Protein 6U60 (pdb70)

Radius of gyration: 28.28 Å; Cα contacts (8 Å, |Δi|>4): 1491; chains: 2; bounding box: 96×49×52 Å

B-factor: mean 36.39, std 18.88, range [6.31, 176.42]

Organism: Bacillus anthracis (NCBI:txid1392)

Solvent-accessible surface area: 28958 Å² total

Nearest PDB structures (foldseek):
  5uyy-assembly2_D  TM=9.952E-01  e=2.563E-66  Bacillus anthracis
  7mqv-assembly1_B  TM=9.718E-01  e=4.141E-52  Bacillus anthracis
  3b1f-assembly1_A-2  TM=9.610E-01  e=1.123E-27  Streptococcus mutans
  4wji-assembly1_A-2  TM=8.753E-01  e=5.493E-25  Sinorhizobium meliloti 1021
  3ggp-assembly2_D  TM=9.189E-01  e=2.989E-24  Aquifex aeolicus

Structure (mmCIF, N/CA/C/O backbone):
data_6U60
#
_entry.id   6U60
#
_cell.length_a   106.850
_cell.length_b   81.003
_cell.length_c   83.597
_cell.angle_alpha   90.000
_cell.angle_beta   90.000
_cell.angle_gamma   90.000
#
_symmetry.space_group_name_H-M   'P 21 21 2'
#
loop_
_entity.id
_entity.type
_entity.pdbx_description
1 polymer 'Prephenate dehydrogenase'
2 non-polymer TYROSINE
3 non-polymer 'PHOSPHATE ION'
4 non-polymer NICOTINAMIDE-ADENINE-DINUCLEOTIDE
5 water water
#
loop_
_atom_site.group_PDB
_atom_site.id
_atom_site.type_symbol
_atom_site.label_atom_id
_atom_site.label_alt_id
_atom_site.label_comp_id
_atom_site.label_asym_id
_atom_site.label_entity_id
_atom_site.label_seq_id
_atom_site.pdbx_PDB_ins_code
_atom_site.Cartn_x
_atom_site.Cartn_y
_atom_site.Cartn_z
_atom_site.occupancy
_atom_site.B_iso_or_equiv
_atom_site.auth_seq_id
_atom_site.auth_comp_id
_atom_site.auth_asym_id
_atom_site.auth_atom_id
_atom_site.pdbx_PDB_model_num
ATOM 1 N N . ARG A 1 17 ? 41.120 15.367 4.480 1.00 100.91 14 ARG A N 1
ATOM 2 C CA . ARG A 1 17 ? 39.918 14.768 5.173 1.00 110.23 14 ARG A CA 1
ATOM 3 C C . ARG A 1 17 ? 39.981 15.097 6.670 1.00 90.25 14 ARG A C 1
ATOM 4 O O . ARG A 1 17 ? 39.019 15.698 7.194 1.00 70.07 14 ARG A O 1
ATOM 12 N N . LYS A 1 18 ? 41.102 14.777 7.318 1.00 82.25 15 LYS A N 1
ATOM 13 C CA . LYS A 1 18 ? 41.303 14.937 8.783 1.00 64.31 15 LYS A CA 1
ATOM 14 C C . LYS A 1 18 ? 41.900 16.324 9.065 1.00 50.26 15 LYS A C 1
ATOM 15 O O . LYS A 1 18 ? 42.530 16.902 8.151 1.00 47.25 15 LYS A O 1
ATOM 21 N N . LYS A 1 19 ? 41.668 16.860 10.266 1.00 43.95 16 LYS A N 1
ATOM 22 C CA . LYS A 1 19 ? 42.094 18.236 10.648 1.00 44.97 16 LYS A CA 1
ATOM 23 C C . LYS A 1 19 ? 43.171 18.171 11.744 1.00 36.29 16 LYS A C 1
ATOM 24 O O . LYS A 1 19 ? 43.019 17.427 12.723 1.00 37.33 16 LYS A O 1
ATOM 30 N N . VAL A 1 20 ? 44.250 18.913 11.533 1.00 32.60 17 VAL A N 1
ATOM 31 C CA . VAL A 1 20 ? 45.387 19.070 12.481 1.00 32.70 17 VAL A CA 1
ATOM 32 C C . VAL A 1 20 ? 45.439 20.539 12.895 1.00 32.06 17 VAL A C 1
ATOM 33 O O . VAL A 1 20 ? 45.317 21.427 12.001 1.00 29.05 17 VAL A O 1
ATOM 37 N N . VAL A 1 21 ? 45.554 20.787 14.194 1.00 30.79 18 VAL A N 1
ATOM 38 C CA . VAL A 1 21 ? 45.811 22.149 14.730 1.00 28.73 18 VAL A CA 1
ATOM 39 C C . VAL A 1 21 ? 47.264 22.175 15.198 1.00 26.26 18 VAL A C 1
ATOM 40 O O . VAL A 1 21 ? 47.682 21.231 15.894 1.00 28.87 18 VAL A O 1
ATOM 44 N N . LEU A 1 22 ? 48.014 23.181 14.758 1.00 27.38 19 LEU A N 1
ATOM 45 C CA . LEU A 1 22 ? 49.429 23.392 15.137 1.00 27.44 19 LEU A CA 1
ATOM 46 C C . LEU A 1 22 ? 49.502 24.711 15.898 1.00 35.27 19 LEU A C 1
ATOM 47 O O . LEU A 1 22 ? 49.174 25.770 15.306 1.00 31.06 19 LEU A O 1
ATOM 52 N N . ILE A 1 23 ? 49.866 24.626 17.175 1.00 37.68 20 ILE A N 1
ATOM 53 C CA . ILE A 1 23 ? 49.982 25.792 18.105 1.00 42.77 20 ILE A CA 1
ATOM 54 C C . ILE A 1 23 ? 51.476 26.119 18.274 1.00 36.84 20 ILE A C 1
ATOM 55 O O . ILE A 1 23 ? 52.193 25.298 18.893 1.00 29.98 20 ILE A O 1
ATOM 60 N N . GLY A 1 24 ? 51.934 27.228 17.687 1.00 34.02 21 GLY A N 1
ATOM 61 C CA . GLY A 1 24 ? 53.365 27.593 17.588 1.00 40.85 21 GLY A CA 1
ATOM 62 C C . GLY A 1 24 ? 53.943 27.186 16.238 1.00 41.89 21 GLY A C 1
ATOM 63 O O . GLY A 1 24 ? 54.251 26.002 16.053 1.00 49.13 21 GLY A O 1
ATOM 64 N N . THR A 1 25 ? 54.016 28.111 15.283 1.00 38.65 22 THR A N 1
ATOM 65 C CA . THR A 1 25 ? 54.317 27.799 13.861 1.00 43.28 22 THR A CA 1
ATOM 66 C C . THR A 1 25 ? 55.728 28.304 13.555 1.00 43.59 22 THR A C 1
ATOM 67 O O . THR A 1 25 ? 55.906 29.000 12.536 1.00 48.67 22 THR A O 1
ATOM 71 N N . GLY A 1 26 ? 56.714 27.886 14.354 1.00 51.96 23 GLY A N 1
ATOM 72 C CA . GLY A 1 26 ? 58.135 28.228 14.148 1.00 55.55 23 GLY A CA 1
ATOM 73 C C . GLY A 1 26 ? 58.850 27.231 13.244 1.00 54.08 23 GLY A C 1
ATOM 74 O O . GLY A 1 26 ? 58.178 26.576 12.404 1.00 45.01 23 GLY A O 1
ATOM 75 N N . LEU A 1 27 ? 60.169 27.102 13.428 1.00 45.34 24 LEU A N 1
ATOM 76 C CA . LEU A 1 27 ? 61.001 26.097 12.724 1.00 38.21 24 LEU A CA 1
ATOM 77 C C . LEU A 1 27 ? 60.481 24.708 13.093 1.00 31.97 24 LEU A C 1
ATOM 78 O O . LEU A 1 27 ? 60.172 23.955 12.157 1.00 27.49 24 LEU A O 1
ATOM 83 N N . ILE A 1 28 ? 60.304 24.439 14.387 1.00 32.85 25 ILE A N 1
ATOM 84 C CA . ILE A 1 28 ? 59.925 23.090 14.888 1.00 31.74 25 ILE A CA 1
ATOM 85 C C . ILE A 1 28 ? 58.485 22.780 14.447 1.00 31.12 25 ILE A C 1
ATOM 86 O O . ILE A 1 28 ? 58.258 21.722 13.812 1.00 25.89 25 ILE A O 1
ATOM 91 N N . GLY A 1 29 ? 57.528 23.640 14.803 1.00 28.94 26 GLY A N 1
ATOM 92 C CA . GLY A 1 29 ? 56.116 23.441 14.422 1.00 30.76 26 GLY A CA 1
ATOM 93 C C . GLY A 1 29 ? 55.973 23.276 12.919 1.00 30.55 26 GLY A C 1
ATOM 94 O O . GLY A 1 29 ? 55.338 22.296 12.476 1.00 29.26 26 GLY A O 1
ATOM 95 N N . GLY A 1 30 ? 56.547 24.209 12.160 1.00 34.28 27 GLY A N 1
ATOM 96 C CA . GLY A 1 30 ? 56.467 24.217 10.694 1.00 32.07 27 GLY A CA 1
ATOM 97 C C . GLY A 1 30 ? 57.014 22.932 10.099 1.00 29.73 27 GLY A C 1
ATOM 98 O O . GLY A 1 30 ? 56.426 22.443 9.132 1.00 32.27 27 GLY A O 1
ATOM 99 N N . SER A 1 31 ? 58.131 22.423 10.632 1.00 24.84 28 SER A N 1
ATOM 100 C CA . SER A 1 31 ? 58.799 21.215 10.098 1.00 25.63 28 SER A CA 1
ATOM 101 C C . SER A 1 31 ? 57.903 20.006 10.400 1.00 27.79 28 SER A C 1
ATOM 102 O O . SER A 1 31 ? 57.823 19.080 9.541 1.00 24.07 28 SER A O 1
ATOM 105 N N . LEU A 1 32 ? 57.220 20.014 11.555 1.00 26.77 29 LEU A N 1
ATOM 106 C CA . LEU A 1 32 ? 56.272 18.921 11.912 1.00 30.45 29 LEU A CA 1
ATOM 107 C C . LEU A 1 32 ? 55.091 18.955 10.934 1.00 24.00 29 LEU A C 1
ATOM 108 O O . LEU A 1 32 ? 54.692 17.872 10.461 1.00 28.44 29 LEU A O 1
ATOM 113 N N . ALA A 1 33 ? 54.568 20.143 10.628 1.00 23.62 30 ALA A N 1
ATOM 114 C CA . ALA A 1 33 ? 53.419 20.313 9.705 1.00 27.97 30 ALA A CA 1
ATOM 115 C C . ALA A 1 33 ? 53.813 19.757 8.336 1.00 29.16 30 ALA A C 1
ATOM 116 O O . ALA A 1 33 ? 53.053 18.969 7.787 1.00 38.35 30 ALA A O 1
ATOM 118 N N . LEU A 1 34 ? 55.002 20.107 7.848 1.00 28.37 31 LEU A N 1
ATOM 119 C CA . LEU A 1 34 ? 55.525 19.578 6.566 1.00 28.94 31 LEU A CA 1
ATOM 120 C C . LEU A 1 34 ? 55.698 18.056 6.662 1.00 31.39 31 LEU A C 1
ATOM 121 O O . LEU A 1 34 ? 55.323 17.354 5.714 1.00 27.07 31 LEU A O 1
ATOM 126 N N . ALA A 1 35 ? 56.228 17.514 7.758 1.00 27.42 32 ALA A N 1
ATOM 127 C CA . ALA A 1 35 ? 56.418 16.047 7.847 1.00 29.78 32 ALA A CA 1
ATOM 128 C C . ALA A 1 35 ? 55.048 15.351 7.791 1.00 35.73 32 ALA A C 1
ATOM 129 O O . ALA A 1 35 ? 54.932 14.257 7.184 1.00 30.10 32 ALA A O 1
ATOM 131 N N . ILE A 1 36 ? 54.046 15.951 8.432 1.00 27.53 33 ILE A N 1
ATOM 132 C CA . ILE A 1 36 ? 52.678 15.378 8.518 1.00 26.69 33 ILE A CA 1
ATOM 133 C C . ILE A 1 36 ? 52.037 15.392 7.116 1.00 28.68 33 ILE A C 1
ATOM 134 O O . ILE A 1 36 ? 51.513 14.348 6.726 1.00 29.71 33 ILE A O 1
ATOM 139 N N . LYS A 1 37 ? 52.042 16.533 6.411 1.00 33.59 34 LYS A N 1
ATOM 140 C CA . LYS A 1 37 ? 51.412 16.685 5.061 1.00 34.82 34 LYS A CA 1
ATOM 141 C C . LYS A 1 37 ? 52.153 15.788 4.082 1.00 34.02 34 LYS A C 1
ATOM 142 O O . LYS A 1 37 ? 51.525 15.361 3.147 1.00 39.30 34 LYS A O 1
ATOM 148 N N . LYS A 1 38 ? 53.433 15.491 4.311 1.00 36.68 35 LYS A N 1
ATOM 149 C CA . LYS A 1 38 ? 54.188 14.567 3.425 1.00 41.75 35 LYS A CA 1
ATOM 150 C C . LYS A 1 38 ? 53.416 13.252 3.276 1.00 46.35 35 LYS A C 1
ATOM 151 O O . LYS A 1 38 ? 53.260 12.802 2.132 1.00 42.45 35 LYS A O 1
ATOM 157 N N . ASP A 1 39 ? 52.935 12.666 4.379 1.00 42.99 36 ASP A N 1
ATOM 158 C CA . ASP A 1 39 ? 52.400 11.274 4.386 1.00 47.98 36 ASP A CA 1
ATOM 159 C C . ASP A 1 39 ? 50.880 11.254 4.603 1.00 47.98 36 ASP A C 1
ATOM 160 O O . ASP A 1 39 ? 50.306 10.151 4.618 1.00 50.61 36 ASP A O 1
ATOM 165 N N . HIS A 1 40 ? 50.234 12.408 4.756 1.00 38.54 37 HIS A N 1
ATOM 166 C CA . HIS A 1 40 ? 48.788 12.474 5.081 1.00 44.99 37 HIS A CA 1
ATOM 167 C C . HIS A 1 40 ? 48.117 13.629 4.336 1.00 43.26 37 HIS A C 1
ATOM 168 O O . HIS A 1 40 ? 48.652 14.750 4.351 1.00 47.56 37 HIS A O 1
ATOM 175 N N . ASP A 1 41 ? 46.966 13.340 3.739 1.00 44.37 38 ASP A N 1
ATOM 176 C CA . ASP A 1 41 ? 46.033 14.366 3.216 1.00 52.46 38 ASP A CA 1
ATOM 177 C C . ASP A 1 41 ? 45.273 14.941 4.413 1.00 48.10 38 ASP A C 1
ATOM 178 O O . ASP A 1 41 ? 44.349 14.269 4.918 1.00 66.06 38 ASP A O 1
ATOM 183 N N . VAL A 1 42 ? 45.682 16.118 4.881 1.00 40.73 39 VAL A N 1
ATOM 184 C CA . VAL A 1 42 ? 45.075 16.788 6.061 1.00 39.10 39 VAL A CA 1
ATOM 185 C C . VAL A 1 42 ? 45.064 18.294 5.852 1.00 36.68 39 VAL A C 1
ATOM 186 O O . VAL A 1 42 ? 45.926 18.837 5.117 1.00 38.81 39 VAL A O 1
ATOM 190 N N . THR A 1 43 ? 44.119 18.936 6.527 1.00 38.99 40 THR A N 1
ATOM 191 C CA . THR A 1 43 ? 44.036 20.407 6.634 1.00 39.25 40 THR A CA 1
ATOM 192 C C . THR A 1 43 ? 44.746 20.759 7.931 1.00 38.48 40 THR A C 1
ATOM 193 O O . THR A 1 43 ? 44.389 20.157 8.969 1.00 37.28 40 THR A O 1
ATOM 197 N N . ILE A 1 44 ? 45.757 21.618 7.845 1.00 36.54 41 ILE A N 1
ATOM 198 C CA . ILE A 1 44 ? 46.529 22.079 9.024 1.00 34.51 41 ILE A CA 1
ATOM 199 C C . ILE A 1 44 ? 46.152 23.542 9.264 1.00 41.91 41 ILE A C 1
ATOM 200 O O . ILE A 1 44 ? 46.340 24.397 8.348 1.00 33.68 41 ILE A O 1
ATOM 205 N N . THR A 1 45 ? 45.564 23.788 10.432 1.00 36.46 42 THR A N 1
ATOM 206 C CA . THR A 1 45 ? 45.214 25.138 10.920 1.00 42.11 42 THR A CA 1
ATOM 207 C C . THR A 1 45 ? 46.306 25.570 11.892 1.00 45.31 42 THR A C 1
ATOM 208 O O . THR A 1 45 ? 46.591 24.806 12.860 1.00 36.99 42 THR A O 1
ATOM 212 N N . GLY A 1 46 ? 46.925 26.705 11.597 1.00 34.45 43 GLY A N 1
ATOM 213 C CA . GLY A 1 46 ? 48.037 27.237 12.391 1.00 37.34 43 GLY A CA 1
ATOM 214 C C . GLY A 1 46 ? 47.544 28.300 13.343 1.00 42.82 43 GLY A C 1
ATOM 215 O O . GLY A 1 46 ? 46.661 29.094 12.931 1.00 40.28 43 GLY A O 1
ATOM 216 N N . TYR A 1 47 ? 48.089 28.305 14.560 1.00 38.42 44 TYR A N 1
ATOM 217 C CA . TYR A 1 47 ? 47.818 29.303 15.622 1.00 45.77 44 TYR A CA 1
ATOM 218 C C . TYR A 1 47 ? 49.143 29.726 16.260 1.00 50.76 44 TYR A C 1
ATOM 219 O O . TYR A 1 47 ? 49.949 28.848 16.634 1.00 48.23 44 TYR A O 1
ATOM 228 N N . ASP A 1 48 ? 49.392 31.029 16.369 1.00 51.15 45 ASP A N 1
ATOM 229 C CA . ASP A 1 48 ? 50.644 31.527 16.997 1.00 61.43 45 ASP A CA 1
ATOM 230 C C . ASP A 1 48 ? 50.371 32.879 17.644 1.00 65.06 45 ASP A C 1
ATOM 231 O O . ASP A 1 48 ? 49.642 33.696 17.055 1.00 70.17 45 ASP A O 1
ATOM 236 N N . ILE A 1 49 ? 50.951 33.084 18.819 1.00 70.22 46 ILE A N 1
ATOM 237 C CA . ILE A 1 49 ? 50.825 34.353 19.588 1.00 84.03 46 ILE A CA 1
ATOM 238 C C . ILE A 1 49 ? 51.528 35.464 18.791 1.00 71.95 46 ILE A C 1
ATOM 239 O O . ILE A 1 49 ? 51.057 36.602 18.866 1.00 77.69 46 ILE A O 1
ATOM 244 N N . PHE A 1 50 ? 52.573 35.145 18.015 1.00 79.11 47 PHE A N 1
ATOM 245 C CA . PHE A 1 50 ? 53.237 36.100 17.079 1.00 82.72 47 PHE A CA 1
ATOM 246 C C . PHE A 1 50 ? 52.571 35.997 15.692 1.00 79.30 47 PHE A C 1
ATOM 247 O O . PHE A 1 50 ? 52.919 35.120 14.880 1.00 69.98 47 PHE A O 1
ATOM 249 N N . GLN A 1 51 ? 51.605 36.890 15.439 1.00 92.30 48 GLN A N 1
ATOM 250 C CA . GLN A 1 51 ? 50.713 36.882 14.245 1.00 93.32 48 GLN A CA 1
ATOM 251 C C . GLN A 1 51 ? 51.545 36.732 12.965 1.00 77.91 48 GLN A C 1
ATOM 252 O O . GLN A 1 51 ? 51.145 35.934 12.115 1.00 74.06 48 GLN A O 1
ATOM 258 N N . GLU A 1 52 ? 52.656 37.463 12.833 1.00 84.36 49 GLU A N 1
ATOM 259 C CA . GLU A 1 52 ? 53.485 37.535 11.595 1.00 89.72 49 GLU A CA 1
ATOM 260 C C . GLU A 1 52 ? 53.966 36.129 11.199 1.00 84.64 49 GLU A C 1
ATOM 261 O O . GLU A 1 52 ? 54.082 35.840 9.975 1.00 69.87 49 GLU A O 1
ATOM 267 N N . GLN A 1 53 ? 54.267 35.300 12.207 1.00 84.47 50 GLN A N 1
ATOM 268 C CA . GLN A 1 53 ? 54.840 33.940 12.031 1.00 80.04 50 GLN A CA 1
ATOM 269 C C . GLN A 1 53 ? 53.797 33.052 11.350 1.00 67.04 50 GLN A C 1
ATOM 270 O O . GLN A 1 53 ? 54.140 32.391 10.349 1.00 68.96 50 GLN A O 1
ATOM 276 N N . VAL A 1 54 ? 52.580 33.020 11.892 1.00 59.17 51 VAL A N 1
ATOM 277 C CA . VAL A 1 54 ? 51.511 32.115 11.380 1.00 59.40 51 VAL A CA 1
ATOM 278 C C . VAL A 1 54 ? 51.128 32.614 9.979 1.00 59.25 51 VAL A C 1
ATOM 279 O O . VAL A 1 54 ? 51.019 31.763 9.064 1.00 51.61 51 VAL A O 1
ATOM 283 N N . GLU A 1 55 ? 51.028 33.942 9.798 1.00 65.77 52 GLU A N 1
ATOM 284 C CA . GLU A 1 55 ? 50.752 34.590 8.486 1.00 69.58 52 GLU A CA 1
ATOM 285 C C . GLU A 1 55 ? 51.776 34.074 7.478 1.00 60.03 52 GLU A C 1
ATOM 286 O O . GLU A 1 55 ? 51.367 33.632 6.386 1.00 54.67 52 GLU A O 1
ATOM 292 N N . ARG A 1 56 ? 53.056 34.121 7.862 1.00 67.11 53 ARG A N 1
ATOM 293 C CA . ARG A 1 56 ? 54.204 33.677 7.026 1.00 78.87 53 ARG A CA 1
ATOM 294 C C . ARG A 1 56 ? 54.078 32.170 6.724 1.00 67.37 53 ARG A C 1
ATOM 295 O O . ARG A 1 56 ? 54.341 31.773 5.563 1.00 70.98 53 ARG A O 1
ATOM 303 N N . ALA A 1 57 ? 53.674 31.366 7.713 1.00 59.62 54 ALA A N 1
ATOM 304 C CA . ALA A 1 57 ? 53.463 29.903 7.577 1.00 57.12 54 ALA A CA 1
ATOM 305 C C . ALA A 1 57 ? 52.368 29.632 6.534 1.00 68.24 54 ALA A C 1
ATOM 306 O O . ALA A 1 57 ? 52.550 28.715 5.693 1.00 62.68 54 ALA A O 1
ATOM 308 N N . LYS A 1 58 ? 51.272 30.397 6.575 1.00 54.80 55 LYS A N 1
ATOM 309 C CA . LYS A 1 58 ? 50.192 30.259 5.567 1.00 60.56 55 LYS A CA 1
ATOM 310 C C . LYS A 1 58 ? 50.750 30.669 4.197 1.00 61.44 55 LYS A C 1
ATOM 311 O O . LYS A 1 58 ? 50.504 29.940 3.214 1.00 59.48 55 LYS A O 1
ATOM 317 N N . GLU A 1 59 ? 51.510 31.766 4.137 1.00 61.15 56 GLU A N 1
ATOM 318 C CA . GLU A 1 59 ? 52.130 32.262 2.875 1.00 76.07 56 GLU A CA 1
ATOM 319 C C . GLU A 1 59 ? 52.998 31.154 2.256 1.00 71.56 56 GLU A C 1
ATOM 320 O O . GLU A 1 59 ? 53.018 31.069 1.019 1.00 70.21 56 GLU A O 1
ATOM 326 N N . LEU A 1 60 ? 53.676 30.333 3.073 1.00 67.09 57 LEU A N 1
ATOM 327 C CA . LEU A 1 60 ? 54.666 29.324 2.602 1.00 68.08 57 LEU A CA 1
ATOM 328 C C . LEU A 1 60 ? 54.019 27.945 2.420 1.00 71.18 57 LEU A C 1
ATOM 329 O O . LEU A 1 60 ? 54.773 26.997 2.155 1.00 92.88 57 LEU A O 1
ATOM 334 N N . HIS A 1 61 ? 52.701 27.818 2.600 1.00 68.71 58 HIS A N 1
ATOM 335 C CA . HIS A 1 61 ? 51.944 26.542 2.460 1.00 67.82 58 HIS A CA 1
ATOM 336 C C . HIS A 1 61 ? 52.436 25.505 3.483 1.00 52.70 58 HIS A C 1
ATOM 337 O O . HIS A 1 61 ? 52.275 24.291 3.252 1.00 56.85 58 HIS A O 1
ATOM 344 N N . VAL A 1 62 ? 52.973 25.968 4.609 1.00 53.78 59 VAL A N 1
ATOM 345 C CA . VAL A 1 62 ? 53.294 25.114 5.794 1.00 55.59 59 VAL A CA 1
ATOM 346 C C . VAL A 1 62 ? 51.978 24.766 6.513 1.00 51.46 59 VAL A C 1
ATOM 347 O O . VAL A 1 62 ? 51.804 23.595 6.925 1.00 47.93 59 VAL A O 1
ATOM 351 N N . VAL A 1 63 ? 51.081 25.746 6.666 1.00 45.50 60 VAL A N 1
ATOM 352 C CA . VAL A 1 63 ? 49.685 25.524 7.154 1.00 46.49 60 VAL A CA 1
ATOM 353 C C . VAL A 1 63 ? 48.705 25.933 6.043 1.00 41.54 60 VAL A C 1
ATOM 354 O O . VAL A 1 63 ? 49.112 26.707 5.158 1.00 44.82 60 VAL A O 1
ATOM 358 N N . ASP A 1 64 ? 47.479 25.397 6.088 1.00 46.69 61 ASP A N 1
ATOM 359 C CA . ASP A 1 64 ? 46.410 25.604 5.068 1.00 47.73 61 ASP A CA 1
ATOM 360 C C . ASP A 1 64 ? 45.507 26.753 5.514 1.00 44.66 61 ASP A C 1
ATOM 361 O O . ASP A 1 64 ? 44.958 27.480 4.647 1.00 49.60 61 ASP A O 1
ATOM 366 N N . GLU A 1 65 ? 45.330 26.909 6.820 1.00 43.59 62 GLU A N 1
ATOM 367 C CA . GLU A 1 65 ? 44.449 27.958 7.375 1.00 45.65 62 GLU A CA 1
ATOM 368 C C . GLU A 1 65 ? 45.083 28.525 8.648 1.00 48.63 62 GLU A C 1
ATOM 369 O O . GLU A 1 65 ? 45.900 27.820 9.307 1.00 37.03 62 GLU A O 1
ATOM 375 N N . ILE A 1 66 ? 44.740 29.780 8.937 1.00 45.83 63 ILE A N 1
ATOM 376 C CA . ILE A 1 66 ? 45.037 30.469 10.225 1.00 48.97 63 ILE A CA 1
ATOM 377 C C . ILE A 1 66 ? 43.801 30.380 11.128 1.00 46.68 63 ILE A C 1
ATOM 378 O O . ILE A 1 66 ? 42.691 30.795 10.698 1.00 53.98 63 ILE A O 1
ATOM 383 N N . ALA A 1 67 ? 44.012 29.912 12.355 1.00 49.70 64 ALA A N 1
ATOM 384 C CA . ALA A 1 67 ? 42.957 29.694 13.362 1.00 54.29 64 ALA A CA 1
ATOM 385 C C . ALA A 1 67 ? 42.278 31.038 13.613 1.00 73.96 64 ALA A C 1
ATOM 386 O O . ALA A 1 67 ? 42.957 32.004 14.025 1.00 76.26 64 ALA A O 1
ATOM 388 N N . VAL A 1 68 ? 40.992 31.101 13.303 1.00 75.51 65 VAL A N 1
ATOM 389 C CA . VAL A 1 68 ? 40.158 32.293 13.596 1.00 88.33 65 VAL A CA 1
ATOM 390 C C . VAL A 1 68 ? 39.825 32.168 15.085 1.00 92.37 65 VAL A C 1
ATOM 391 O O . VAL A 1 68 ? 40.189 33.070 15.866 1.00 99.56 65 VAL A O 1
ATOM 395 N N . ASP A 1 69 ? 39.264 31.019 15.462 1.00 92.39 66 ASP A N 1
ATOM 396 C CA . ASP A 1 69 ? 38.935 30.670 16.866 1.00 83.88 66 ASP A CA 1
ATOM 397 C C . ASP A 1 69 ? 39.748 29.434 17.251 1.00 69.07 66 ASP A C 1
ATOM 398 O O . ASP A 1 69 ? 39.678 28.440 16.501 1.00 62.46 66 ASP A O 1
ATOM 403 N N . LEU A 1 70 ? 40.466 29.494 18.378 1.00 58.46 67 LEU A N 1
ATOM 404 C CA . LEU A 1 70 ? 41.307 28.382 18.903 1.00 65.47 67 LEU A CA 1
ATOM 405 C C . LEU A 1 70 ? 40.406 27.224 19.346 1.00 60.53 67 LEU A C 1
ATOM 406 O O . LEU A 1 70 ? 40.619 26.077 18.890 1.00 58.79 67 LEU A O 1
ATOM 411 N N . GLN A 1 71 ? 39.383 27.529 20.137 1.00 55.08 68 GLN A N 1
ATOM 412 C CA . GLN A 1 71 ? 38.338 26.559 20.539 1.00 56.38 68 GLN A CA 1
ATOM 413 C C . GLN A 1 71 ? 37.754 25.844 19.312 1.00 54.31 68 GLN A C 1
ATOM 414 O O . GLN A 1 71 ? 37.733 24.615 19.309 1.00 56.23 68 GLN A O 1
ATOM 420 N N . HIS A 1 72 ? 37.270 26.574 18.313 1.00 61.36 69 HIS A N 1
ATOM 421 C CA . HIS A 1 72 ? 36.567 25.981 17.147 1.00 66.79 69 HIS A CA 1
ATOM 422 C C . HIS A 1 72 ? 37.495 24.980 16.441 1.00 55.14 69 HIS A C 1
ATOM 423 O O . HIS A 1 72 ? 37.074 23.830 16.215 1.00 53.25 69 HIS A O 1
ATOM 430 N N . ALA A 1 73 ? 38.717 25.394 16.115 1.00 50.02 70 ALA A N 1
ATOM 431 C CA . ALA A 1 73 ? 39.718 24.560 15.419 1.00 47.73 70 ALA A CA 1
ATOM 432 C C . ALA A 1 73 ? 40.021 23.312 16.255 1.00 45.78 70 ALA A C 1
ATOM 433 O O . ALA A 1 73 ? 40.118 22.224 15.677 1.00 41.62 70 ALA A O 1
ATOM 435 N N . CYS A 1 74 ? 40.206 23.477 17.567 1.00 46.31 71 CYS A N 1
ATOM 436 C CA . CYS A 1 74 ? 40.607 22.384 18.492 1.00 44.73 71 CYS A CA 1
ATOM 437 C C . CYS A 1 74 ? 39.492 21.328 18.586 1.00 47.26 71 CYS A C 1
ATOM 438 O O . CYS A 1 74 ? 39.806 20.108 18.564 1.00 38.44 71 CYS A O 1
ATOM 441 N N . GLU A 1 75 ? 38.234 21.775 18.641 1.00 48.91 72 GLU A N 1
ATOM 442 C CA . GLU A 1 75 ? 37.040 20.902 18.814 1.00 55.03 72 GLU A CA 1
ATOM 443 C C . GLU A 1 75 ? 36.799 20.054 17.549 1.00 56.15 72 GLU A C 1
ATOM 444 O O . GLU A 1 75 ? 36.156 19.005 17.674 1.00 61.32 72 GLU A O 1
ATOM 450 N N . GLU A 1 76 ? 37.347 20.435 16.393 1.00 50.73 73 GLU A N 1
ATOM 451 C CA . GLU A 1 76 ? 37.249 19.641 15.133 1.00 55.87 73 GLU A CA 1
ATOM 452 C C . GLU A 1 76 ? 38.540 18.848 14.845 1.00 45.46 73 GLU A C 1
ATOM 453 O O . GLU A 1 76 ? 38.567 18.102 13.835 1.00 42.55 73 GLU A O 1
ATOM 459 N N . ALA A 1 77 ? 39.582 19.001 15.665 1.00 38.75 74 ALA A N 1
ATOM 460 C CA . ALA A 1 77 ? 40.931 18.442 15.400 1.00 38.08 74 ALA A CA 1
ATOM 461 C C . ALA A 1 77 ? 40.983 16.941 15.718 1.00 38.56 74 ALA A C 1
ATOM 462 O O . ALA A 1 77 ? 40.477 16.517 16.787 1.00 38.26 74 ALA A O 1
ATOM 464 N N . HIS A 1 78 ? 41.579 16.164 14.814 1.00 37.41 75 HIS A N 1
ATOM 465 C CA . HIS A 1 78 ? 41.975 14.758 15.067 1.00 34.85 75 HIS A CA 1
ATOM 466 C C . HIS A 1 78 ? 43.308 14.751 15.801 1.00 33.17 75 HIS A C 1
ATOM 467 O O . HIS A 1 78 ? 43.530 13.830 16.584 1.00 30.78 75 HIS A O 1
ATOM 474 N N . LEU A 1 79 ? 44.148 15.752 15.521 1.00 28.71 76 LEU A N 1
ATOM 475 C CA . LEU A 1 79 ? 45.518 15.884 16.063 1.00 30.77 76 LEU A CA 1
ATOM 476 C C . LEU A 1 79 ? 45.744 17.343 16.471 1.00 28.80 76 LEU A C 1
ATOM 477 O O . LEU A 1 79 ? 45.469 18.237 15.641 1.00 26.91 76 LEU A O 1
ATOM 482 N N . ILE A 1 80 ? 46.236 17.547 17.696 1.00 29.67 77 ILE A N 1
ATOM 483 C CA . ILE A 1 80 ? 46.632 18.881 18.239 1.00 31.68 77 ILE A CA 1
ATOM 484 C C . ILE A 1 80 ? 48.090 18.791 18.661 1.00 27.37 77 ILE A C 1
ATOM 485 O O . ILE A 1 80 ? 48.383 17.949 19.527 1.00 29.41 77 ILE A O 1
ATOM 490 N N . VAL A 1 81 ? 48.942 19.636 18.077 1.00 25.83 78 VAL A N 1
ATOM 491 C CA . VAL A 1 81 ? 50.419 19.652 18.301 1.00 24.46 78 VAL A CA 1
ATOM 492 C C . VAL A 1 81 ? 50.784 21.000 18.901 1.00 24.98 78 VAL A C 1
ATOM 493 O O . VAL A 1 81 ? 50.657 22.015 18.169 1.00 22.13 78 VAL A O 1
ATOM 497 N N . PHE A 1 82 ? 51.275 20.999 20.152 1.00 32.53 79 PHE A N 1
ATOM 498 C CA . PHE A 1 82 ? 51.880 22.190 20.811 1.00 30.34 79 PHE A CA 1
ATOM 499 C C . PHE A 1 82 ? 53.373 22.227 20.518 1.00 28.08 79 PHE A C 1
ATOM 500 O O . PHE A 1 82 ? 54.089 21.363 20.999 1.00 23.43 79 PHE A O 1
ATOM 508 N N . ALA A 1 83 ? 53.809 23.220 19.759 1.00 30.40 80 ALA A N 1
ATOM 509 C CA . ALA A 1 83 ? 55.231 23.507 19.500 1.00 34.11 80 ALA A CA 1
ATOM 510 C C . ALA A 1 83 ? 55.586 24.840 20.175 1.00 39.82 80 ALA A C 1
ATOM 511 O O . ALA A 1 83 ? 56.574 25.434 19.786 1.00 41.08 80 ALA A O 1
ATOM 513 N N . SER A 1 84 ? 54.780 25.261 21.153 1.00 41.99 81 SER A N 1
ATOM 514 C CA . SER A 1 84 ? 55.001 26.445 22.018 1.00 48.80 81 SER A CA 1
ATOM 515 C C . SER A 1 84 ? 56.024 26.096 23.092 1.00 46.83 81 SER A C 1
ATOM 516 O O . SER A 1 84 ? 56.268 24.919 23.342 1.00 43.78 81 SER A O 1
ATOM 519 N N . PRO A 1 85 ? 56.663 27.092 23.751 1.00 47.39 82 PRO A N 1
ATOM 520 C CA . PRO A 1 85 ? 57.526 26.815 24.905 1.00 50.85 82 PRO A CA 1
ATOM 521 C C . PRO A 1 85 ? 56.742 26.079 26.002 1.00 43.26 82 PRO A C 1
ATOM 522 O O . PRO A 1 85 ? 55.543 26.275 26.085 1.00 39.73 82 PRO A O 1
ATOM 526 N N . VAL A 1 86 ? 57.421 25.225 26.773 1.00 46.65 83 VAL A N 1
ATOM 527 C CA . VAL A 1 86 ? 56.831 24.349 27.835 1.00 40.73 83 VAL A CA 1
ATOM 528 C C . VAL A 1 86 ? 55.944 25.186 28.762 1.00 43.35 83 VAL A C 1
ATOM 529 O O . VAL A 1 86 ? 54.827 24.719 29.081 1.00 47.97 83 VAL A O 1
ATOM 533 N N . GLU A 1 87 ? 56.409 26.367 29.180 1.00 52.40 84 GLU A N 1
ATOM 534 C CA . GLU A 1 87 ? 55.645 27.249 30.104 1.00 55.52 84 GLU A CA 1
ATOM 535 C C . GLU A 1 87 ? 54.333 27.677 29.424 1.00 55.35 84 GLU A C 1
ATOM 536 O O . GLU A 1 87 ? 53.292 27.686 30.115 1.00 47.17 84 GLU A O 1
ATOM 542 N N . GLU A 1 88 ? 54.348 27.960 28.116 1.00 52.16 85 GLU A N 1
ATOM 543 C CA . GLU A 1 88 ? 53.132 28.405 27.371 1.00 55.07 85 GLU A CA 1
ATOM 544 C C . GLU A 1 88 ? 52.181 27.207 27.189 1.00 54.62 85 GLU A C 1
ATOM 545 O O . GLU A 1 88 ? 50.960 27.387 27.411 1.00 46.86 85 GLU A O 1
ATOM 551 N N . THR A 1 89 ? 52.706 26.033 26.813 1.00 44.91 86 THR A N 1
ATOM 552 C CA . THR A 1 89 ? 51.916 24.782 26.655 1.00 48.92 86 THR A CA 1
ATOM 553 C C . T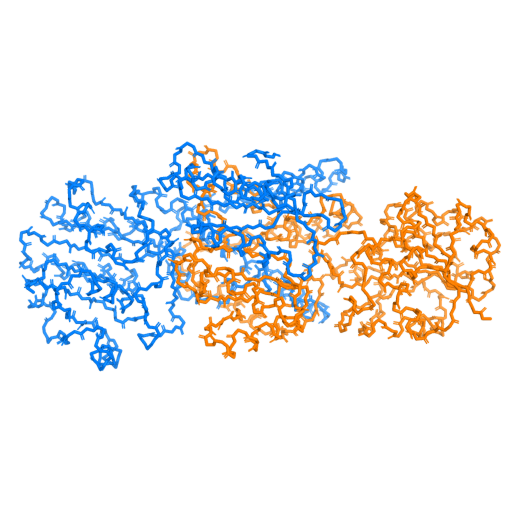HR A 1 89 ? 51.151 24.475 27.953 1.00 48.97 86 THR A C 1
ATOM 554 O O . THR A 1 89 ? 49.913 24.205 27.885 1.00 35.56 86 THR A O 1
ATOM 558 N N . LYS A 1 90 ? 51.852 24.516 29.089 1.00 51.44 87 LYS A N 1
ATOM 559 C CA . LYS A 1 90 ? 51.268 24.256 30.432 1.00 53.57 87 LYS A CA 1
ATOM 560 C C . LYS A 1 90 ? 50.025 25.134 30.594 1.00 60.44 87 LYS A C 1
ATOM 561 O O . LYS A 1 90 ? 48.963 24.592 30.979 1.00 65.85 87 LYS A O 1
ATOM 567 N N . LYS A 1 91 ? 50.133 26.419 30.242 1.00 58.29 88 LYS A N 1
ATOM 568 C CA . LYS A 1 91 ? 49.044 27.418 30.423 1.00 69.85 88 LYS A CA 1
ATOM 569 C C . LYS A 1 91 ? 47.868 27.055 29.501 1.00 63.31 88 LYS A C 1
ATOM 570 O O . LYS A 1 91 ? 46.717 27.162 29.949 1.00 54.58 88 LYS A O 1
ATOM 572 N N . LEU A 1 92 ? 48.143 26.632 28.265 1.00 49.71 89 LEU A N 1
ATOM 573 C CA . LEU A 1 92 ? 47.089 26.356 27.256 1.00 48.89 89 LEU A CA 1
ATOM 574 C C . LEU A 1 92 ? 46.395 25.017 27.524 1.00 47.16 89 LEU A C 1
ATOM 575 O O . LEU A 1 92 ? 45.253 24.868 27.074 1.00 43.49 89 LEU A O 1
ATOM 580 N N . LEU A 1 93 ? 47.044 24.056 28.186 1.00 40.60 90 LEU A N 1
ATOM 581 C CA . LEU A 1 93 ? 46.390 22.748 28.473 1.00 39.41 90 LEU A CA 1
ATOM 582 C C . LEU A 1 93 ? 45.122 22.995 29.295 1.00 38.28 90 LEU A C 1
ATOM 583 O O . LEU A 1 93 ? 44.133 22.313 29.005 1.00 33.98 90 LEU A O 1
ATOM 588 N N . HIS A 1 94 ? 45.123 23.956 30.233 1.00 42.67 91 HIS A N 1
ATOM 589 C CA . HIS A 1 94 ? 43.918 24.309 31.041 1.00 49.27 91 HIS A CA 1
ATOM 590 C C . HIS A 1 94 ? 42.787 24.659 30.068 1.00 48.37 91 HIS A C 1
ATOM 591 O O . HIS A 1 94 ? 41.710 24.040 30.151 1.00 47.70 91 HIS A O 1
ATOM 598 N N . LYS A 1 95 ? 43.045 25.591 29.148 1.00 47.85 92 LYS A N 1
ATOM 599 C CA . LYS A 1 95 ? 42.062 26.027 28.124 1.00 53.90 92 LYS A CA 1
ATOM 600 C C . LYS A 1 95 ? 41.564 24.789 27.375 1.00 48.43 92 LYS A C 1
ATOM 601 O O . LYS A 1 95 ? 40.344 24.641 27.236 1.00 53.40 92 LYS A O 1
ATOM 607 N N . LEU A 1 96 ? 42.472 23.923 26.935 1.00 46.92 93 LEU A N 1
ATOM 608 C CA . LEU A 1 96 ? 42.124 22.723 26.131 1.00 48.39 93 LEU A CA 1
ATOM 609 C C . LEU A 1 96 ? 41.156 21.833 26.915 1.00 52.59 93 LEU A C 1
ATOM 610 O O . LEU A 1 96 ? 40.245 21.279 26.282 1.00 56.30 93 LEU A O 1
ATOM 615 N N . ALA A 1 97 ? 41.327 21.727 28.236 1.00 46.09 94 ALA A N 1
ATOM 616 C CA . ALA A 1 97 ? 40.489 20.883 29.128 1.00 54.78 94 ALA A CA 1
ATOM 617 C C . ALA A 1 97 ? 39.036 21.370 29.174 1.00 50.36 94 ALA A C 1
ATOM 618 O O . ALA A 1 97 ? 38.146 20.527 29.368 1.00 66.75 94 ALA A O 1
ATOM 620 N N . SER A 1 98 ? 38.791 22.668 28.999 1.00 54.52 95 SER A N 1
ATOM 621 C CA . SER A 1 98 ? 37.427 23.265 29.058 1.00 61.12 95 SER A CA 1
ATOM 622 C C . SER A 1 98 ? 36.672 23.076 27.736 1.00 61.28 95 SER A C 1
ATOM 623 O O . SER A 1 98 ? 35.456 23.283 27.762 1.00 75.18 95 SER A O 1
ATOM 626 N N . PHE A 1 99 ? 37.349 22.716 26.638 1.00 55.93 96 PHE A N 1
ATOM 627 C CA . PHE A 1 99 ? 36.733 22.513 25.300 1.00 53.79 96 PHE A CA 1
ATOM 628 C C . PHE A 1 99 ? 36.098 21.120 25.237 1.00 56.99 96 PHE A C 1
ATOM 629 O O . PHE A 1 99 ? 36.463 20.265 26.066 1.00 56.32 96 PHE A O 1
ATOM 637 N N . HIS A 1 100 ? 35.180 20.907 24.288 1.00 53.58 97 HIS A N 1
ATOM 638 C CA . HIS A 1 100 ? 34.565 19.587 23.973 1.00 59.41 97 HIS A CA 1
ATOM 639 C C . HIS A 1 100 ? 35.304 18.998 22.765 1.00 53.53 97 HIS A C 1
ATOM 640 O O . HIS A 1 100 ? 34.894 19.281 21.606 1.00 60.73 97 HIS A O 1
ATOM 647 N N . LEU A 1 101 ? 36.359 18.216 23.015 1.00 46.57 98 LEU A N 1
ATOM 648 C CA . LEU A 1 101 ? 37.257 17.685 21.951 1.00 44.10 98 LEU A CA 1
ATOM 649 C C . LEU A 1 101 ? 36.624 16.445 21.314 1.00 45.58 98 LEU A C 1
ATOM 650 O O . LEU A 1 101 ? 35.711 15.878 21.919 1.00 45.98 98 LEU A O 1
ATOM 655 N N . ARG A 1 102 ? 37.084 16.046 20.127 1.00 44.78 99 ARG A N 1
ATOM 656 C CA . ARG A 1 102 ? 36.668 14.763 19.501 1.00 48.70 99 ARG A CA 1
ATOM 657 C C . ARG A 1 102 ? 37.042 13.598 20.432 1.00 48.80 99 ARG A C 1
ATOM 658 O O . ARG A 1 102 ? 38.038 13.720 21.176 1.00 46.21 99 ARG A O 1
ATOM 666 N N . GLU A 1 103 ? 36.262 12.512 20.380 1.00 52.25 100 GLU A N 1
ATOM 667 C CA . GLU A 1 103 ? 36.496 11.226 21.100 1.00 51.96 100 GLU A CA 1
ATOM 668 C C . GLU A 1 103 ? 37.898 10.714 20.751 1.00 46.05 100 GLU A C 1
ATOM 669 O O . GLU A 1 103 ? 38.605 10.255 21.643 1.00 45.43 100 GLU A O 1
ATOM 671 N N . ASP A 1 104 ? 38.300 10.827 19.489 1.00 51.40 101 ASP A N 1
ATOM 672 C CA . ASP A 1 104 ? 39.522 10.166 18.951 1.00 48.52 101 ASP A CA 1
ATOM 673 C C . ASP A 1 104 ? 40.720 11.124 18.939 1.00 42.11 101 ASP A C 1
ATOM 674 O O . ASP A 1 104 ? 41.739 10.741 18.388 1.00 45.36 101 ASP A O 1
ATOM 679 N N . VAL A 1 105 ? 40.624 12.326 19.502 1.00 38.97 102 VAL A N 1
ATOM 680 C CA . VAL A 1 105 ? 41.717 13.335 19.386 1.00 36.91 102 VAL A CA 1
ATOM 681 C C . VAL A 1 105 ? 42.991 12.778 20.036 1.00 36.71 102 VAL A C 1
ATOM 682 O O . VAL A 1 105 ? 42.902 12.159 21.105 1.00 36.50 102 VAL A O 1
ATOM 686 N N . ILE A 1 106 ? 44.137 13.019 19.401 1.00 32.09 103 ILE A N 1
ATOM 687 C CA . ILE A 1 106 ? 45.488 12.885 20.018 1.00 29.86 103 ILE A CA 1
ATOM 688 C C . ILE A 1 106 ? 46.052 14.306 20.208 1.00 25.74 103 ILE A C 1
ATOM 689 O O . ILE A 1 106 ? 45.942 15.137 19.276 1.00 22.95 103 ILE A O 1
ATOM 694 N N . VAL A 1 107 ? 46.592 14.574 21.399 1.00 27.60 104 VAL A N 1
ATOM 695 C CA . VAL A 1 107 ? 47.243 15.859 21.794 1.00 25.05 104 VAL A CA 1
ATOM 696 C C . VAL A 1 107 ? 48.701 15.536 22.127 1.00 23.57 104 VAL A C 1
ATOM 697 O O . VAL A 1 107 ? 48.955 14.525 22.815 1.00 23.83 104 VAL A O 1
ATOM 701 N N . THR A 1 108 ? 49.633 16.358 21.665 1.00 21.34 105 THR A N 1
ATOM 702 C CA . THR A 1 108 ? 51.089 16.141 21.852 1.00 23.24 105 THR A CA 1
ATOM 703 C C . THR A 1 108 ? 51.754 17.507 21.913 1.00 22.79 105 THR A C 1
ATOM 704 O O . THR A 1 108 ? 51.086 18.500 21.550 1.00 24.08 105 THR A O 1
ATOM 708 N N . ASP A 1 109 ? 53.001 17.531 22.381 1.00 24.40 106 ASP A N 1
ATOM 709 C CA . ASP A 1 109 ? 53.853 18.735 22.494 1.00 23.53 106 ASP A CA 1
ATOM 710 C C . ASP A 1 109 ? 55.265 18.358 22.048 1.00 23.07 106 ASP A C 1
ATOM 711 O O . ASP A 1 109 ? 55.492 17.180 21.715 1.00 25.63 106 ASP A O 1
ATOM 716 N N . VAL A 1 110 ? 56.191 19.314 22.108 1.00 26.24 107 VAL A N 1
ATOM 717 C CA . VAL A 1 110 ? 57.596 19.126 21.657 1.00 28.19 107 VAL A CA 1
ATOM 718 C C . VAL A 1 110 ? 58.584 19.568 22.744 1.00 24.01 107 VAL A C 1
ATOM 719 O O . VAL A 1 110 ? 59.776 19.631 22.443 1.00 32.88 107 VAL A O 1
ATOM 723 N N . GLY A 1 111 ? 58.132 19.814 23.968 1.00 26.50 108 GLY A N 1
ATOM 724 C CA . GLY A 1 111 ? 58.990 20.357 25.042 1.00 27.94 108 GLY A CA 1
ATOM 725 C C . GLY A 1 111 ? 60.243 19.533 25.343 1.00 26.06 108 GLY A C 1
ATOM 726 O O . GLY A 1 111 ? 60.185 18.281 25.364 1.00 24.57 108 GLY A O 1
ATOM 727 N N . SER A 1 112 ? 61.308 20.225 25.721 1.00 26.40 109 SER A N 1
ATOM 728 C CA . SER A 1 112 ? 62.631 19.671 26.127 1.00 30.00 109 SER A CA 1
ATOM 729 C C . SER A 1 112 ? 62.545 18.960 27.482 1.00 26.52 109 SER A C 1
ATOM 730 O O . SER A 1 112 ? 63.422 18.120 27.777 1.00 35.14 109 SER A O 1
ATOM 733 N N . THR A 1 113 ? 61.583 19.335 28.318 1.00 28.56 110 THR A N 1
ATOM 734 C CA . THR A 1 113 ? 61.276 18.644 29.596 1.00 25.45 110 THR A CA 1
ATOM 735 C C . THR A 1 113 ? 59.855 18.089 29.505 1.00 25.11 110 THR A C 1
ATOM 736 O O . THR A 1 113 ? 59.056 18.603 28.671 1.00 27.00 110 THR A O 1
ATOM 740 N N . LYS A 1 114 ? 59.558 17.051 30.295 1.00 23.59 111 LYS A N 1
ATOM 741 C CA . LYS A 1 114 ? 58.256 16.346 30.228 1.00 22.56 111 LYS A CA 1
ATOM 742 C C . LYS A 1 114 ? 57.598 16.282 31.612 1.00 24.02 111 LYS A C 1
ATOM 743 O O . LYS A 1 114 ? 56.380 16.272 31.639 1.00 23.12 111 LYS A O 1
ATOM 749 N N . GLY A 1 115 ? 58.350 16.302 32.723 1.00 29.94 112 GLY A N 1
ATOM 750 C CA . GLY A 1 115 ? 57.797 16.112 34.087 1.00 24.22 112 GLY A CA 1
ATOM 751 C C . GLY A 1 115 ? 56.640 17.046 34.397 1.00 26.89 112 GLY A C 1
ATOM 752 O O . GLY A 1 115 ? 55.566 16.560 34.807 1.00 30.11 112 GLY A O 1
ATOM 753 N N . SER A 1 116 ? 56.836 18.359 34.266 1.00 31.33 113 SER A N 1
ATOM 754 C CA . SER A 1 116 ? 55.810 19.395 34.593 1.00 34.21 113 SER A CA 1
ATOM 755 C C . SER A 1 116 ? 54.604 19.292 33.631 1.00 32.01 113 SER A C 1
ATOM 756 O O . SER A 1 116 ? 53.469 19.400 34.077 1.00 25.05 113 SER A O 1
ATOM 759 N N . ILE A 1 117 ? 54.861 19.133 32.336 1.00 29.03 114 ILE A N 1
ATOM 760 C CA . ILE A 1 117 ? 53.821 18.980 31.281 1.00 29.71 114 ILE A CA 1
ATOM 761 C C . ILE A 1 117 ? 52.947 17.787 31.651 1.00 27.24 114 ILE A C 1
ATOM 762 O O . ILE A 1 117 ? 51.728 17.933 31.623 1.00 29.05 114 ILE A O 1
ATOM 767 N N . MET A 1 118 ? 53.555 16.628 31.898 1.00 25.00 115 MET A N 1
ATOM 768 C CA . MET A 1 118 ? 52.812 15.362 32.096 1.00 26.47 115 MET A CA 1
ATOM 769 C C . MET A 1 118 ? 52.066 15.419 33.441 1.00 26.85 115 MET A C 1
ATOM 770 O O . MET A 1 118 ? 50.928 14.931 33.489 1.00 28.77 115 MET A O 1
ATOM 775 N N . ASN A 1 119 ? 52.634 16.076 34.460 1.00 26.05 116 ASN A N 1
ATOM 776 C CA . ASN A 1 119 ? 51.953 16.342 35.758 1.00 26.89 116 ASN A CA 1
ATOM 777 C C . ASN A 1 119 ? 50.637 17.090 35.503 1.00 28.19 116 ASN A C 1
ATOM 778 O O . ASN A 1 119 ? 49.606 16.705 36.047 1.00 27.78 116 ASN A O 1
ATOM 783 N N . GLU A 1 120 ? 50.697 18.155 34.708 1.00 30.43 117 GLU A N 1
ATOM 784 C CA . GLU A 1 120 ? 49.533 19.015 34.396 1.00 32.70 117 GLU A CA 1
ATOM 785 C C . GLU A 1 120 ? 48.533 18.201 33.560 1.00 34.33 117 GLU A C 1
ATOM 786 O O . GLU A 1 120 ? 47.358 18.214 33.909 1.00 32.08 117 GLU A O 1
ATOM 792 N N . ALA A 1 121 ? 48.984 17.478 32.531 1.00 27.41 118 ALA A N 1
ATOM 793 C CA . ALA A 1 121 ? 48.110 16.644 31.674 1.00 25.92 118 ALA A CA 1
ATOM 794 C C . ALA A 1 121 ? 47.381 15.608 32.532 1.00 26.10 118 ALA A C 1
ATOM 795 O O . ALA A 1 121 ? 46.160 15.511 32.383 1.00 26.27 118 ALA A O 1
ATOM 797 N N . GLU A 1 122 ? 48.073 14.912 33.438 1.00 32.61 119 GLU A N 1
ATOM 798 C CA . GLU A 1 122 ? 47.454 13.835 34.266 1.00 37.14 119 GLU A CA 1
ATOM 799 C C . GLU A 1 122 ? 46.381 14.457 35.160 1.00 36.16 119 GLU A C 1
ATOM 800 O O . GLU A 1 122 ? 45.298 13.839 35.327 1.00 38.28 119 GLU A O 1
ATOM 806 N N . ALA A 1 123 ? 46.661 15.638 35.705 1.00 32.39 120 ALA A N 1
ATOM 807 C CA . ALA A 1 123 ? 45.725 16.368 36.595 1.00 33.97 120 ALA A CA 1
ATOM 808 C C . ALA A 1 123 ? 44.462 16.784 35.822 1.00 33.36 120 ALA A C 1
ATOM 809 O O . ALA A 1 123 ? 43.374 16.763 36.420 1.00 35.35 120 ALA A O 1
ATOM 811 N N . LEU A 1 124 ? 44.592 17.193 34.556 1.00 31.62 121 LEU A N 1
ATOM 812 C CA . LEU A 1 124 ? 43.485 17.837 33.804 1.00 36.13 121 LEU A CA 1
ATOM 813 C C . LEU A 1 124 ? 42.682 16.791 33.028 1.00 39.31 121 LEU A C 1
ATOM 814 O O . LEU A 1 124 ? 41.472 16.930 33.002 1.00 46.88 121 LEU A O 1
ATOM 819 N N . PHE A 1 125 ? 43.323 15.809 32.392 1.00 44.49 122 PHE A N 1
ATOM 820 C CA . PHE A 1 125 ? 42.718 15.036 31.274 1.00 51.14 122 PHE A CA 1
ATOM 821 C C . PHE A 1 125 ? 42.527 13.543 31.570 1.00 60.91 122 PHE A C 1
ATOM 822 O O . PHE A 1 125 ? 41.839 12.890 30.726 1.00 113.77 122 PHE A O 1
ATOM 830 N N . SER A 1 126 ? 43.094 12.990 32.651 1.00 70.29 123 SER A N 1
ATOM 831 C CA . SER A 1 126 ? 43.314 11.518 32.765 1.00 93.82 123 SER A CA 1
ATOM 832 C C . SER A 1 126 ? 42.076 10.719 32.292 1.00 130.48 123 SER A C 1
ATOM 833 O O . SER A 1 126 ? 40.929 11.158 32.555 1.00 90.74 123 SER A O 1
ATOM 836 N N . LYS A 1 127 ? 42.326 9.605 31.584 1.00 134.53 124 LYS A N 1
ATOM 837 C CA . LYS A 1 127 ? 41.359 8.579 31.074 1.00 108.60 124 LYS A CA 1
ATOM 838 C C . LYS A 1 127 ? 40.598 9.102 29.845 1.00 85.88 124 LYS A C 1
ATOM 839 O O . LYS A 1 127 ? 40.431 8.318 28.880 1.00 97.01 124 LYS A O 1
ATOM 845 N N . GLU A 1 128 ? 40.131 10.352 29.863 1.00 68.53 125 GLU A N 1
ATOM 846 C CA . GLU A 1 128 ? 39.254 10.925 28.805 1.00 70.53 125 GLU A CA 1
ATOM 847 C C . GLU A 1 128 ? 40.031 11.148 27.496 1.00 74.97 125 GLU A C 1
ATOM 848 O O . GLU A 1 128 ? 39.563 10.659 26.449 1.00 73.99 125 GLU A O 1
ATOM 850 N N . ILE A 1 129 ? 41.164 11.862 27.554 1.00 72.81 126 ILE A N 1
ATOM 851 C CA . ILE A 1 129 ? 41.854 12.484 26.382 1.00 52.77 126 ILE A CA 1
ATOM 852 C C . ILE A 1 129 ? 43.228 11.831 26.209 1.00 55.35 126 ILE A C 1
ATOM 853 O O . ILE A 1 129 ? 43.905 11.661 27.219 1.00 55.92 126 ILE A O 1
ATOM 858 N N . SER A 1 130 ? 43.598 11.448 24.983 1.00 46.48 127 SER A N 1
ATOM 859 C CA . SER A 1 130 ? 44.915 10.845 24.664 1.00 40.71 127 SER A CA 1
ATOM 860 C C . SER A 1 130 ? 45.951 11.964 24.580 1.00 39.24 127 SER A C 1
ATOM 861 O O . SER A 1 130 ? 46.249 12.407 23.442 1.00 36.58 127 SER A O 1
ATOM 864 N N . PHE A 1 131 ? 46.523 12.371 25.713 1.00 31.97 128 PHE A N 1
ATOM 865 C CA . PHE A 1 131 ? 47.711 13.266 25.721 1.00 29.76 128 PHE A CA 1
ATOM 866 C C . PHE A 1 131 ? 49.004 12.436 25.728 1.00 25.06 128 PHE A C 1
ATOM 867 O O . PHE A 1 131 ? 49.201 11.630 26.637 1.00 26.32 128 PHE A O 1
ATOM 875 N N . ILE A 1 132 ? 49.876 12.659 24.752 1.00 23.72 129 ILE A N 1
ATOM 876 C CA . ILE A 1 132 ? 51.211 12.002 24.622 1.00 24.56 129 ILE A CA 1
ATOM 877 C C . ILE A 1 132 ? 52.265 13.097 24.497 1.00 22.24 129 ILE A C 1
ATOM 878 O O . ILE A 1 132 ? 52.309 13.771 23.443 1.00 21.79 129 ILE A O 1
ATOM 883 N N . GLY A 1 133 ? 53.086 13.263 25.538 1.00 24.01 130 GLY A N 1
ATOM 884 C CA . GLY A 1 133 ? 54.231 14.186 25.521 1.00 22.15 130 GLY A CA 1
ATOM 885 C C . GLY A 1 133 ? 55.226 13.818 24.424 1.00 25.48 130 GLY A C 1
ATOM 886 O O . GLY A 1 133 ? 55.359 12.625 24.102 1.00 19.58 130 GLY A O 1
ATOM 887 N N . GLY A 1 134 ? 55.920 14.801 23.864 1.00 19.34 131 GLY A N 1
ATOM 888 C CA . GLY A 1 134 ? 56.913 14.558 22.811 1.00 21.18 131 GLY A CA 1
ATOM 889 C C . GLY A 1 134 ? 58.150 15.411 22.967 1.00 19.46 131 GLY A C 1
ATOM 890 O O . GLY A 1 134 ? 58.079 16.488 23.584 1.00 19.05 131 GLY A O 1
ATOM 891 N N . HIS A 1 135 ? 59.261 14.948 22.410 1.00 18.46 132 HIS A N 1
ATOM 892 C CA . HIS A 1 135 ? 60.537 15.705 22.440 1.00 20.37 132 HIS A CA 1
ATOM 893 C C . HIS A 1 135 ? 61.382 15.267 21.253 1.00 19.11 132 HIS A C 1
ATOM 894 O O . HIS A 1 135 ? 62.087 14.283 21.377 1.00 19.24 132 HIS A O 1
ATOM 901 N N . PRO A 1 136 ? 61.324 15.972 20.097 1.00 20.55 133 PRO A N 1
ATOM 902 C CA . PRO A 1 136 ? 62.215 15.708 18.979 1.00 18.63 133 PRO A CA 1
ATOM 903 C C . PRO A 1 136 ? 63.605 16.270 19.283 1.00 18.80 133 PRO A C 1
ATOM 904 O O . PRO A 1 136 ? 63.721 17.427 19.660 1.00 23.64 133 PRO A O 1
ATOM 908 N N . MET A 1 137 ? 64.636 15.432 19.161 1.00 18.56 134 MET A N 1
ATOM 909 C CA . MET A 1 137 ? 66.019 15.823 19.531 1.00 21.58 134 MET A CA 1
ATOM 910 C C . MET A 1 137 ? 66.758 16.309 18.268 1.00 22.33 134 MET A C 1
ATOM 911 O O . MET A 1 137 ? 67.801 15.760 17.865 1.00 20.44 134 MET A O 1
ATOM 916 N N . ALA A 1 138 ? 66.225 17.371 17.689 1.00 21.51 135 ALA A N 1
ATOM 917 C CA . ALA A 1 138 ? 66.736 18.075 16.501 1.00 24.44 135 ALA A CA 1
ATOM 918 C C . ALA A 1 138 ? 66.051 19.433 16.487 1.00 26.49 135 ALA A C 1
ATOM 919 O O . ALA A 1 138 ? 65.047 19.597 17.198 1.00 26.29 135 ALA A O 1
ATOM 921 N N . GLY A 1 139 ? 66.556 20.358 15.682 1.00 26.27 136 GLY A N 1
ATOM 922 C CA . GLY A 1 139 ? 65.949 21.682 15.493 1.00 27.92 136 GLY A CA 1
ATOM 923 C C . GLY A 1 139 ? 66.645 22.737 16.328 1.00 36.32 136 GLY A C 1
ATOM 924 O O . GLY A 1 139 ? 67.697 22.445 16.945 1.00 35.69 136 GLY A O 1
ATOM 925 N N . SER A 1 140 ? 66.094 23.943 16.292 1.00 39.77 137 SER A N 1
ATOM 926 C CA . SER A 1 140 ? 66.565 25.135 17.036 1.00 51.77 137 SER A CA 1
ATOM 927 C C . SER A 1 140 ? 65.428 26.164 17.041 1.00 54.98 137 SER A C 1
ATOM 928 O O . SER A 1 140 ? 64.357 25.895 16.427 1.00 44.98 137 SER A O 1
ATOM 931 N N . HIS A 1 141 ? 65.617 27.255 17.782 1.00 76.04 138 HIS A N 1
ATOM 932 C CA . HIS A 1 141 ? 64.708 28.433 17.857 1.00 62.94 138 HIS A CA 1
ATOM 933 C C . HIS A 1 141 ? 65.459 29.645 17.306 1.00 72.93 138 HIS A C 1
ATOM 934 O O . HIS A 1 141 ? 64.936 30.766 17.428 1.00 70.99 138 HIS A O 1
ATOM 941 N N . LYS A 1 142 ? 66.632 29.396 16.711 1.00 90.13 139 LYS A N 1
ATOM 942 C CA . LYS A 1 142 ? 67.511 30.425 16.102 1.00 99.49 139 LYS A CA 1
ATOM 943 C C . LYS A 1 142 ? 66.914 30.917 14.788 1.00 101.11 139 LYS A C 1
ATOM 944 O O . LYS A 1 142 ? 67.256 32.040 14.395 1.00 86.95 139 LYS A O 1
ATOM 950 N N . THR A 1 143 ? 66.105 30.103 14.109 1.00 106.65 140 THR A N 1
ATOM 951 C CA . THR A 1 143 ? 65.380 30.549 12.889 1.00 113.10 140 THR A CA 1
ATOM 952 C C . THR A 1 143 ? 63.878 30.306 13.075 1.00 79.21 140 THR A C 1
ATOM 953 O O . THR A 1 143 ? 63.474 29.682 14.072 1.00 61.25 140 THR A O 1
ATOM 957 N N . GLY A 1 144 ? 63.084 30.867 12.167 1.00 69.67 141 GLY A N 1
ATOM 958 C CA . GLY A 1 144 ? 61.631 30.664 12.116 1.00 72.98 141 GLY A CA 1
ATOM 959 C C . GLY A 1 144 ? 61.243 29.734 10.983 1.00 66.26 141 GLY A C 1
ATOM 960 O O . GLY A 1 144 ? 62.120 29.030 10.412 1.00 53.49 141 GLY A O 1
ATOM 961 N N . VAL A 1 145 ? 59.961 29.798 10.630 1.00 59.49 142 VAL A N 1
ATOM 962 C CA . VAL A 1 145 ? 59.232 28.895 9.696 1.00 57.16 142 VAL A CA 1
ATOM 963 C C . VAL A 1 145 ? 59.835 28.958 8.286 1.00 52.61 142 VAL A C 1
ATOM 964 O O . VAL A 1 145 ? 59.589 28.023 7.502 1.00 46.74 142 VAL A O 1
ATOM 968 N N . GLU A 1 146 ? 60.558 30.030 7.958 1.00 56.29 143 GLU A N 1
ATOM 969 C CA . GLU A 1 146 ? 61.115 30.269 6.598 1.00 66.97 143 GLU A CA 1
ATOM 970 C C . GLU A 1 146 ? 62.054 29.110 6.231 1.00 62.10 143 GLU A C 1
ATOM 971 O O . GLU A 1 146 ? 62.146 28.758 5.042 1.00 59.65 143 GLU A O 1
ATOM 973 N N . SER A 1 147 ? 62.699 28.510 7.224 1.00 56.99 144 SER A N 1
ATOM 974 C CA . SER A 1 147 ? 63.689 27.429 7.009 1.00 64.99 144 SER A CA 1
ATOM 975 C C . SER A 1 147 ? 63.101 26.057 7.396 1.00 55.99 144 SER A C 1
ATOM 976 O O . SER A 1 147 ? 63.889 25.094 7.520 1.00 45.35 144 SER A O 1
ATOM 979 N N . ALA A 1 148 ? 61.773 25.925 7.539 1.00 47.07 145 ALA A N 1
ATOM 980 C CA . ALA A 1 148 ? 61.122 24.655 7.965 1.00 42.10 145 ALA A CA 1
ATOM 981 C C . ALA A 1 148 ? 61.356 23.588 6.893 1.00 36.71 145 ALA A C 1
ATOM 982 O O . ALA A 1 148 ? 61.313 23.937 5.710 1.00 38.74 145 ALA A O 1
ATOM 984 N N . LYS A 1 149 ? 61.614 22.345 7.303 1.00 34.07 146 LYS A N 1
ATOM 985 C CA . LYS A 1 149 ? 61.895 21.197 6.387 1.00 38.23 146 LYS A CA 1
ATOM 986 C C . LYS A 1 149 ? 61.222 19.932 6.931 1.00 32.98 146 LYS A C 1
ATOM 987 O O . LYS A 1 149 ? 61.359 19.660 8.162 1.00 27.04 146 LYS A O 1
ATOM 993 N N . ALA A 1 150 ? 60.568 19.164 6.055 1.00 27.27 147 ALA A N 1
ATOM 994 C CA . ALA A 1 150 ? 59.936 17.871 6.394 1.00 27.47 147 ALA A CA 1
ATOM 995 C C . ALA A 1 150 ? 60.978 16.933 7.010 1.00 26.90 147 ALA A C 1
ATOM 996 O O . ALA A 1 150 ? 60.593 16.179 7.890 1.00 25.50 147 ALA A O 1
ATOM 998 N N . HIS A 1 151 ? 62.257 17.019 6.605 1.00 27.42 148 HIS A N 1
ATOM 999 C CA . HIS A 1 151 ? 63.346 16.112 7.073 1.00 24.26 148 HIS A CA 1
ATOM 1000 C C . HIS A 1 151 ? 64.171 16.714 8.226 1.00 22.21 148 HIS A C 1
ATOM 1001 O O . HIS A 1 151 ? 65.246 16.175 8.535 1.00 25.40 148 HIS A O 1
ATOM 1008 N N . LEU A 1 152 ? 63.727 17.777 8.890 1.00 23.91 149 LEU A N 1
ATOM 1009 C CA . LEU A 1 152 ? 64.506 18.395 10.007 1.00 23.02 149 LEU A CA 1
ATOM 1010 C C . LEU A 1 152 ? 64.843 17.346 11.078 1.00 20.31 149 LEU A C 1
ATOM 1011 O O . LEU A 1 152 ? 65.917 17.453 11.680 1.00 21.59 149 LEU A O 1
ATOM 1016 N N . PHE A 1 153 ? 63.955 16.383 11.304 1.00 19.38 150 PHE A N 1
ATOM 1017 C CA . PHE A 1 153 ? 64.017 15.392 12.415 1.00 19.29 150 PHE A CA 1
ATOM 1018 C C . PHE A 1 153 ? 64.390 14.010 11.882 1.00 21.01 150 PHE A C 1
ATOM 1019 O O . PHE A 1 153 ? 64.339 13.047 12.686 1.00 24.77 150 PHE A O 1
ATOM 1027 N N . GLU A 1 154 ? 64.844 13.918 10.628 1.00 19.70 151 GLU A N 1
ATOM 1028 C CA . GLU A 1 154 ? 65.180 12.618 9.996 1.00 21.95 151 GLU A CA 1
ATOM 1029 C C . GLU A 1 154 ? 66.327 11.952 10.754 1.00 20.92 151 GLU A C 1
ATOM 1030 O O . GLU A 1 154 ? 67.341 12.609 10.965 1.00 20.40 151 GLU A O 1
ATOM 1036 N N . ASN A 1 155 ? 66.106 10.706 11.193 1.00 19.74 152 ASN A N 1
ATOM 1037 C CA . ASN A 1 155 ? 67.064 9.905 11.997 1.00 21.43 152 ASN A CA 1
ATOM 1038 C C . ASN A 1 155 ? 67.419 10.609 13.312 1.00 19.11 152 ASN A C 1
ATOM 1039 O O . ASN A 1 155 ? 68.429 10.204 13.921 1.00 21.77 152 ASN A O 1
ATOM 1044 N N . ALA A 1 156 ? 66.625 11.581 13.778 1.00 18.51 153 ALA A N 1
ATOM 1045 C CA . ALA A 1 156 ? 66.738 12.106 15.161 1.00 20.02 153 ALA A CA 1
ATOM 1046 C C . ALA A 1 156 ? 65.910 11.214 16.098 1.00 20.96 153 ALA A C 1
ATOM 1047 O O . ALA A 1 156 ? 64.852 10.657 15.670 1.00 16.01 153 ALA A O 1
ATOM 1049 N N . PHE A 1 157 ? 66.385 11.040 17.331 1.00 22.93 154 PHE A N 1
ATOM 1050 C CA . PHE A 1 157 ? 65.563 10.488 18.437 1.00 25.56 154 PHE A CA 1
ATOM 1051 C C . PHE A 1 157 ? 64.381 11.422 18.663 1.00 22.60 154 PHE A C 1
ATOM 1052 O O . PHE A 1 157 ? 64.548 12.658 18.647 1.00 18.09 154 PHE A O 1
ATOM 1060 N N . TYR A 1 158 ? 63.198 10.831 18.767 1.00 21.10 155 TYR A N 1
ATOM 1061 C CA . TYR A 1 158 ? 61.940 11.548 19.060 1.00 18.02 155 TYR A CA 1
ATOM 1062 C C . TYR A 1 158 ? 61.293 10.765 20.197 1.00 20.15 155 TYR A C 1
ATOM 1063 O O . TYR A 1 158 ? 60.792 9.648 19.968 1.00 20.63 155 TYR A O 1
ATOM 1072 N N . ILE A 1 159 ? 61.379 11.310 21.406 1.00 21.23 156 ILE A N 1
ATOM 1073 C CA . ILE A 1 159 ? 60.855 10.648 22.633 1.00 20.11 156 ILE A CA 1
ATOM 1074 C C . ILE A 1 159 ? 59.378 11.007 22.784 1.00 18.13 156 ILE A C 1
ATOM 1075 O O . ILE A 1 159 ? 59.022 12.176 22.563 1.00 19.61 156 ILE A O 1
ATOM 1080 N N . LEU A 1 160 ? 58.555 10.003 23.060 1.00 19.79 157 LEU A N 1
ATOM 1081 C CA . LEU A 1 160 ? 57.105 10.135 23.344 1.00 21.39 157 LEU A CA 1
ATOM 1082 C C . LEU A 1 160 ? 56.892 9.649 24.773 1.00 20.12 157 LEU A C 1
ATOM 1083 O O . LEU A 1 160 ? 57.447 8.592 25.133 1.00 21.05 157 LEU A O 1
ATOM 1088 N N . THR A 1 161 ? 56.107 10.376 25.545 1.00 24.34 158 THR A N 1
ATOM 1089 C CA . THR A 1 161 ? 55.774 10.035 26.942 1.00 24.80 158 THR A CA 1
ATOM 1090 C C . THR A 1 161 ? 54.256 9.969 27.049 1.00 23.69 158 THR A C 1
ATOM 1091 O O . THR A 1 161 ? 53.619 10.980 27.303 1.00 21.95 158 THR A O 1
ATOM 1095 N N . PRO A 1 162 ? 53.648 8.785 26.851 1.00 24.70 159 PRO A N 1
ATOM 1096 C CA . PRO A 1 162 ? 52.202 8.634 26.991 1.00 32.05 159 PRO A CA 1
ATOM 1097 C C . PRO A 1 162 ? 51.766 8.809 28.448 1.00 32.25 159 PRO A C 1
ATOM 1098 O O . PRO A 1 162 ? 52.472 8.374 29.288 1.00 29.87 159 PRO A O 1
ATOM 1102 N N . MET A 1 163 ? 50.610 9.424 28.708 1.00 45.68 160 MET A N 1
ATOM 1103 C CA . MET A 1 163 ? 49.988 9.380 30.063 1.00 42.14 160 MET A CA 1
ATOM 1104 C C . MET A 1 163 ? 49.808 7.907 30.451 1.00 42.70 160 MET A C 1
ATOM 1105 O O . MET A 1 163 ? 49.747 7.055 29.537 1.00 42.57 160 MET A O 1
ATOM 1110 N N . HIS A 1 164 ? 49.647 7.613 31.743 1.00 49.92 161 HIS A N 1
ATOM 1111 C CA . HIS A 1 164 ? 49.540 6.233 32.299 1.00 54.49 161 HIS A CA 1
ATOM 1112 C C . HIS A 1 164 ? 48.420 5.440 31.611 1.00 53.99 161 HIS A C 1
ATOM 1113 O O . HIS A 1 164 ? 48.609 4.223 31.427 1.00 65.55 161 HIS A O 1
ATOM 1120 N N . HIS A 1 165 ? 47.311 6.094 31.229 1.00 54.01 162 HIS A N 1
ATOM 1121 C CA . HIS A 1 165 ? 46.052 5.440 30.773 1.00 68.19 162 HIS A CA 1
ATOM 1122 C C . HIS A 1 165 ? 45.997 5.271 29.249 1.00 65.99 162 HIS A C 1
ATOM 1123 O O . HIS A 1 165 ? 45.055 4.622 28.796 1.00 61.56 162 HIS A O 1
ATOM 1125 N N . VAL A 1 166 ? 46.920 5.870 28.493 1.00 53.22 163 VAL A N 1
ATOM 1126 C CA . VAL A 1 166 ? 46.839 5.908 27.005 1.00 52.86 163 VAL A CA 1
ATOM 1127 C C . VAL A 1 166 ? 47.176 4.516 26.479 1.00 54.77 163 VAL A C 1
ATOM 1128 O O . VAL A 1 166 ? 48.246 3.994 26.767 1.00 46.10 163 VAL A O 1
ATOM 1132 N N . PRO A 1 167 ? 46.280 3.856 25.709 1.00 57.19 164 PRO A N 1
ATOM 1133 C CA . PRO A 1 167 ? 46.581 2.518 25.198 1.00 57.76 164 PRO A CA 1
ATOM 1134 C C . PRO A 1 167 ? 47.728 2.599 24.177 1.00 57.33 164 PRO A C 1
ATOM 1135 O O . PRO A 1 167 ? 47.863 3.609 23.513 1.00 47.76 164 PRO A O 1
ATOM 1139 N N . ASN A 1 168 ? 48.539 1.540 24.108 1.00 56.20 165 ASN A N 1
ATOM 1140 C CA . ASN A 1 168 ? 49.691 1.371 23.178 1.00 53.65 165 ASN A CA 1
ATOM 1141 C C . ASN A 1 168 ? 49.236 1.764 21.757 1.00 48.57 165 ASN A C 1
ATOM 1142 O O . ASN A 1 168 ? 50.032 2.381 21.028 1.00 43.57 165 ASN A O 1
ATOM 1147 N N . GLU A 1 169 ? 47.989 1.445 21.391 1.00 49.83 166 GLU A N 1
ATOM 1148 C CA . GLU A 1 169 ? 47.446 1.635 20.013 1.00 67.47 166 GLU A CA 1
ATOM 1149 C C . GLU A 1 169 ? 47.371 3.141 19.686 1.00 49.20 166 GLU A C 1
ATOM 1150 O O . GLU A 1 169 ? 47.655 3.513 18.529 1.00 40.05 166 GLU A O 1
ATOM 1156 N N . HIS A 1 170 ? 47.096 4.004 20.664 1.00 47.55 167 HIS A N 1
ATOM 1157 C CA . HIS A 1 170 ? 47.088 5.487 20.481 1.00 44.69 167 HIS A CA 1
ATOM 1158 C C . HIS A 1 170 ? 48.527 5.995 20.242 1.00 42.06 167 HIS A C 1
ATOM 1159 O O . HIS A 1 170 ? 48.718 6.912 19.420 1.00 31.33 167 HIS A O 1
ATOM 1166 N N . VAL A 1 171 ? 49.526 5.396 20.896 1.00 33.66 168 VAL A N 1
ATOM 1167 C CA . VAL A 1 171 ? 50.944 5.785 20.678 1.00 29.34 168 VAL A CA 1
ATOM 1168 C C . VAL A 1 171 ? 51.321 5.421 19.233 1.00 26.84 168 VAL A C 1
ATOM 1169 O O . VAL A 1 171 ? 51.951 6.269 18.553 1.00 24.76 168 VAL A O 1
ATOM 1173 N N . GLU A 1 172 ? 50.917 4.241 18.760 1.00 28.76 169 GLU A N 1
ATOM 1174 C CA . GLU A 1 172 ? 51.189 3.798 17.360 1.00 34.72 169 GLU A CA 1
ATOM 1175 C C . GLU A 1 172 ? 50.476 4.752 16.365 1.00 31.80 169 GLU A C 1
ATOM 1176 O O . GLU A 1 172 ? 51.087 5.090 15.338 1.00 27.67 169 GLU A O 1
ATOM 1182 N N . GLU A 1 173 ? 49.250 5.200 16.642 1.00 28.89 170 GLU A N 1
ATOM 1183 C CA . GLU A 1 173 ? 48.540 6.218 15.817 1.00 30.07 170 GLU A CA 1
ATOM 1184 C C . GLU A 1 173 ? 49.400 7.494 15.719 1.00 29.88 170 GLU A C 1
ATOM 1185 O O . GLU A 1 173 ? 49.564 8.045 14.608 1.00 27.32 170 GLU A O 1
ATOM 1191 N N . LEU A 1 174 ? 49.961 7.963 16.838 1.00 27.12 171 LEU A N 1
ATOM 1192 C CA . LEU A 1 174 ? 50.789 9.191 16.810 1.00 24.13 171 LEU A CA 1
ATOM 1193 C C . LEU A 1 174 ? 52.058 8.939 15.983 1.00 23.74 171 LEU A C 1
ATOM 1194 O O . LEU A 1 174 ? 52.414 9.837 15.183 1.00 20.02 171 LEU A O 1
ATOM 1199 N N . LYS A 1 175 ? 52.740 7.805 16.171 1.00 20.67 172 LYS A N 1
ATOM 1200 C CA . LYS A 1 175 ? 53.937 7.507 15.347 1.00 26.36 172 LYS A CA 1
ATOM 1201 C C . LYS A 1 175 ? 53.517 7.488 13.863 1.00 30.99 172 LYS A C 1
ATOM 1202 O O . LYS A 1 175 ? 54.311 7.902 13.004 1.00 24.07 172 LYS A O 1
ATOM 1208 N N . ASP A 1 176 ? 52.296 7.039 13.563 1.00 26.11 173 ASP A N 1
ATOM 1209 C CA . ASP A 1 176 ? 51.791 7.021 12.173 1.00 34.70 173 ASP A CA 1
ATOM 1210 C C . ASP A 1 176 ? 51.567 8.459 11.682 1.00 32.87 173 ASP A C 1
ATOM 1211 O O . ASP A 1 176 ? 52.052 8.784 10.593 1.00 28.37 173 ASP A O 1
ATOM 1216 N N . TRP A 1 177 ? 50.870 9.294 12.453 1.00 29.32 174 TRP A N 1
ATOM 1217 C CA . TRP A 1 177 ? 50.731 10.747 12.161 1.00 29.70 174 TRP A CA 1
ATOM 1218 C C . TRP A 1 177 ? 52.092 11.322 11.763 1.00 31.57 174 TRP A C 1
ATOM 1219 O O . TRP A 1 177 ? 52.132 12.096 10.793 1.00 26.66 174 TRP A O 1
ATOM 1230 N N . LEU A 1 178 ? 53.163 10.940 12.477 1.00 26.66 175 LEU A N 1
ATOM 1231 C CA . LEU A 1 178 ? 54.499 11.581 12.369 1.00 24.95 175 LEU A CA 1
ATOM 1232 C C . LEU A 1 178 ? 55.469 10.742 11.541 1.00 22.33 175 LEU A C 1
ATOM 1233 O O . LEU A 1 178 ? 56.656 11.067 11.551 1.00 23.51 175 LEU A O 1
ATOM 1238 N N . LYS A 1 179 ? 55.014 9.737 10.800 1.00 26.64 176 LYS A N 1
ATOM 1239 C CA . LYS A 1 179 ? 55.976 8.811 10.125 1.00 30.70 176 LYS A CA 1
ATOM 1240 C C . LYS A 1 179 ? 56.829 9.601 9.124 1.00 29.94 176 LYS A C 1
ATOM 1241 O O . LYS A 1 179 ? 57.969 9.210 8.895 1.00 29.01 176 LYS A O 1
ATOM 1247 N N . GLY A 1 180 ? 56.302 10.702 8.578 1.00 28.59 177 GLY A N 1
ATOM 1248 C CA . GLY A 1 180 ? 56.989 11.515 7.560 1.00 27.11 177 GLY A CA 1
ATOM 1249 C C . GLY A 1 180 ? 58.207 12.231 8.128 1.00 26.35 177 GLY A C 1
ATOM 1250 O O . GLY A 1 180 ? 59.010 12.742 7.313 1.00 26.33 177 GLY A O 1
ATOM 1251 N N . THR A 1 181 ? 58.371 12.256 9.458 1.00 20.38 178 THR A N 1
ATOM 1252 C CA . THR A 1 181 ? 59.575 12.821 10.123 1.00 19.33 178 THR A CA 1
ATOM 1253 C C . THR A 1 181 ? 60.810 11.991 9.790 1.00 19.82 178 THR A C 1
ATOM 1254 O O . THR A 1 181 ? 61.934 12.557 9.828 1.00 21.77 178 THR A O 1
ATOM 1258 N N . GLY A 1 182 ? 60.625 10.685 9.588 1.00 19.65 179 GLY A N 1
ATOM 1259 C CA . GLY A 1 182 ? 61.732 9.720 9.571 1.00 19.55 179 GLY A CA 1
ATOM 1260 C C . GLY A 1 182 ? 62.526 9.725 10.878 1.00 20.85 179 GLY A C 1
ATOM 1261 O O . GLY A 1 182 ? 63.715 9.359 10.832 1.00 19.31 179 GLY A O 1
ATOM 1262 N N . SER A 1 183 ? 61.900 10.059 12.017 1.00 19.39 180 SER A N 1
ATOM 1263 C CA . SER A 1 183 ? 62.539 10.037 13.370 1.00 20.68 180 SER A CA 1
ATOM 1264 C C . SER A 1 183 ? 62.610 8.607 13.934 1.00 20.62 180 SER A C 1
ATOM 1265 O O . SER A 1 183 ? 61.858 7.775 13.474 1.00 24.80 180 SER A O 1
ATOM 1268 N N . HIS A 1 184 ? 63.590 8.310 14.788 1.00 18.33 181 HIS A N 1
ATOM 1269 C CA . HIS A 1 184 ? 63.643 7.074 15.619 1.00 24.42 181 HIS A CA 1
ATOM 1270 C C . HIS A 1 184 ? 62.817 7.344 16.884 1.00 22.34 181 HIS A C 1
ATOM 1271 O O . HIS A 1 184 ? 63.303 8.088 17.761 1.00 20.54 181 HIS A O 1
ATOM 1278 N N . PHE A 1 185 ? 61.581 6.852 16.933 1.00 21.47 182 PHE A N 1
ATOM 1279 C CA . PHE A 1 185 ? 60.646 7.094 18.051 1.00 18.25 182 PHE A CA 1
ATOM 1280 C C . PHE A 1 185 ? 61.052 6.188 19.200 1.00 21.26 182 PHE A C 1
ATOM 1281 O O . PHE A 1 185 ? 61.308 5.010 18.940 1.00 21.91 182 PHE A O 1
ATOM 1289 N N . LEU A 1 186 ? 61.142 6.745 20.411 1.00 19.97 183 LEU A N 1
ATOM 1290 C CA . LEU A 1 186 ? 61.361 5.986 21.677 1.00 24.92 183 LEU A CA 1
ATOM 1291 C C . LEU A 1 186 ? 60.226 6.335 22.631 1.00 21.83 183 LEU A C 1
ATOM 1292 O O . LEU A 1 186 ? 59.963 7.530 22.820 1.00 19.77 183 LEU A O 1
ATOM 1297 N N . VAL A 1 187 ? 59.582 5.335 23.207 1.00 23.19 184 VAL A N 1
ATOM 1298 C CA . VAL A 1 187 ? 58.491 5.546 24.193 1.00 24.35 184 VAL A CA 1
ATOM 1299 C C . VAL A 1 187 ? 59.108 5.382 25.572 1.00 26.39 184 VAL A C 1
ATOM 1300 O O . VAL A 1 187 ? 59.607 4.305 25.855 1.00 30.62 184 VAL A O 1
ATOM 1304 N N . LEU A 1 188 ? 59.103 6.432 26.377 1.00 26.40 185 LEU A N 1
ATOM 1305 C CA . LEU A 1 188 ? 59.692 6.416 27.736 1.00 29.46 185 LEU A CA 1
ATOM 1306 C C . LEU A 1 188 ? 58.628 6.864 28.742 1.00 28.22 185 LEU A C 1
ATOM 1307 O O . LEU A 1 188 ? 57.695 7.583 28.374 1.00 29.85 185 LEU A O 1
ATOM 1312 N N . ASN A 1 189 ? 58.766 6.451 29.989 1.00 33.01 186 ASN A N 1
ATOM 1313 C CA . ASN A 1 189 ? 58.041 7.083 31.118 1.00 33.87 186 ASN A CA 1
ATOM 1314 C C . ASN A 1 189 ? 58.639 8.486 31.322 1.00 31.97 186 ASN A C 1
ATOM 1315 O O . ASN A 1 189 ? 59.800 8.759 30.944 1.00 30.66 186 ASN A O 1
ATOM 1320 N N . THR A 1 190 ? 57.838 9.382 31.865 1.00 24.30 187 THR A N 1
ATOM 1321 C CA . THR A 1 190 ? 58.159 10.809 32.081 1.00 24.79 187 THR A CA 1
ATOM 1322 C C . THR A 1 190 ? 59.430 10.953 32.925 1.00 24.88 187 THR A C 1
ATOM 1323 O O . THR A 1 190 ? 60.267 11.804 32.576 1.00 25.98 187 THR A O 1
ATOM 1327 N N . GLU A 1 191 ? 59.535 10.221 34.042 1.00 28.33 188 GLU A N 1
ATOM 1328 C CA . GLU A 1 191 ? 60.688 10.351 34.971 1.00 28.38 188 GLU A CA 1
ATOM 1329 C C . GLU A 1 191 ? 61.948 9.977 34.193 1.00 26.28 188 GLU A C 1
ATOM 1330 O O . GLU A 1 191 ? 62.944 10.718 34.263 1.00 24.48 188 GLU A O 1
ATOM 1336 N N . GLU A 1 192 ? 61.907 8.848 33.503 1.00 22.38 189 GLU A N 1
ATOM 1337 C CA . GLU A 1 192 ? 63.040 8.352 32.693 1.00 26.17 189 GLU A CA 1
ATOM 1338 C C . GLU A 1 192 ? 63.469 9.423 31.680 1.00 25.73 189 GLU A C 1
ATOM 1339 O O . GLU A 1 192 ? 64.676 9.622 31.501 1.00 21.87 189 GLU A O 1
ATOM 1345 N N . HIS A 1 193 ? 62.523 10.097 31.027 1.00 24.65 190 HIS A N 1
ATOM 1346 C CA . HIS A 1 193 ? 62.844 11.129 30.003 1.00 24.50 190 HIS A CA 1
ATOM 1347 C C . HIS A 1 193 ? 63.662 12.237 30.669 1.00 20.40 190 HIS A C 1
ATOM 1348 O O . HIS A 1 193 ? 64.735 12.560 30.141 1.00 19.75 190 HIS A O 1
ATOM 1355 N N . ASP A 1 194 ? 63.174 12.786 31.777 1.00 20.76 191 ASP A N 1
ATOM 1356 C CA . ASP A 1 194 ? 63.816 13.936 32.471 1.00 21.89 191 ASP A CA 1
ATOM 1357 C C . ASP A 1 194 ? 65.126 13.490 33.131 1.00 18.95 191 ASP A C 1
ATOM 1358 O O . ASP A 1 194 ? 66.026 14.346 33.271 1.00 15.90 191 ASP A O 1
ATOM 1363 N N . TYR A 1 195 ? 65.220 12.232 33.562 1.00 17.64 192 TYR A N 1
ATOM 1364 C CA . TYR A 1 195 ? 66.452 11.689 34.167 1.00 20.71 192 TYR A CA 1
ATOM 1365 C C . TYR A 1 195 ? 67.532 11.626 33.090 1.00 24.84 192 TYR A C 1
ATOM 1366 O O . TYR A 1 195 ? 68.644 12.153 33.298 1.00 22.14 192 TYR A O 1
ATOM 1375 N N . VAL A 1 196 ? 67.211 11.033 31.941 1.00 21.53 193 VAL A N 1
ATOM 1376 C CA . VAL A 1 196 ? 68.223 10.805 30.878 1.00 23.05 193 VAL A CA 1
ATOM 1377 C C . VAL A 1 196 ? 68.611 12.149 30.256 1.00 21.97 193 VAL A C 1
ATOM 1378 O O . VAL A 1 196 ? 69.827 12.385 30.099 1.00 21.65 193 VAL A O 1
ATOM 1382 N N . THR A 1 197 ? 67.647 13.010 29.950 1.00 17.30 194 THR A N 1
ATOM 1383 C CA . THR A 1 197 ? 67.923 14.349 29.377 1.00 17.18 194 THR A CA 1
ATOM 1384 C C . THR A 1 197 ? 68.640 15.238 30.393 1.00 17.95 194 THR A C 1
ATOM 1385 O O . THR A 1 197 ? 69.488 16.057 29.951 1.00 15.96 194 THR A O 1
ATOM 1389 N N . GLY A 1 198 ? 68.346 15.081 31.686 1.00 19.36 195 GLY A N 1
ATOM 1390 C CA . GLY A 1 198 ? 69.104 15.770 32.744 1.00 16.32 195 GLY A CA 1
ATOM 1391 C C . GLY A 1 198 ? 70.594 15.450 32.636 1.00 17.41 195 GLY A C 1
ATOM 1392 O O . GLY A 1 198 ? 71.392 16.376 32.696 1.00 18.09 195 GLY A O 1
ATOM 1393 N N . ILE A 1 199 ? 70.972 14.187 32.448 1.00 18.81 196 ILE A N 1
ATOM 1394 C CA . ILE A 1 199 ? 72.398 13.746 32.417 1.00 20.95 196 ILE A CA 1
ATOM 1395 C C . ILE A 1 199 ? 73.044 14.152 31.080 1.00 27.53 196 ILE A C 1
ATOM 1396 O O . ILE A 1 199 ? 74.156 14.704 31.096 1.00 28.28 196 ILE A O 1
ATOM 1401 N N . VAL A 1 200 ? 72.420 13.834 29.937 1.00 23.46 197 VAL A N 1
ATOM 1402 C CA . VAL A 1 200 ? 73.125 13.934 28.623 1.00 24.79 197 VAL A CA 1
ATOM 1403 C C . VAL A 1 200 ? 72.983 15.345 28.029 1.00 23.93 197 VAL A C 1
ATOM 1404 O O . VAL A 1 200 ? 73.840 15.687 27.219 1.00 33.13 197 VAL A O 1
ATOM 1408 N N . SER A 1 201 ? 71.977 16.141 28.410 1.00 22.45 198 SER A N 1
ATOM 1409 C CA . SER A 1 201 ? 71.683 17.459 27.778 1.00 23.27 198 SER A CA 1
ATOM 1410 C C . SER A 1 201 ? 71.715 18.608 28.799 1.00 23.40 198 SER A C 1
ATOM 1411 O O . SER A 1 201 ? 72.462 19.548 28.607 1.00 23.25 198 SER A O 1
ATOM 1414 N N . HIS A 1 202 ? 70.953 18.548 29.884 1.00 20.55 199 HIS A N 1
ATOM 1415 C CA . HIS A 1 202 ? 70.783 19.736 30.761 1.00 19.23 199 HIS A CA 1
ATOM 1416 C C . HIS A 1 202 ? 72.063 19.972 31.568 1.00 20.06 199 HIS A C 1
ATOM 1417 O O . HIS A 1 202 ? 72.518 21.109 31.650 1.00 26.05 199 HIS A O 1
ATOM 1424 N N . PHE A 1 203 ? 72.582 18.938 32.219 1.00 16.09 200 PHE A N 1
ATOM 1425 C CA . PHE A 1 203 ? 73.757 19.050 33.114 1.00 15.83 200 PHE A CA 1
ATOM 1426 C C . PHE A 1 203 ? 74.965 19.628 32.374 1.00 16.51 200 PHE A C 1
ATOM 1427 O O . PHE A 1 203 ? 75.569 20.589 32.867 1.00 17.88 200 PHE A O 1
ATOM 1435 N N . PRO A 1 204 ? 75.357 19.134 31.178 1.00 18.02 201 PRO A N 1
ATOM 1436 C CA . PRO A 1 204 ? 76.464 19.762 30.452 1.00 18.91 201 PRO A CA 1
ATOM 1437 C C . PRO A 1 204 ? 76.302 21.279 30.302 1.00 19.04 201 PRO A C 1
ATOM 1438 O O . PRO A 1 204 ? 77.298 21.961 30.358 1.00 19.64 201 PRO A O 1
ATOM 1442 N N . HIS A 1 205 ? 75.081 21.787 30.163 1.00 17.16 202 HIS A N 1
ATOM 1443 C CA . HIS A 1 205 ? 74.825 23.238 30.010 1.00 20.41 202 HIS A CA 1
ATOM 1444 C C . HIS A 1 205 ? 75.311 23.966 31.257 1.00 23.93 202 HIS A C 1
ATOM 1445 O O . HIS A 1 205 ? 75.873 25.053 31.114 1.00 22.52 202 HIS A O 1
ATOM 1452 N N . LEU A 1 206 ? 75.064 23.393 32.431 1.00 21.59 203 LEU A N 1
ATOM 1453 C CA . LEU A 1 206 ? 75.515 24.004 33.709 1.00 20.89 203 LEU A CA 1
ATOM 1454 C C . LEU A 1 206 ? 77.044 24.043 33.701 1.00 19.04 203 LEU A C 1
ATOM 1455 O O . LEU A 1 206 ? 77.623 25.067 34.052 1.00 18.89 203 LEU A O 1
ATOM 1460 N N . ILE A 1 207 ? 77.687 22.960 33.284 1.00 17.36 204 ILE A N 1
ATOM 1461 C CA . ILE A 1 207 ? 79.165 22.857 33.382 1.00 20.89 204 ILE A CA 1
ATOM 1462 C C . ILE A 1 207 ? 79.810 23.789 32.348 1.00 22.14 204 ILE A C 1
ATOM 1463 O O . ILE A 1 207 ? 80.816 24.440 32.712 1.00 21.86 204 ILE A O 1
ATOM 1468 N N . ALA A 1 208 ? 79.248 23.861 31.137 1.00 15.99 205 ALA A N 1
ATOM 1469 C CA . ALA A 1 208 ? 79.742 24.737 30.049 1.00 20.55 205 ALA A CA 1
ATOM 1470 C C . ALA A 1 208 ? 79.732 26.189 30.551 1.00 19.58 205 ALA A C 1
ATOM 1471 O O . ALA A 1 208 ? 80.775 26.839 30.463 1.00 17.49 205 ALA A O 1
ATOM 1473 N N . ALA A 1 209 ? 78.623 26.642 31.136 1.00 17.77 206 ALA A N 1
ATOM 1474 C CA . ALA A 1 209 ? 78.478 28.007 31.702 1.00 18.82 206 ALA A CA 1
ATOM 1475 C C . ALA A 1 209 ? 79.481 28.213 32.851 1.00 20.69 206 ALA A C 1
ATOM 1476 O O . ALA A 1 209 ? 80.127 29.288 32.894 1.00 19.91 206 ALA A O 1
ATOM 1478 N N . GLY A 1 210 ? 79.675 27.206 33.703 1.00 16.02 207 GLY A N 1
ATOM 1479 C CA . GLY A 1 210 ? 80.640 27.286 34.810 1.00 18.39 207 GLY A CA 1
ATOM 1480 C C . GLY A 1 210 ? 82.053 27.407 34.296 1.00 17.97 207 GLY A C 1
ATOM 1481 O O . GLY A 1 210 ? 82.811 28.177 34.858 1.00 22.50 207 GLY A O 1
ATOM 1482 N N . LEU A 1 211 ? 82.409 26.665 33.263 1.00 17.40 208 LEU A N 1
ATOM 1483 C CA . LEU A 1 211 ? 83.775 26.729 32.689 1.00 18.40 208 LEU A CA 1
ATOM 1484 C C . LEU A 1 211 ? 84.013 28.153 32.189 1.00 19.29 208 LEU A C 1
ATOM 1485 O O . LEU A 1 211 ? 85.109 28.713 32.442 1.00 19.62 208 LEU A O 1
ATOM 1490 N N . VAL A 1 212 ? 83.033 28.731 31.492 1.00 18.03 209 VAL A N 1
ATOM 1491 C CA . VAL A 1 212 ? 83.181 30.112 30.951 1.00 21.08 209 VAL A CA 1
ATOM 1492 C C . VAL A 1 212 ? 83.364 31.071 32.140 1.00 24.20 209 VAL A C 1
ATOM 1493 O O . VA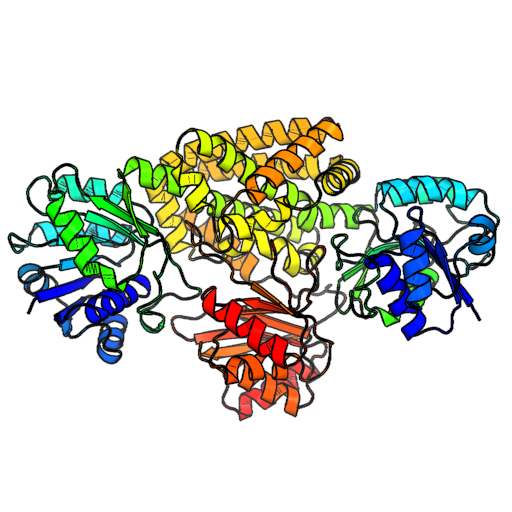L A 1 212 ? 84.217 31.983 32.069 1.00 23.18 209 VAL A O 1
ATOM 1497 N N . LYS A 1 213 ? 82.581 30.887 33.194 1.00 21.33 210 LYS A N 1
ATOM 1498 C CA . LYS A 1 213 ? 82.604 31.801 34.369 1.00 25.60 210 LYS A CA 1
ATOM 1499 C C . LYS A 1 213 ? 83.988 31.705 35.036 1.00 22.37 210 LYS A C 1
ATOM 1500 O O . LYS A 1 213 ? 84.522 32.748 35.467 1.00 20.38 210 LYS A O 1
ATOM 1506 N N . GLN A 1 214 ? 84.572 30.513 35.121 1.00 20.83 211 GLN A N 1
ATOM 1507 C CA . GLN A 1 214 ? 85.888 30.350 35.788 1.00 28.58 211 GLN A CA 1
ATOM 1508 C C . GLN A 1 214 ? 86.945 31.082 34.965 1.00 31.51 211 GLN A C 1
ATOM 1509 O O . GLN A 1 214 ? 87.765 31.819 35.541 1.00 26.54 211 GLN A O 1
ATOM 1515 N N . VAL A 1 215 ? 86.887 30.978 33.649 1.00 25.98 212 VAL A N 1
ATOM 1516 C CA . VAL A 1 215 ? 87.904 31.652 32.807 1.00 23.86 212 VAL A CA 1
ATOM 1517 C C . VAL A 1 215 ? 87.706 33.161 32.982 1.00 26.41 212 VAL A C 1
ATOM 1518 O O . VAL A 1 215 ? 88.725 33.880 33.150 1.00 27.89 212 VAL A O 1
ATOM 1522 N N . GLU A 1 216 ? 86.447 33.619 32.958 1.00 24.35 213 GLU A N 1
ATOM 1523 C CA . GLU A 1 216 ? 86.093 35.057 33.086 1.00 25.02 213 GLU A CA 1
ATOM 1524 C C . GLU A 1 216 ? 86.670 35.589 34.404 1.00 29.96 213 GLU A C 1
ATOM 1525 O O . GLU A 1 216 ? 87.271 36.651 34.378 1.00 30.96 213 GLU A O 1
ATOM 1531 N N . LYS A 1 217 ? 86.566 34.844 35.500 1.00 27.30 214 LYS A N 1
ATOM 1532 C CA . LYS A 1 217 ? 87.025 35.320 36.824 1.00 32.22 214 LYS A CA 1
ATOM 1533 C C . LYS A 1 217 ? 88.537 35.606 36.771 1.00 34.78 214 LYS A C 1
ATOM 1534 O O . LYS A 1 217 ? 88.965 36.596 37.341 1.00 38.35 214 LYS A O 1
ATOM 1540 N N . HIS A 1 218 ? 89.327 34.761 36.118 1.00 29.95 215 HIS A N 1
ATOM 1541 C CA . HIS A 1 218 ? 90.807 34.891 36.064 1.00 28.42 215 HIS A CA 1
ATOM 1542 C C . HIS A 1 218 ? 91.212 35.919 35.009 1.00 28.98 215 HIS A C 1
ATOM 1543 O O . HIS A 1 218 ? 92.349 36.365 35.055 1.00 30.94 215 HIS A O 1
ATOM 1550 N N . ALA A 1 219 ? 90.332 36.253 34.074 1.00 27.83 216 ALA A N 1
ATOM 1551 C CA . ALA A 1 219 ? 90.656 37.141 32.939 1.00 30.93 216 ALA A CA 1
ATOM 1552 C C . ALA A 1 219 ? 91.042 38.528 33.459 1.00 31.16 216 ALA A C 1
ATOM 1553 O O . ALA A 1 219 ? 91.894 39.163 32.827 1.00 31.72 216 ALA A O 1
ATOM 1555 N N . GLY A 1 220 ? 90.444 38.964 34.573 1.00 33.20 217 GLY A N 1
ATOM 1556 C CA . GLY A 1 220 ? 90.802 40.225 35.251 1.00 38.43 217 GLY A CA 1
ATOM 1557 C C . GLY A 1 220 ? 92.283 40.300 35.568 1.00 39.29 217 GLY A C 1
ATOM 1558 O O . GLY A 1 220 ? 92.868 41.333 35.295 1.00 62.96 217 GLY A O 1
ATOM 1559 N N . ASP A 1 221 ? 92.869 39.211 36.073 1.00 44.83 218 ASP A N 1
ATOM 1560 C CA . ASP A 1 221 ? 94.255 39.151 36.626 1.00 56.45 218 ASP A CA 1
ATOM 1561 C C . ASP A 1 221 ? 95.276 39.109 35.472 1.00 51.52 218 ASP A C 1
ATOM 1562 O O . ASP A 1 221 ? 96.324 39.745 35.635 1.00 65.27 218 ASP A O 1
ATOM 1567 N N . ASN A 1 222 ? 95.001 38.419 34.348 1.00 43.00 219 ASN A N 1
ATOM 1568 C CA . ASN A 1 222 ? 95.948 38.318 33.198 1.00 39.40 219 ASN A CA 1
ATOM 1569 C C . ASN A 1 222 ? 95.230 38.539 31.859 1.00 41.41 219 ASN A C 1
ATOM 1570 O O . ASN A 1 222 ? 94.419 37.714 31.436 1.00 33.24 219 ASN A O 1
ATOM 1575 N N . PRO A 1 223 ? 95.578 39.599 31.085 1.00 39.15 220 PRO A N 1
ATOM 1576 C CA . PRO A 1 223 ? 94.874 39.912 29.837 1.00 46.22 220 PRO A CA 1
ATOM 1577 C C . PRO A 1 223 ? 95.055 38.871 28.713 1.00 52.55 220 PRO A C 1
ATOM 1578 O O . PRO A 1 223 ? 94.243 38.832 27.812 1.00 58.51 220 PRO A O 1
ATOM 1582 N N . LEU A 1 224 ? 96.086 38.027 28.809 1.00 39.98 221 LEU A N 1
ATOM 1583 C CA . LEU A 1 224 ? 96.371 36.954 27.832 1.00 33.16 221 LEU A CA 1
ATOM 1584 C C . LEU A 1 224 ? 95.232 35.930 27.826 1.00 31.74 221 LEU A C 1
ATOM 1585 O O . LEU A 1 224 ? 95.040 35.297 26.787 1.00 29.00 221 LEU A O 1
ATOM 1590 N N . ILE A 1 225 ? 94.536 35.734 28.949 1.00 27.55 222 ILE A N 1
ATOM 1591 C CA . ILE A 1 225 ? 93.564 34.620 29.128 1.00 24.50 222 ILE A CA 1
ATOM 1592 C C . ILE A 1 225 ? 92.421 34.750 28.112 1.00 23.76 222 ILE A C 1
ATOM 1593 O O . ILE A 1 225 ? 92.064 33.710 27.511 1.00 21.93 222 ILE A O 1
ATOM 1598 N N . HIS A 1 226 ? 91.881 35.950 27.881 1.00 21.03 223 HIS A N 1
ATOM 1599 C CA . HIS A 1 226 ? 90.765 36.184 26.922 1.00 23.70 223 HIS A CA 1
ATOM 1600 C C . HIS A 1 226 ? 91.204 35.764 25.507 1.00 26.74 223 HIS A C 1
ATOM 1601 O O . HIS A 1 226 ? 90.427 35.138 24.762 1.00 24.38 223 HIS A O 1
ATOM 1608 N N . GLN A 1 227 ? 92.459 36.027 25.166 1.00 29.77 224 GLN A N 1
ATOM 1609 C CA . GLN A 1 227 ? 93.026 35.789 23.812 1.00 29.24 224 GLN A CA 1
ATOM 1610 C C . GLN A 1 227 ? 93.284 34.292 23.617 1.00 26.20 224 GLN A C 1
ATOM 1611 O O . GLN A 1 227 ? 92.935 33.756 22.538 1.00 22.81 224 GLN A O 1
ATOM 1617 N N . LEU A 1 228 ? 93.846 33.610 24.615 1.00 23.20 225 LEU A N 1
ATOM 1618 C CA . LEU A 1 228 ? 94.113 32.149 24.527 1.00 21.70 225 LEU A CA 1
ATOM 1619 C C . LEU A 1 228 ? 92.828 31.312 24.620 1.00 21.28 225 LEU A C 1
ATOM 1620 O O . LEU A 1 228 ? 92.908 30.118 24.293 1.00 21.03 225 LEU A O 1
ATOM 1625 N N . ALA A 1 229 ? 91.675 31.916 24.949 1.00 21.11 226 ALA A N 1
ATOM 1626 C CA . ALA A 1 229 ? 90.367 31.219 25.025 1.00 23.48 226 ALA A CA 1
ATOM 1627 C C . ALA A 1 229 ? 89.674 31.125 23.654 1.00 20.88 226 ALA A C 1
ATOM 1628 O O . ALA A 1 229 ? 88.648 30.441 23.577 1.00 18.68 226 ALA A O 1
ATOM 1630 N N . ALA A 1 230 ? 90.175 31.806 22.625 1.00 22.20 227 ALA A N 1
ATOM 1631 C CA . ALA A 1 230 ? 89.740 31.626 21.219 1.00 26.22 227 ALA A CA 1
ATOM 1632 C C . ALA A 1 230 ? 89.972 30.171 20.807 1.00 26.44 227 ALA A C 1
ATOM 1633 O O . ALA A 1 230 ? 90.854 29.513 21.398 1.00 27.64 227 ALA A O 1
ATOM 1635 N N . GLY A 1 231 ? 89.278 29.711 19.775 1.00 26.62 228 GLY A N 1
ATOM 1636 C CA . GLY A 1 231 ? 89.485 28.363 19.224 1.00 26.77 228 GLY A CA 1
ATOM 1637 C C . GLY A 1 231 ? 88.836 27.329 20.124 1.00 19.15 228 GLY A C 1
ATOM 1638 O O . GLY A 1 231 ? 87.612 27.447 20.350 1.00 18.00 228 GLY A O 1
ATOM 1639 N N . GLY A 1 232 ? 89.621 26.374 20.622 1.00 16.20 229 GLY A N 1
ATOM 1640 C CA . GLY A 1 232 ? 89.113 25.135 21.251 1.00 17.49 229 GLY A CA 1
ATOM 1641 C C . GLY A 1 232 ? 88.241 25.430 22.458 1.00 18.35 229 GLY A C 1
ATOM 1642 O O . GLY A 1 232 ? 87.126 24.846 22.562 1.00 18.01 229 GLY A O 1
ATOM 1643 N N . PHE A 1 233 ? 88.692 26.326 23.352 1.00 19.20 230 PHE A N 1
ATOM 1644 C CA . PHE A 1 233 ? 87.926 26.651 24.578 1.00 16.99 230 PHE A CA 1
ATOM 1645 C C . PHE A 1 233 ? 86.551 27.189 24.170 1.00 18.30 230 PHE A C 1
ATOM 1646 O O . PHE A 1 233 ? 85.599 26.761 24.761 1.00 18.63 230 PHE A O 1
ATOM 1654 N N . LYS A 1 234 ? 86.470 28.050 23.150 1.00 19.44 231 LYS A N 1
ATOM 1655 C CA . LYS A 1 234 ? 85.190 28.608 22.634 1.00 19.76 231 LYS A CA 1
ATOM 1656 C C . LYS A 1 234 ? 84.331 27.475 22.064 1.00 17.34 231 LYS A C 1
ATOM 1657 O O . LYS A 1 234 ? 83.071 27.427 22.304 1.00 16.59 231 LYS A O 1
ATOM 1663 N N . ASP A 1 235 ? 84.967 26.543 21.360 1.00 21.14 232 ASP A N 1
ATOM 1664 C CA . ASP A 1 235 ? 84.248 25.390 20.741 1.00 21.02 232 ASP A CA 1
ATOM 1665 C C . ASP A 1 235 ? 83.646 24.489 21.830 1.00 19.85 232 ASP A C 1
ATOM 1666 O O . ASP A 1 235 ? 82.510 24.137 21.707 1.00 23.24 232 ASP A O 1
ATOM 1671 N N . ILE A 1 236 ? 84.398 24.147 22.861 1.00 19.55 233 ILE A N 1
ATOM 1672 C CA . ILE A 1 236 ? 83.974 23.282 24.009 1.00 23.80 233 ILE A CA 1
ATOM 1673 C C . ILE A 1 236 ? 82.767 23.874 24.744 1.00 23.02 233 ILE A C 1
ATOM 1674 O O . ILE A 1 236 ? 81.978 23.084 25.270 1.00 20.93 233 ILE A O 1
ATOM 1679 N N . THR A 1 237 ? 82.663 25.210 24.821 1.00 19.32 234 THR A N 1
ATOM 1680 C CA . THR A 1 237 ? 81.646 25.938 25.614 1.00 18.31 234 THR A CA 1
ATOM 1681 C C . THR A 1 237 ? 80.503 26.465 24.721 1.00 20.38 234 THR A C 1
ATOM 1682 O O . THR A 1 237 ? 79.749 27.301 25.178 1.00 16.44 234 THR A O 1
ATOM 1686 N N . ARG A 1 238 ? 80.407 26.013 23.481 1.00 19.61 235 ARG A N 1
ATOM 1687 C CA . ARG A 1 238 ? 79.377 26.414 22.490 1.00 21.53 235 ARG A CA 1
ATOM 1688 C C . ARG A 1 238 ? 78.006 26.558 23.152 1.00 20.14 235 ARG A C 1
ATOM 1689 O O . ARG A 1 238 ? 77.338 27.574 22.900 1.00 19.98 235 ARG A O 1
ATOM 1697 N N . ILE A 1 239 ? 77.570 25.579 23.942 1.00 20.47 236 ILE A N 1
ATOM 1698 C CA . ILE A 1 239 ? 76.169 25.579 24.455 1.00 19.73 236 ILE A CA 1
ATOM 1699 C C . ILE A 1 239 ? 75.978 26.731 25.453 1.00 25.83 236 ILE A C 1
ATOM 1700 O O . ILE A 1 239 ? 74.811 27.126 25.650 1.00 23.03 236 ILE A O 1
ATOM 1705 N N . ALA A 1 240 ? 77.057 27.317 25.997 1.00 18.98 237 ALA A N 1
ATOM 1706 C CA . ALA A 1 240 ? 76.960 28.463 26.933 1.00 21.61 237 ALA A CA 1
ATOM 1707 C C . ALA A 1 240 ? 76.437 29.727 26.227 1.00 26.22 237 ALA A C 1
ATOM 1708 O O . ALA A 1 240 ? 76.049 30.673 26.936 1.00 23.68 237 ALA A O 1
ATOM 1710 N N . SER A 1 241 ? 76.410 29.757 24.900 1.00 23.27 238 SER A N 1
ATOM 1711 C CA . SER A 1 241 ? 75.878 30.914 24.138 1.00 29.51 238 SER A CA 1
ATOM 1712 C C . SER A 1 241 ? 74.398 30.707 23.780 1.00 31.46 238 SER A C 1
ATOM 1713 O O . SER A 1 241 ? 73.791 31.652 23.212 1.00 33.20 238 SER A O 1
ATOM 1716 N N . SER A 1 242 ? 73.806 29.559 24.117 1.00 29.19 239 SER A N 1
ATOM 1717 C CA . SER A 1 242 ? 72.350 29.308 23.907 1.00 28.96 239 SER A CA 1
ATOM 1718 C C . SER A 1 242 ? 71.544 30.256 24.809 1.00 29.16 239 SER A C 1
ATOM 1719 O O . SER A 1 242 ? 72.115 30.764 25.783 1.00 24.83 239 SER A O 1
ATOM 1722 N N . SER A 1 243 ? 70.249 30.419 24.538 1.00 25.15 240 SER A N 1
ATOM 1723 C CA . SER A 1 243 ? 69.311 31.349 25.225 1.00 26.04 240 SER A CA 1
ATOM 1724 C C . SER A 1 243 ? 69.325 31.156 26.747 1.00 23.50 240 SER A C 1
ATOM 1725 O O . SER A 1 243 ? 68.900 30.122 27.272 1.00 26.81 240 SER A O 1
ATOM 1728 N N . PRO A 1 244 ? 69.778 32.166 27.512 1.00 24.13 241 PRO A N 1
ATOM 1729 C CA . PRO A 1 244 ? 69.668 32.127 28.968 1.00 26.23 241 PRO A CA 1
ATOM 1730 C C . PRO A 1 244 ? 68.230 31.947 29.471 1.00 28.70 241 PRO A C 1
ATOM 1731 O O . PRO A 1 244 ? 68.016 31.189 30.392 1.00 26.59 241 PRO A O 1
ATOM 1735 N N . LYS A 1 245 ? 67.270 32.627 28.844 1.00 31.54 242 LYS A N 1
ATOM 1736 C CA . LYS A 1 245 ? 65.835 32.509 29.204 1.00 33.97 242 LYS A CA 1
ATOM 1737 C C . LYS A 1 245 ? 65.378 31.044 29.053 1.00 28.88 242 LYS A C 1
ATOM 1738 O O . LYS A 1 245 ? 64.801 30.494 29.997 1.00 25.32 242 LYS A O 1
ATOM 1744 N N . MET A 1 246 ? 65.630 30.414 27.908 1.00 27.50 243 MET A N 1
ATOM 1745 C CA . MET A 1 246 ? 65.189 29.026 27.656 1.00 28.40 243 MET A CA 1
ATOM 1746 C C . MET A 1 246 ? 65.898 28.087 28.654 1.00 27.86 243 MET A C 1
ATOM 1747 O O . MET A 1 246 ? 65.244 27.195 29.211 1.00 25.69 243 MET A O 1
ATOM 1752 N N . TRP A 1 247 ? 67.198 28.253 28.874 1.00 25.37 244 TRP A N 1
ATOM 1753 C CA . TRP A 1 247 ? 67.968 27.292 29.698 1.00 24.73 244 TRP A CA 1
ATOM 1754 C C . TRP A 1 247 ? 67.629 27.510 31.171 1.00 23.51 244 TRP A C 1
ATOM 1755 O O . TRP A 1 247 ? 67.529 26.494 31.870 1.00 22.78 244 TRP A O 1
ATOM 1766 N N . SER A 1 248 ? 67.312 28.728 31.606 1.00 22.55 245 SER A N 1
ATOM 1767 C CA . SER A 1 248 ? 66.862 28.939 33.007 1.00 29.70 245 SER A CA 1
ATOM 1768 C C . SER A 1 248 ? 65.502 28.261 33.236 1.00 30.14 245 SER A C 1
ATOM 1769 O O . SER A 1 248 ? 65.354 27.622 34.303 1.00 26.98 245 SER A O 1
ATOM 1772 N N . ASP A 1 249 ? 64.580 28.312 32.262 1.00 23.35 246 ASP A N 1
ATOM 1773 C CA . ASP A 1 249 ? 63.272 27.591 32.339 1.00 25.27 246 ASP A CA 1
ATOM 1774 C C . ASP A 1 249 ? 63.493 26.075 32.378 1.00 22.07 246 ASP A C 1
ATOM 1775 O O . ASP A 1 249 ? 62.846 25.407 33.176 1.00 21.45 246 ASP A O 1
ATOM 1780 N N . ILE A 1 250 ? 64.416 25.535 31.589 1.00 20.26 247 ILE A N 1
ATOM 1781 C CA . ILE A 1 250 ? 64.681 24.070 31.613 1.00 22.09 247 ILE A CA 1
ATOM 1782 C C . ILE A 1 250 ? 65.272 23.679 32.980 1.00 22.86 247 ILE A C 1
ATOM 1783 O O . ILE A 1 250 ? 64.885 22.643 33.532 1.00 23.02 247 ILE A O 1
ATOM 1788 N N . VAL A 1 251 ? 66.212 24.454 33.511 1.00 25.43 248 VAL A N 1
ATOM 1789 C CA . VAL A 1 251 ? 66.841 24.137 34.828 1.00 24.80 248 VAL A CA 1
ATOM 1790 C C . VAL A 1 251 ? 65.749 24.142 35.903 1.00 27.73 248 VAL A C 1
ATOM 1791 O O . VAL A 1 251 ? 65.716 23.176 36.680 1.00 26.04 248 VAL A O 1
ATOM 1795 N N . LYS A 1 252 ? 64.861 25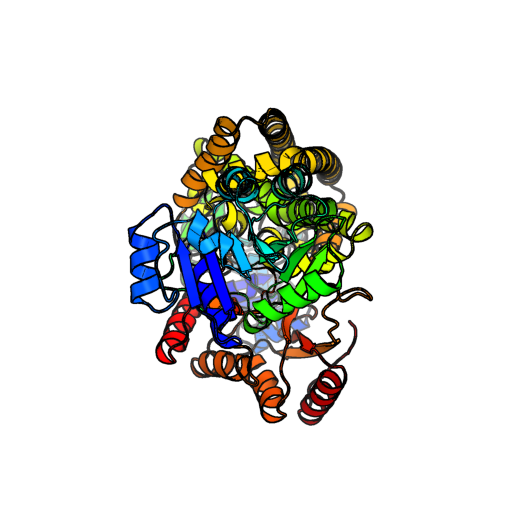.145 35.900 1.00 27.16 249 LYS A N 1
ATOM 1796 C CA . LYS A 1 252 ? 63.668 25.209 36.794 1.00 32.44 249 LYS A CA 1
ATOM 1797 C C . LYS A 1 252 ? 62.820 23.934 36.630 1.00 27.54 249 LYS A C 1
ATOM 1798 O O . LYS A 1 252 ? 62.584 23.237 37.619 1.00 29.19 249 LYS A O 1
ATOM 1804 N N . GLN A 1 253 ? 62.416 23.603 35.407 1.00 24.10 250 GLN A N 1
ATOM 1805 C CA . GLN A 1 253 ? 61.530 22.448 35.123 1.00 26.58 250 GLN A CA 1
ATOM 1806 C C . GLN A 1 253 ? 62.220 21.135 35.537 1.00 23.56 250 GLN A C 1
ATOM 1807 O O . GLN A 1 253 ? 61.491 20.228 35.920 1.00 23.94 250 GLN A O 1
ATOM 1813 N N . ASN A 1 254 ? 63.550 21.020 35.469 1.00 20.67 251 ASN A N 1
ATOM 1814 C CA . ASN A 1 254 ? 64.247 19.749 35.834 1.00 20.69 251 ASN A CA 1
ATOM 1815 C C . ASN A 1 254 ? 65.122 19.924 37.089 1.00 23.48 251 ASN A C 1
ATOM 1816 O O . ASN A 1 254 ? 66.115 19.224 37.204 1.00 20.09 251 ASN A O 1
ATOM 1821 N N . ARG A 1 255 ? 64.725 20.790 38.018 1.00 21.86 252 ARG A N 1
ATOM 1822 C CA . ARG A 1 255 ? 65.564 21.259 39.154 1.00 25.23 252 ARG A CA 1
ATOM 1823 C C . ARG A 1 255 ? 66.048 20.095 40.026 1.00 21.08 252 ARG A C 1
ATOM 1824 O O . ARG A 1 255 ? 67.213 20.100 40.415 1.00 25.13 252 ARG A O 1
ATOM 1832 N N . GLU A 1 256 ? 65.167 19.186 40.419 1.00 22.00 253 GLU A N 1
ATOM 1833 C CA . GLU A 1 256 ? 65.494 18.116 41.398 1.00 21.31 253 GLU A CA 1
ATOM 1834 C C . GLU A 1 256 ? 66.523 17.158 40.785 1.00 21.63 253 GLU A C 1
ATOM 1835 O O . GLU A 1 256 ? 67.499 16.796 41.474 1.00 21.56 253 GLU A O 1
ATOM 1841 N N . HIS A 1 257 ? 66.359 16.798 39.516 1.00 20.14 254 HIS A N 1
ATOM 1842 C CA . HIS A 1 257 ? 67.324 15.918 38.802 1.00 20.99 254 HIS A CA 1
ATOM 1843 C C . HIS A 1 257 ? 68.684 16.608 38.788 1.00 22.68 254 HIS A C 1
ATOM 1844 O O . HIS A 1 257 ? 69.681 15.943 39.090 1.00 22.44 254 HIS A O 1
ATOM 1851 N N . LEU A 1 258 ? 68.713 17.903 38.482 1.00 19.10 255 LEU A N 1
ATOM 1852 C CA . LEU A 1 258 ? 69.990 18.629 38.314 1.00 17.87 255 LEU A CA 1
ATOM 1853 C C . LEU A 1 258 ? 70.646 18.835 39.688 1.00 17.00 255 LEU A C 1
ATOM 1854 O O . LEU A 1 258 ? 71.852 18.736 39.772 1.00 17.79 255 LEU A O 1
ATOM 1859 N N . MET A 1 259 ? 69.877 19.046 40.743 1.00 18.51 256 MET A N 1
ATOM 1860 C CA . MET A 1 259 ? 70.420 19.154 42.123 1.00 19.79 256 MET A CA 1
ATOM 1861 C C . MET A 1 259 ? 71.139 17.857 42.496 1.00 20.03 256 MET A C 1
ATOM 1862 O O . MET A 1 259 ? 72.277 17.934 43.012 1.00 19.63 256 MET A O 1
ATOM 1867 N N . VAL A 1 260 ? 70.510 16.705 42.282 1.00 20.45 257 VAL A N 1
ATOM 1868 C CA . VAL A 1 260 ? 71.152 15.396 42.597 1.00 18.90 257 VAL A CA 1
ATOM 1869 C C . VAL A 1 260 ? 72.443 15.297 41.781 1.00 22.30 257 VAL A C 1
ATOM 1870 O O . VAL A 1 260 ? 73.465 14.875 42.341 1.00 19.98 257 VAL A O 1
ATOM 1874 N N . LEU A 1 261 ? 72.415 15.674 40.505 1.00 17.05 258 LEU A N 1
ATOM 1875 C CA . LEU A 1 261 ? 73.598 15.500 39.635 1.00 20.18 258 LEU A CA 1
ATOM 1876 C C . LEU A 1 261 ? 74.707 16.454 40.087 1.00 17.34 258 LEU A C 1
ATOM 1877 O O . LEU A 1 261 ? 75.851 16.013 40.071 1.00 18.65 258 LEU A O 1
ATOM 1882 N N . LEU A 1 262 ? 74.379 17.698 40.455 1.00 17.90 259 LEU A N 1
ATOM 1883 C CA . LEU A 1 262 ? 75.379 18.693 40.906 1.00 17.88 259 LEU A CA 1
ATOM 1884 C C . LEU A 1 262 ? 76.045 18.198 42.193 1.00 18.62 259 LEU A C 1
ATOM 1885 O O . LEU A 1 262 ? 77.289 18.316 42.301 1.00 17.92 259 LEU A O 1
ATOM 1890 N N . LYS A 1 263 ? 75.263 17.670 43.138 1.00 19.26 260 LYS A N 1
ATOM 1891 C CA . LYS A 1 263 ? 75.825 17.149 44.416 1.00 22.40 260 LYS A CA 1
ATOM 1892 C C . LYS A 1 263 ? 76.765 15.974 44.120 1.00 22.75 260 LYS A C 1
ATOM 1893 O O . LYS A 1 263 ? 77.880 15.930 44.708 1.00 23.60 260 LYS A O 1
ATOM 1899 N N . GLU A 1 264 ? 76.413 15.102 43.184 1.00 19.59 261 GLU A N 1
ATOM 1900 C CA . GLU A 1 264 ? 77.304 13.966 42.825 1.00 25.62 261 GLU A CA 1
ATOM 1901 C C . GLU A 1 264 ? 78.542 14.517 42.119 1.00 20.82 261 GLU A C 1
ATOM 1902 O O . GLU A 1 264 ? 79.631 14.009 42.364 1.00 22.23 261 GLU A O 1
ATOM 1908 N N . TRP A 1 265 ? 78.382 15.532 41.278 1.00 18.13 262 TRP A N 1
ATOM 1909 C CA . TRP A 1 265 ? 79.517 16.159 40.546 1.00 20.11 262 TRP A CA 1
ATOM 1910 C C . TRP A 1 265 ? 80.517 16.735 41.547 1.00 18.40 262 TRP A C 1
ATOM 1911 O O . TRP A 1 265 ? 81.707 16.578 41.340 1.00 19.18 262 TRP A O 1
ATOM 1922 N N . ILE A 1 266 ? 80.028 17.421 42.578 1.00 19.81 263 ILE A N 1
ATOM 1923 C CA . ILE A 1 266 ? 80.901 18.053 43.599 1.00 20.31 263 ILE A CA 1
ATOM 1924 C C . ILE A 1 266 ? 81.696 16.936 44.298 1.00 25.20 263 ILE A C 1
ATOM 1925 O O . ILE A 1 266 ? 82.933 17.096 44.536 1.00 21.05 263 ILE A O 1
ATOM 1930 N N . SER A 1 267 ? 81.042 15.819 44.600 1.00 20.95 264 SER A N 1
ATOM 1931 C CA . SER A 1 267 ? 81.719 14.659 45.227 1.00 22.90 264 SER A CA 1
ATOM 1932 C C . SER A 1 267 ? 82.783 14.092 44.271 1.00 21.90 264 SER A C 1
ATOM 1933 O O . SER A 1 267 ? 83.858 13.707 44.701 1.00 18.53 264 SER A O 1
ATOM 1936 N N . GLU A 1 268 ? 82.480 14.033 42.985 1.00 20.07 265 GLU A N 1
ATOM 1937 C CA . GLU A 1 268 ? 83.417 13.507 41.978 1.00 22.46 265 GLU A CA 1
ATOM 1938 C C . GLU A 1 268 ? 84.631 14.448 41.851 1.00 20.04 265 GLU A C 1
ATOM 1939 O O . GLU A 1 268 ? 85.731 13.943 41.650 1.00 15.65 265 GLU A O 1
ATOM 1945 N N . MET A 1 269 ? 84.411 15.767 41.892 1.00 17.38 266 MET A N 1
ATOM 1946 C CA . MET A 1 269 ? 85.482 16.787 41.826 1.00 18.97 266 MET A CA 1
ATOM 1947 C C . MET A 1 269 ? 86.381 16.682 43.070 1.00 21.60 266 MET A C 1
ATOM 1948 O O . MET A 1 269 ? 87.594 16.859 42.928 1.00 19.28 266 MET A O 1
ATOM 1953 N N . GLU A 1 270 ? 85.818 16.396 44.243 1.00 23.52 267 GLU A N 1
ATOM 1954 C CA . GLU A 1 270 ? 86.608 16.192 45.491 1.00 25.13 267 GLU A CA 1
ATOM 1955 C C . GLU A 1 270 ? 87.495 14.942 45.349 1.00 25.66 267 GLU A C 1
ATOM 1956 O O . GLU A 1 270 ? 88.680 15.020 45.707 1.00 21.71 267 GLU A O 1
ATOM 1962 N N . ASP A 1 271 ? 86.982 13.836 44.805 1.00 26.10 268 ASP A N 1
ATOM 1963 C CA . ASP A 1 271 ? 87.809 12.639 44.480 1.00 25.18 268 ASP A CA 1
ATOM 1964 C C . ASP A 1 271 ? 88.865 12.981 43.427 1.00 25.71 268 ASP A C 1
ATOM 1965 O O . ASP A 1 271 ? 89.971 12.438 43.515 1.00 24.83 268 ASP A O 1
ATOM 1970 N N . LEU A 1 272 ? 88.526 13.799 42.427 1.00 19.82 269 LEU A N 1
ATOM 1971 C CA . LEU A 1 272 ? 89.491 14.181 41.371 1.00 21.50 269 LEU A CA 1
ATOM 1972 C C . LEU A 1 272 ? 90.581 15.036 42.003 1.00 23.98 269 LEU A C 1
ATOM 1973 O O . LEU A 1 272 ? 91.774 14.829 41.657 1.00 21.59 269 LEU A O 1
ATOM 1978 N N . TYR A 1 273 ? 90.223 15.920 42.938 1.00 26.31 270 TYR A N 1
ATOM 1979 C CA . TYR A 1 273 ? 91.221 16.717 43.697 1.00 25.97 270 TYR A CA 1
ATOM 1980 C C . TYR A 1 273 ? 92.204 15.785 44.414 1.00 25.39 270 TYR A C 1
ATOM 1981 O O . TYR A 1 273 ? 93.419 16.014 44.340 1.00 25.78 270 TYR A O 1
ATOM 1990 N N . ASP A 1 274 ? 91.707 14.765 45.094 1.00 26.90 271 ASP A N 1
ATOM 1991 C CA . ASP A 1 274 ? 92.569 13.792 45.822 1.00 28.51 271 ASP A CA 1
ATOM 1992 C C . ASP A 1 274 ? 93.483 13.083 44.812 1.00 33.55 271 ASP A C 1
ATOM 1993 O O . ASP A 1 274 ? 94.673 12.964 45.098 1.00 34.20 271 ASP A O 1
ATOM 1998 N N . THR A 1 275 ? 92.968 12.646 43.657 1.00 24.04 272 THR A N 1
ATOM 1999 C CA . THR A 1 275 ? 93.795 11.982 42.609 1.00 24.50 272 THR A CA 1
ATOM 2000 C C . THR A 1 275 ? 94.922 12.933 42.156 1.00 22.36 272 THR A C 1
ATOM 2001 O O . THR A 1 275 ? 96.058 12.523 42.152 1.00 31.55 272 THR A O 1
ATOM 2005 N N . VAL A 1 276 ? 94.603 14.163 41.763 1.00 20.63 273 VAL A N 1
ATOM 2006 C CA . VAL A 1 276 ? 95.587 15.142 41.225 1.00 24.03 273 VAL A CA 1
ATOM 2007 C C . VAL A 1 276 ? 96.626 15.437 42.310 1.00 24.17 273 VAL A C 1
ATOM 2008 O O . VAL A 1 276 ? 97.819 15.396 42.017 1.00 28.12 273 VAL A O 1
ATOM 2012 N N . SER A 1 277 ? 96.172 15.693 43.526 1.00 28.09 274 SER A N 1
ATOM 2013 C CA . SER A 1 277 ? 97.023 16.174 44.638 1.00 33.74 274 SER A CA 1
ATOM 2014 C C . SER A 1 277 ? 98.016 15.077 45.039 1.00 40.17 274 SER A C 1
ATOM 2015 O O . SER A 1 277 ? 99.142 15.440 45.402 1.00 32.50 274 SER A O 1
ATOM 2018 N N . SER A 1 278 ? 97.640 13.799 44.903 1.00 38.32 275 SER A N 1
ATOM 2019 C CA . SER A 1 278 ? 98.504 12.616 45.183 1.00 45.26 275 SER A CA 1
ATOM 2020 C C . SER A 1 278 ? 99.649 12.520 44.158 1.00 59.31 275 SER A C 1
ATOM 2021 O O . SER A 1 278 ? 100.629 11.798 44.455 1.00 58.32 275 SER A O 1
ATOM 2024 N N . GLY A 1 279 ? 99.522 13.157 42.984 1.00 44.24 276 GLY A N 1
ATOM 2025 C CA . GLY A 1 279 ? 100.591 13.219 41.965 1.00 38.52 276 GLY A CA 1
ATOM 2026 C C . GLY A 1 279 ? 100.923 11.868 41.316 1.00 60.90 276 GLY A C 1
ATOM 2027 O O . GLY A 1 279 ? 101.859 11.864 40.489 1.00 50.72 276 GLY A O 1
ATOM 2028 N N . ASP A 1 280 ? 100.185 10.780 41.625 1.00 55.94 277 ASP A N 1
ATOM 2029 C CA . ASP A 1 280 ? 100.417 9.397 41.107 1.00 51.18 277 ASP A CA 1
ATOM 2030 C C . ASP A 1 280 ? 100.088 9.302 39.603 1.00 53.57 277 ASP A C 1
ATOM 2031 O O . ASP A 1 280 ? 98.866 9.329 39.231 1.00 32.28 277 ASP A O 1
ATOM 2036 N N . ALA A 1 281 ? 101.129 9.137 38.772 1.00 41.08 278 ALA A N 1
ATOM 2037 C CA . ALA A 1 281 ? 101.038 9.189 37.292 1.00 63.38 278 ALA A CA 1
ATOM 2038 C C . ALA A 1 281 ? 100.130 8.051 36.810 1.00 48.49 278 ALA A C 1
ATOM 2039 O O . ALA A 1 281 ? 99.350 8.315 35.896 1.00 49.26 278 ALA A O 1
ATOM 2041 N N . GLY A 1 282 ? 100.204 6.873 37.448 1.00 48.96 279 GLY A N 1
ATOM 2042 C CA . GLY A 1 282 ? 99.342 5.703 37.190 1.00 44.67 279 GLY A CA 1
ATOM 2043 C C . GLY A 1 282 ? 97.858 6.035 37.319 1.00 42.64 279 GLY A C 1
ATOM 2044 O O . GLY A 1 282 ? 97.106 5.855 36.314 1.00 38.13 279 GLY A O 1
ATOM 2045 N N . GLU A 1 283 ? 97.440 6.495 38.502 1.00 36.85 280 GLU A N 1
ATOM 2046 C CA . GLU A 1 283 ? 96.029 6.864 38.816 1.00 38.21 280 GLU A CA 1
ATOM 2047 C C . GLU A 1 283 ? 95.524 7.938 37.838 1.00 31.06 280 GLU A C 1
ATOM 2048 O O . GLU A 1 283 ? 94.389 7.797 37.324 1.00 34.24 280 GLU A O 1
ATOM 2054 N N . ILE A 1 284 ? 96.309 8.993 37.600 1.00 29.16 281 ILE A N 1
ATOM 2055 C CA . ILE A 1 284 ? 95.875 10.091 36.682 1.00 27.68 281 ILE A CA 1
ATOM 2056 C C . ILE A 1 284 ? 95.737 9.505 35.274 1.00 22.96 281 ILE A C 1
ATOM 2057 O O . ILE A 1 284 ? 94.722 9.767 34.633 1.00 24.22 281 ILE A O 1
ATOM 2062 N N . GLN A 1 285 ? 96.683 8.693 34.826 1.00 28.31 282 GLN A N 1
ATOM 2063 C CA . GLN A 1 285 ? 96.612 8.074 33.483 1.00 31.16 282 GLN A CA 1
ATOM 2064 C C . GLN A 1 285 ? 95.335 7.229 33.397 1.00 32.64 282 GLN A C 1
ATOM 2065 O O . GLN A 1 285 ? 94.610 7.375 32.382 1.00 26.73 282 GLN A O 1
ATOM 2071 N N . ASN A 1 286 ? 95.039 6.401 34.406 1.00 36.59 283 ASN A N 1
ATOM 2072 C CA . ASN A 1 286 ? 93.814 5.550 34.387 1.00 37.01 283 ASN A CA 1
ATOM 2073 C C . ASN A 1 286 ? 92.588 6.449 34.226 1.00 28.52 283 ASN A C 1
ATOM 2074 O O . ASN A 1 286 ? 91.672 6.082 33.484 1.00 31.93 283 ASN A O 1
ATOM 2079 N N . TYR A 1 287 ? 92.574 7.588 34.909 1.00 25.92 284 TYR A N 1
ATOM 2080 C CA . TYR A 1 287 ? 91.430 8.525 34.915 1.00 24.48 284 TYR A CA 1
ATOM 2081 C C . TYR A 1 287 ? 91.182 9.023 33.481 1.00 24.48 284 TYR A C 1
ATOM 2082 O O . TYR A 1 287 ? 90.034 9.098 33.079 1.00 22.47 284 TYR A O 1
ATOM 2091 N N . PHE A 1 288 ? 92.242 9.382 32.743 1.00 24.30 285 PHE A N 1
ATOM 2092 C CA . PHE A 1 288 ? 92.147 9.881 31.348 1.00 22.08 285 PHE A CA 1
ATOM 2093 C C . PHE A 1 288 ? 91.850 8.714 30.390 1.00 20.13 285 PHE A C 1
ATOM 2094 O O . PHE A 1 288 ? 91.069 8.898 29.429 1.00 24.84 285 PHE A O 1
ATOM 2102 N N . ALA A 1 289 ? 92.459 7.559 30.624 1.00 20.14 286 ALA A N 1
ATOM 2103 C CA . ALA A 1 289 ? 92.305 6.359 29.772 1.00 22.17 286 ALA A CA 1
ATOM 2104 C C . ALA A 1 289 ? 90.849 5.880 29.815 1.00 25.39 286 ALA A C 1
ATOM 2105 O O . ALA A 1 289 ? 90.291 5.625 28.730 1.00 24.22 286 ALA A O 1
ATOM 2107 N N . ASP A 1 290 ? 90.256 5.782 31.008 1.00 24.34 287 ASP A N 1
ATOM 2108 C CA . ASP A 1 290 ? 88.839 5.367 31.199 1.00 27.80 287 ASP A CA 1
ATOM 2109 C C . ASP A 1 290 ? 87.922 6.325 30.421 1.00 28.40 287 ASP A C 1
ATOM 2110 O O . ASP A 1 290 ? 87.098 5.838 29.589 1.00 26.35 287 ASP A O 1
ATOM 2115 N N . ALA A 1 291 ? 88.073 7.639 30.616 1.00 21.44 288 ALA A N 1
ATOM 2116 C CA . ALA A 1 291 ? 87.283 8.654 29.873 1.00 22.89 288 ALA A CA 1
ATOM 2117 C C . ALA A 1 291 ? 87.487 8.506 28.355 1.00 19.94 288 ALA A C 1
ATOM 2118 O O . ALA A 1 291 ? 86.482 8.497 27.623 1.00 19.34 288 ALA A O 1
ATOM 2120 N N . LYS A 1 292 ? 88.725 8.342 27.885 1.00 19.08 289 LYS A N 1
ATOM 2121 C CA . LYS A 1 292 ? 88.991 8.238 26.430 1.00 19.57 289 LYS A CA 1
ATOM 2122 C C . LYS A 1 292 ? 88.303 6.985 25.868 1.00 24.56 289 LYS A C 1
ATOM 2123 O O . LYS A 1 292 ? 87.648 7.078 24.807 1.00 19.50 289 LYS A O 1
ATOM 2129 N N . GLU A 1 293 ? 88.434 5.857 26.550 1.00 22.60 290 GLU A N 1
ATOM 2130 C CA . GLU A 1 293 ? 87.881 4.581 26.043 1.00 30.88 290 GLU A CA 1
ATOM 2131 C C . GLU A 1 293 ? 86.352 4.668 26.010 1.00 23.38 290 GLU A C 1
ATOM 2132 O O . GLU A 1 293 ? 85.743 4.193 25.021 1.00 22.24 290 GLU A O 1
ATOM 2138 N N . TYR A 1 294 ? 85.734 5.238 27.035 1.00 21.11 291 TYR A N 1
ATOM 2139 C CA . TYR A 1 294 ? 84.260 5.368 27.059 1.00 20.30 291 TYR A CA 1
ATOM 2140 C C . TYR A 1 294 ? 83.838 6.314 25.927 1.00 18.02 291 TYR A C 1
ATOM 2141 O O . TYR A 1 294 ? 82.950 5.953 25.137 1.00 22.19 291 TYR A O 1
ATOM 2150 N N . ARG A 1 295 ? 84.461 7.484 25.821 1.00 17.05 292 ARG A N 1
ATOM 2151 C CA . ARG A 1 295 ? 84.006 8.478 24.826 1.00 21.30 292 ARG A CA 1
ATOM 2152 C C . ARG A 1 295 ? 84.157 7.880 23.413 1.00 20.64 292 ARG A C 1
ATOM 2153 O O . ARG A 1 295 ? 83.190 7.990 22.632 1.00 24.60 292 ARG A O 1
ATOM 2161 N N . ASP A 1 296 ? 85.298 7.240 23.127 1.00 21.03 293 ASP A N 1
ATOM 2162 C CA . ASP A 1 296 ? 85.609 6.688 21.783 1.00 24.42 293 ASP A CA 1
ATOM 2163 C C . ASP A 1 296 ? 84.539 5.664 21.414 1.00 26.10 293 ASP A C 1
ATOM 2164 O O . ASP A 1 296 ? 84.263 5.549 20.205 1.00 25.38 293 ASP A O 1
ATOM 2169 N N . SER A 1 297 ? 83.990 4.947 22.409 1.00 22.82 294 SER A N 1
ATOM 2170 C CA . SER A 1 297 ? 83.038 3.825 22.198 1.00 26.18 294 SER A CA 1
ATOM 2171 C C . SER A 1 297 ? 81.635 4.367 21.869 1.00 25.06 294 SER A C 1
ATOM 2172 O O . SER A 1 297 ? 80.792 3.577 21.441 1.00 29.14 294 SER A O 1
ATOM 2175 N N . LEU A 1 298 ? 81.357 5.645 22.101 1.00 20.40 295 LEU A N 1
ATOM 2176 C CA . LEU A 1 298 ? 79.969 6.139 21.906 1.00 24.29 295 LEU A CA 1
ATOM 2177 C C . LEU A 1 298 ? 79.695 6.182 20.413 1.00 24.83 295 LEU A C 1
ATOM 2178 O O . LEU A 1 298 ? 80.592 6.569 19.673 1.00 26.33 295 LEU A O 1
ATOM 2183 N N . PRO A 1 299 ? 78.495 5.794 19.923 1.00 25.68 296 PRO A N 1
ATOM 2184 C CA . PRO A 1 299 ? 77.470 5.158 20.753 1.00 27.07 296 PRO A CA 1
ATOM 2185 C C . PRO A 1 299 ? 77.744 3.666 21.008 1.00 29.80 296 PRO A C 1
ATOM 2186 O O . PRO A 1 299 ? 78.181 2.982 20.105 1.00 27.64 296 PRO A O 1
ATOM 2190 N N . VAL A 1 300 ? 77.459 3.172 22.211 1.00 35.84 297 VAL A N 1
ATOM 2191 C CA . VAL A 1 300 ? 77.667 1.729 22.548 1.00 40.71 297 VAL A CA 1
ATOM 2192 C C . VAL A 1 300 ? 76.416 0.947 22.149 1.00 50.10 297 VAL A C 1
ATOM 2193 O O . VAL A 1 300 ? 75.376 1.098 22.821 1.00 51.94 297 VAL A O 1
ATOM 2197 N N . ARG A 1 301 ? 76.523 0.213 21.032 1.00 73.11 298 ARG A N 1
ATOM 2198 C CA . ARG A 1 301 ? 75.521 -0.761 20.516 1.00 74.24 298 ARG A CA 1
ATOM 2199 C C . ARG A 1 301 ? 75.233 -1.743 21.657 1.00 78.02 298 ARG A C 1
ATOM 2200 O O . ARG A 1 301 ? 76.204 -2.333 22.177 1.00 56.94 298 ARG A O 1
ATOM 2208 N N . LYS A 1 302 ? 73.972 -1.872 22.070 1.00 71.65 299 LYS A N 1
ATOM 2209 C CA . LYS A 1 302 ? 73.575 -2.799 23.158 1.00 90.84 299 LYS A CA 1
ATOM 2210 C C . LYS A 1 302 ? 72.437 -3.688 22.651 1.00 95.70 299 LYS A C 1
ATOM 2211 O O . LYS A 1 302 ? 72.046 -3.535 21.475 1.00 80.74 299 LYS A O 1
ATOM 2217 N N . ARG A 1 303 ? 71.964 -4.595 23.511 1.00 108.02 300 ARG A N 1
ATOM 2218 C CA . ARG A 1 303 ? 70.836 -5.524 23.242 1.00 81.46 300 ARG A CA 1
ATOM 2219 C C . ARG A 1 303 ? 69.557 -4.704 23.027 1.00 89.67 300 ARG A C 1
ATOM 2220 O O . ARG A 1 303 ? 68.801 -5.025 22.087 1.00 78.41 300 ARG A O 1
ATOM 2222 N N . GLY A 1 304 ? 69.377 -3.633 23.812 1.00 87.07 301 GLY A N 1
ATOM 2223 C CA . GLY A 1 304 ? 68.108 -2.889 23.930 1.00 92.57 301 GLY A CA 1
ATOM 2224 C C . GLY A 1 304 ? 68.042 -1.614 23.102 1.00 94.88 301 GLY A C 1
ATOM 2225 O O . GLY A 1 304 ? 67.037 -0.880 23.294 1.00 84.00 301 GLY A O 1
ATOM 2226 N N . ALA A 1 305 ? 69.034 -1.347 22.232 1.00 74.72 302 ALA A N 1
ATOM 2227 C CA . ALA A 1 305 ? 68.998 -0.225 21.257 1.00 93.01 302 ALA A CA 1
ATOM 2228 C C . ALA A 1 305 ? 67.779 -0.421 20.344 1.00 75.38 302 ALA A C 1
ATOM 2229 O O . ALA A 1 305 ? 67.794 -1.382 19.554 1.00 60.22 302 ALA A O 1
ATOM 2231 N N . ILE A 1 306 ? 66.732 0.396 20.508 1.00 105.04 303 ILE A N 1
ATOM 2232 C CA . ILE A 1 306 ? 65.406 0.153 19.862 1.00 108.07 303 ILE A CA 1
ATOM 2233 C C . ILE A 1 306 ? 65.621 0.169 18.349 1.00 129.51 303 ILE A C 1
ATOM 2234 O O . ILE A 1 306 ? 65.164 -0.739 17.655 1.00 176.42 303 ILE A O 1
ATOM 2236 N N . PRO A 1 307 ? 66.347 1.168 17.789 1.00 119.92 304 PRO A N 1
ATOM 2237 C CA . PRO A 1 307 ? 66.841 1.068 16.415 1.00 86.29 304 PRO A CA 1
ATOM 2238 C C . PRO A 1 307 ? 68.068 0.135 16.452 1.00 67.17 304 PRO A C 1
ATOM 2239 O O . PRO A 1 307 ? 69.166 0.601 16.744 1.00 45.36 304 PRO A O 1
ATOM 2243 N N . ALA A 1 308 ? 67.874 -1.166 16.226 1.00 54.63 305 ALA A N 1
ATOM 2244 C CA . ALA A 1 308 ? 68.971 -2.167 16.217 1.00 56.76 305 ALA A CA 1
ATOM 2245 C C . ALA A 1 308 ? 69.842 -1.955 14.964 1.00 54.73 305 ALA A C 1
ATOM 2246 O O . ALA A 1 308 ? 69.259 -1.838 13.858 1.00 64.44 305 ALA A O 1
ATOM 2248 N N . TYR A 1 309 ? 71.174 -1.854 15.122 1.00 42.51 306 TYR A N 1
ATOM 2249 C CA . TYR A 1 309 ? 72.146 -1.603 14.013 1.00 55.21 306 TYR A CA 1
ATOM 2250 C C . TYR A 1 309 ? 73.395 -2.489 14.166 1.00 44.45 306 TYR A C 1
ATOM 2251 O O . TYR A 1 309 ? 73.588 -3.110 15.230 1.00 46.59 306 TYR A O 1
ATOM 2260 N N . HIS A 1 310 ? 74.231 -2.536 13.121 1.00 34.84 307 HIS A N 1
ATOM 2261 C CA . HIS A 1 310 ? 75.292 -3.562 12.962 1.00 28.80 307 HIS A CA 1
ATOM 2262 C C . HIS A 1 310 ? 76.544 -2.894 12.396 1.00 24.51 307 HIS A C 1
ATOM 2263 O O . HIS A 1 310 ? 76.451 -2.259 11.346 1.00 24.32 307 HIS A O 1
ATOM 2270 N N . ASP A 1 311 ? 77.673 -3.060 13.075 1.00 21.54 308 ASP A N 1
ATOM 2271 C CA . ASP A 1 311 ? 78.918 -2.286 12.873 1.00 23.81 308 ASP A CA 1
ATOM 2272 C C . ASP A 1 311 ? 79.897 -3.106 12.028 1.00 21.33 308 ASP A C 1
ATOM 2273 O O . ASP A 1 311 ? 80.025 -4.318 12.232 1.00 20.18 308 ASP A O 1
ATOM 2278 N N . LEU A 1 312 ? 80.567 -2.429 11.103 1.00 19.47 309 LEU A N 1
ATOM 2279 C CA . LEU A 1 312 ? 81.797 -2.921 10.425 1.00 22.17 309 LEU A CA 1
ATOM 2280 C C . LEU A 1 312 ? 82.920 -1.914 10.674 1.00 19.31 309 LEU A C 1
ATOM 2281 O O . LEU A 1 312 ? 82.691 -0.704 10.519 1.00 20.83 309 LEU A O 1
ATOM 2286 N N . TYR A 1 313 ? 84.095 -2.381 11.051 1.00 20.61 310 TYR A N 1
ATOM 2287 C CA . TYR A 1 313 ? 85.285 -1.514 11.261 1.00 21.11 310 TYR A CA 1
ATOM 2288 C C . TYR A 1 313 ? 86.201 -1.738 10.061 1.00 23.47 310 TYR A C 1
ATOM 2289 O O . TYR A 1 313 ? 86.405 -2.924 9.673 1.00 21.05 310 TYR A O 1
ATOM 2298 N N . VAL A 1 314 ? 86.714 -0.652 9.483 1.00 19.34 311 VAL A N 1
ATOM 2299 C CA . VAL A 1 314 ? 87.549 -0.704 8.252 1.00 18.62 311 VAL A CA 1
ATOM 2300 C C . VAL A 1 314 ? 88.841 0.074 8.498 1.00 19.85 311 VAL A C 1
ATOM 2301 O O . VAL A 1 314 ? 88.770 1.247 8.897 1.00 20.99 311 VAL A O 1
ATOM 2305 N N . ASP A 1 315 ? 89.983 -0.568 8.253 1.00 21.81 312 ASP A N 1
ATOM 2306 C CA . ASP A 1 315 ? 91.304 0.112 8.294 1.00 23.60 312 ASP A CA 1
ATOM 2307 C C . ASP A 1 315 ? 91.413 1.040 7.081 1.00 22.50 312 ASP A C 1
ATOM 2308 O O . ASP A 1 315 ? 91.290 0.545 5.945 1.00 24.40 312 ASP A O 1
ATOM 2313 N N . VAL A 1 316 ? 91.599 2.341 7.324 1.00 22.59 313 VAL A N 1
ATOM 2314 C CA . VAL A 1 316 ? 91.695 3.382 6.265 1.00 25.14 313 VAL A CA 1
ATOM 2315 C C . VAL A 1 316 ? 92.913 4.275 6.538 1.00 24.66 313 VAL A C 1
ATOM 2316 O O . VAL A 1 316 ? 93.233 4.528 7.718 1.00 29.27 313 VAL A O 1
ATOM 2320 N N . LEU A 1 317 ? 93.543 4.750 5.478 1.00 24.25 314 LEU A N 1
ATOM 2321 C CA . LEU A 1 317 ? 94.740 5.632 5.533 1.00 25.05 314 LEU A CA 1
ATOM 2322 C C . LEU A 1 317 ? 94.272 7.079 5.586 1.00 20.48 314 LEU A C 1
ATOM 2323 O O . LEU A 1 317 ? 93.318 7.413 4.849 1.00 18.63 314 LEU A O 1
ATOM 2328 N N . ASP A 1 318 ? 94.923 7.914 6.389 1.00 18.79 315 ASP A N 1
ATOM 2329 C CA . ASP A 1 318 ? 94.599 9.368 6.465 1.00 19.43 315 ASP A CA 1
ATOM 2330 C C . ASP A 1 318 ? 95.138 10.069 5.208 1.00 21.33 315 ASP A C 1
ATOM 2331 O O . ASP A 1 318 ? 96.221 10.656 5.259 1.00 23.93 315 ASP A O 1
ATOM 2336 N N . LYS A 1 319 ? 94.427 9.971 4.093 1.00 22.97 316 LYS A N 1
ATOM 2337 C CA . LYS A 1 319 ? 94.813 10.610 2.811 1.00 25.19 316 LYS A CA 1
ATOM 2338 C C . LYS A 1 319 ? 93.551 11.153 2.148 1.00 21.94 316 LYS A C 1
ATOM 2339 O O . LYS A 1 319 ? 92.436 10.656 2.446 1.00 21.41 316 LYS A O 1
ATOM 2345 N N . VAL A 1 320 ? 93.712 12.163 1.303 1.00 21.45 317 VAL A N 1
ATOM 2346 C CA . VAL A 1 320 ? 92.597 12.672 0.460 1.00 22.69 317 VAL A CA 1
ATOM 2347 C C . VAL A 1 320 ? 91.956 11.465 -0.225 1.00 21.70 317 VAL A C 1
ATOM 2348 O O . VAL A 1 320 ? 92.686 10.598 -0.703 1.00 20.35 317 VAL A O 1
ATOM 2352 N N . GLY A 1 321 ? 90.630 11.381 -0.168 1.00 22.06 318 GLY A N 1
ATOM 2353 C CA . GLY A 1 321 ? 89.844 10.411 -0.941 1.00 18.82 318 GLY A CA 1
ATOM 2354 C C . GLY A 1 321 ? 89.683 9.057 -0.265 1.00 20.18 318 GLY A C 1
ATOM 2355 O O . GLY A 1 321 ? 88.991 8.207 -0.857 1.00 20.53 318 GLY A O 1
ATOM 2356 N N . ALA A 1 322 ? 90.260 8.808 0.914 1.00 18.81 319 ALA A N 1
ATOM 2357 C CA . ALA A 1 322 ? 90.118 7.488 1.573 1.00 19.90 319 ALA A CA 1
ATOM 2358 C C . ALA A 1 322 ? 88.623 7.197 1.821 1.00 20.43 319 ALA A C 1
ATOM 2359 O O . ALA A 1 322 ? 88.128 6.123 1.404 1.00 18.38 319 ALA A O 1
ATOM 2361 N N . LEU A 1 323 ? 87.921 8.109 2.485 1.00 17.38 320 LEU A N 1
ATOM 2362 C CA . LEU A 1 323 ? 86.465 7.939 2.753 1.00 21.74 320 LEU A CA 1
ATOM 2363 C C . LEU A 1 323 ? 85.668 7.973 1.427 1.00 21.17 320 LEU A C 1
ATOM 2364 O O . LEU A 1 323 ? 84.677 7.214 1.287 1.00 17.17 320 LEU A O 1
ATOM 2369 N N . ALA A 1 324 ? 86.058 8.825 0.477 1.00 19.14 321 ALA A N 1
ATOM 2370 C CA . ALA A 1 324 ? 85.403 8.894 -0.855 1.00 19.69 321 ALA A CA 1
ATOM 2371 C C . ALA A 1 324 ? 85.386 7.501 -1.499 1.00 22.04 321 ALA A C 1
ATOM 2372 O O . ALA A 1 324 ? 84.330 7.118 -2.064 1.00 20.60 321 ALA A O 1
ATOM 2374 N N . HIS A 1 325 ? 86.496 6.766 -1.443 1.00 26.61 322 HIS A N 1
ATOM 2375 C CA . HIS A 1 325 ? 86.586 5.445 -2.119 1.00 28.77 322 HIS A CA 1
ATOM 2376 C C . HIS A 1 325 ? 85.706 4.423 -1.384 1.00 24.24 322 HIS A C 1
ATOM 2377 O O . HIS A 1 325 ? 84.986 3.664 -2.061 1.00 22.67 322 HIS A O 1
ATOM 2384 N N . VAL A 1 326 ? 85.761 4.387 -0.049 1.00 20.95 323 VAL A N 1
ATOM 2385 C CA . VAL A 1 326 ? 84.941 3.454 0.786 1.00 24.68 323 VAL A CA 1
ATOM 2386 C C . VAL A 1 326 ? 83.451 3.697 0.489 1.00 21.19 323 VAL A C 1
ATOM 2387 O O . VAL A 1 326 ? 82.724 2.731 0.187 1.00 15.33 323 VAL A O 1
ATOM 2391 N N . THR A 1 327 ? 82.993 4.943 0.576 1.00 16.14 324 THR A N 1
ATOM 2392 C CA . THR A 1 327 ? 81.554 5.249 0.440 1.00 18.77 324 THR A CA 1
ATOM 2393 C C . THR A 1 327 ? 81.119 5.010 -1.012 1.00 23.81 324 THR A C 1
ATOM 2394 O O . THR A 1 327 ? 79.975 4.607 -1.247 1.00 21.60 324 THR A O 1
ATOM 2398 N N . SER A 1 328 ? 82.004 5.245 -1.974 1.00 21.26 325 SER A N 1
ATOM 2399 C CA . SER A 1 328 ? 81.714 4.987 -3.401 1.00 27.09 325 SER A CA 1
ATOM 2400 C C . SER A 1 328 ? 81.444 3.481 -3.620 1.00 23.10 325 SER A C 1
ATOM 2401 O O . SER A 1 328 ? 80.471 3.131 -4.316 1.00 22.98 325 SER A O 1
ATOM 2404 N N . ILE A 1 329 ? 82.264 2.612 -3.037 1.00 23.29 326 ILE A N 1
ATOM 2405 C CA . ILE A 1 329 ? 82.105 1.131 -3.144 1.00 22.09 326 ILE A CA 1
ATOM 2406 C C . ILE A 1 329 ? 80.759 0.735 -2.536 1.00 21.47 326 ILE A C 1
ATOM 2407 O O . ILE A 1 329 ? 80.022 -0.026 -3.161 1.00 20.31 326 ILE A O 1
ATOM 2412 N N . LEU A 1 330 ? 80.422 1.253 -1.360 1.00 19.98 327 LEU A N 1
ATOM 2413 C CA . LEU A 1 330 ? 79.157 0.874 -0.697 1.00 22.74 327 LEU A CA 1
ATOM 2414 C C . LEU A 1 330 ? 77.989 1.458 -1.494 1.00 19.72 327 LEU A C 1
ATOM 2415 O O . LEU A 1 330 ? 77.032 0.720 -1.673 1.00 21.50 327 LEU A O 1
ATOM 2420 N N . ALA A 1 331 ? 78.077 2.678 -2.025 1.00 20.54 328 ALA A N 1
ATOM 2421 C CA . ALA A 1 331 ? 76.956 3.278 -2.805 1.00 22.61 328 ALA A CA 1
ATOM 2422 C C . ALA A 1 331 ? 76.710 2.485 -4.097 1.00 24.35 328 ALA A C 1
ATOM 2423 O O . ALA A 1 331 ? 75.533 2.186 -4.436 1.00 23.39 328 ALA A O 1
ATOM 2425 N N . ARG A 1 332 ? 77.773 2.081 -4.780 1.00 25.71 329 ARG A N 1
ATOM 2426 C CA . ARG A 1 332 ? 77.682 1.291 -6.038 1.00 29.38 329 ARG A CA 1
ATOM 2427 C C . ARG A 1 332 ? 77.028 -0.063 -5.717 1.00 28.93 329 ARG A C 1
ATOM 2428 O O . ARG A 1 332 ? 76.366 -0.616 -6.565 1.00 28.70 329 ARG A O 1
ATOM 2436 N N . GLU A 1 333 ? 77.184 -0.592 -4.511 1.00 28.26 330 GLU A N 1
ATOM 2437 C CA . GLU A 1 333 ? 76.516 -1.857 -4.128 1.00 29.05 330 GLU A CA 1
ATOM 2438 C C . GLU A 1 333 ? 75.114 -1.538 -3.598 1.00 29.66 330 GLU A C 1
ATOM 2439 O O . GLU A 1 333 ? 74.456 -2.477 -3.173 1.00 25.46 330 GLU A O 1
ATOM 2445 N N . GLU A 1 334 ? 74.652 -0.276 -3.624 1.00 27.67 331 GLU A N 1
ATOM 2446 C CA . GLU A 1 334 ? 73.289 0.088 -3.138 1.00 32.67 331 GLU A CA 1
ATOM 2447 C C . GLU A 1 334 ? 73.154 -0.227 -1.641 1.00 26.33 331 GLU A C 1
ATOM 2448 O O . GLU A 1 334 ? 72.069 -0.615 -1.222 1.00 26.52 331 GLU A O 1
ATOM 2454 N N . ILE A 1 335 ? 74.215 -0.042 -0.868 1.00 23.91 332 ILE A N 1
ATOM 2455 C CA . ILE A 1 335 ? 74.188 -0.169 0.612 1.00 23.53 332 ILE A CA 1
ATOM 2456 C C . ILE A 1 335 ? 74.013 1.222 1.220 1.00 21.35 332 ILE A C 1
ATOM 2457 O O . ILE A 1 335 ? 74.838 2.085 0.931 1.00 21.99 332 ILE A O 1
ATOM 2462 N N . SER A 1 336 ? 72.977 1.397 2.040 1.00 22.32 333 SER A N 1
ATOM 2463 C CA . SER A 1 336 ? 72.712 2.601 2.865 1.00 22.47 333 SER A CA 1
ATOM 2464 C C . SER A 1 336 ? 73.540 2.538 4.154 1.00 20.25 333 SER A C 1
ATOM 2465 O O . SER A 1 336 ? 73.592 1.466 4.805 1.00 21.52 333 SER A O 1
ATOM 2468 N N . ILE A 1 337 ? 74.203 3.641 4.488 1.00 19.23 334 ILE A N 1
ATOM 2469 C CA . ILE A 1 337 ? 74.991 3.777 5.749 1.00 18.23 334 ILE A CA 1
ATOM 2470 C C . ILE A 1 337 ? 74.136 4.535 6.748 1.00 18.26 334 ILE A C 1
ATOM 2471 O O . ILE A 1 337 ? 73.610 5.598 6.367 1.00 19.82 334 ILE A O 1
ATOM 2476 N N . THR A 1 338 ? 74.027 4.062 7.989 1.00 18.27 335 THR A N 1
ATOM 2477 C CA . THR A 1 338 ? 73.222 4.756 9.037 1.00 19.53 335 THR A CA 1
ATOM 2478 C C . THR A 1 338 ? 74.140 5.710 9.811 1.00 18.48 335 THR A C 1
ATOM 2479 O O . THR A 1 338 ? 73.681 6.775 10.254 1.00 18.91 335 THR A O 1
ATOM 2483 N N . ASN A 1 339 ? 75.406 5.349 9.956 1.00 18.03 336 ASN A N 1
ATOM 2484 C CA . ASN A 1 339 ? 76.361 6.196 10.698 1.00 18.88 336 ASN A CA 1
ATOM 2485 C C . ASN A 1 339 ? 77.780 5.810 10.324 1.00 17.45 336 ASN A C 1
ATOM 2486 O O . ASN A 1 339 ? 78.015 4.684 9.818 1.00 16.85 336 ASN A O 1
ATOM 2491 N N . LEU A 1 340 ? 78.683 6.748 10.520 1.00 17.63 337 LEU A N 1
ATOM 2492 C CA . LEU A 1 340 ? 80.126 6.440 10.438 1.00 22.20 337 LEU A CA 1
ATOM 2493 C C . LEU A 1 340 ? 80.904 7.432 11.278 1.00 18.87 337 LEU A C 1
ATOM 2494 O O . LEU A 1 340 ? 80.379 8.549 11.546 1.00 25.16 337 LEU A O 1
ATOM 2499 N N . GLN A 1 341 ? 82.056 6.974 11.748 1.00 19.08 338 GLN A N 1
ATOM 2500 C CA . GLN A 1 341 ? 83.021 7.834 12.459 1.00 17.74 338 GLN A CA 1
ATOM 2501 C C . GLN A 1 341 ? 84.401 7.209 12.380 1.00 18.04 338 GLN A C 1
ATOM 2502 O O . GLN A 1 341 ? 84.522 6.004 12.033 1.00 15.23 338 GLN A O 1
ATOM 2508 N N . ILE A 1 342 ? 85.401 8.067 12.535 1.00 17.64 339 ILE A N 1
ATOM 2509 C CA . ILE A 1 342 ? 86.835 7.691 12.466 1.00 23.44 339 ILE A CA 1
ATOM 2510 C C . ILE A 1 342 ? 87.303 7.581 13.915 1.00 21.74 339 ILE A C 1
ATOM 2511 O O . ILE A 1 342 ? 87.055 8.518 14.650 1.00 18.51 339 ILE A O 1
ATOM 2516 N N . LEU A 1 343 ? 87.933 6.465 14.287 1.00 19.67 340 LEU A N 1
ATOM 2517 C CA . LEU A 1 343 ? 88.645 6.265 15.584 1.00 24.21 340 LEU A CA 1
ATOM 2518 C C . LEU A 1 343 ? 90.159 6.249 15.311 1.00 22.95 340 LEU A C 1
ATOM 2519 O O . LEU A 1 343 ? 90.618 5.507 14.364 1.00 23.84 340 LEU A O 1
ATOM 2524 N N . GLU A 1 344 ? 90.920 6.971 16.110 1.00 24.33 341 GLU A N 1
ATOM 2525 C CA . GLU A 1 344 ? 92.408 6.983 16.052 1.00 29.55 341 GLU A CA 1
ATOM 2526 C C . GLU A 1 344 ? 92.912 5.857 16.951 1.00 37.03 341 GLU A C 1
ATOM 2527 O O . GLU A 1 344 ? 93.291 6.133 18.091 1.00 59.49 341 GLU A O 1
ATOM 2533 N N . ALA A 1 345 ? 92.790 4.621 16.449 1.00 45.75 342 ALA A N 1
ATOM 2534 C CA . ALA A 1 345 ? 93.024 3.352 17.180 1.00 59.24 342 ALA A CA 1
ATOM 2535 C C . ALA A 1 345 ? 94.253 2.607 16.616 1.00 78.05 342 ALA A C 1
ATOM 2536 O O . ALA A 1 345 ? 94.460 1.427 16.995 1.00 60.12 342 ALA A O 1
ATOM 2538 N N . ARG A 1 346 ? 95.037 3.250 15.739 1.00 53.41 343 ARG A N 1
ATOM 2539 C CA . ARG A 1 346 ? 96.268 2.699 15.111 1.00 46.78 343 ARG A CA 1
ATOM 2540 C C . ARG A 1 346 ? 97.421 3.689 15.365 1.00 49.36 343 ARG A C 1
ATOM 2541 O O . ARG A 1 346 ? 97.241 4.575 16.217 1.00 58.46 343 ARG A O 1
ATOM 2549 N N . GLU A 1 347 ? 98.565 3.547 14.689 1.00 57.46 344 GLU A N 1
ATOM 2550 C CA . GLU A 1 347 ? 99.835 4.163 15.156 1.00 64.88 344 GLU A CA 1
ATOM 2551 C C . GLU A 1 347 ? 100.155 5.428 14.345 1.00 56.25 344 GLU A C 1
ATOM 2552 O O . GLU A 1 347 ? 100.478 6.471 14.983 1.00 83.89 344 GLU A O 1
ATOM 2558 N N . GLY A 1 348 ? 100.118 5.351 13.014 1.00 43.59 345 GLY A N 1
ATOM 2559 C CA . GLY A 1 348 ? 100.627 6.430 12.135 1.00 39.81 345 GLY A CA 1
ATOM 2560 C C . GLY A 1 348 ? 99.512 7.047 11.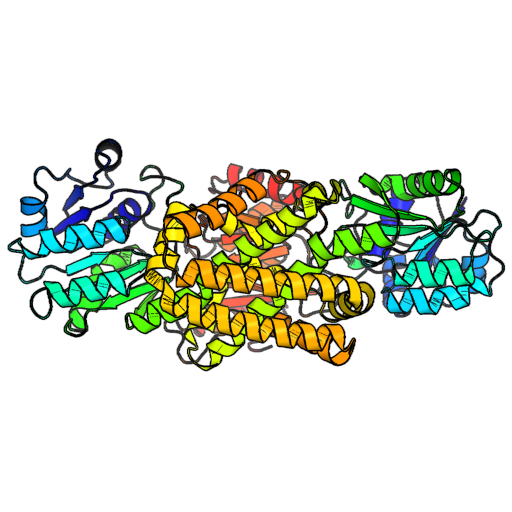297 1.00 33.20 345 GLY A C 1
ATOM 2561 O O . GLY A 1 348 ? 98.571 7.604 11.881 1.00 30.52 345 GLY A O 1
ATOM 2562 N N . LEU A 1 349 ? 99.605 6.943 9.971 1.00 33.75 346 LEU A N 1
ATOM 2563 C CA . LEU A 1 349 ? 98.555 7.380 9.007 1.00 33.09 346 LEU A CA 1
ATOM 2564 C C . LEU A 1 349 ? 97.323 6.475 9.087 1.00 28.75 346 LEU A C 1
ATOM 2565 O O . LEU A 1 349 ? 96.285 6.902 8.606 1.00 27.10 346 LEU A O 1
ATOM 2570 N N . LEU A 1 350 ? 97.431 5.265 9.630 1.00 29.35 347 LEU A N 1
ATOM 2571 C CA . LEU A 1 350 ? 96.298 4.300 9.652 1.00 35.56 347 LEU A CA 1
ATOM 2572 C C . LEU A 1 350 ? 95.284 4.720 10.733 1.00 29.72 347 LEU A C 1
ATOM 2573 O O . LEU A 1 350 ? 95.672 5.159 11.826 1.00 35.26 347 LEU A O 1
ATOM 2578 N N . GLY A 1 351 ? 94.014 4.681 10.380 1.00 25.56 348 GLY A N 1
ATOM 2579 C CA . GLY A 1 351 ? 92.867 5.013 11.231 1.00 21.65 348 GLY A CA 1
ATOM 2580 C C . GLY A 1 351 ? 91.836 3.928 11.049 1.00 23.50 348 GLY A C 1
ATOM 2581 O O . GLY A 1 351 ? 92.045 3.043 10.175 1.00 26.66 348 GLY A O 1
ATOM 2582 N N . VAL A 1 352 ? 90.814 3.914 11.888 1.00 29.05 349 VAL A N 1
ATOM 2583 C CA . VAL A 1 352 ? 89.724 2.909 11.776 1.00 24.83 349 VAL A CA 1
ATOM 2584 C C . VAL A 1 352 ? 88.435 3.660 11.503 1.00 22.39 349 VAL A C 1
ATOM 2585 O O . VAL A 1 352 ? 88.073 4.572 12.238 1.00 24.36 349 VAL A O 1
ATOM 2589 N N . LEU A 1 353 ? 87.755 3.240 10.463 1.00 21.45 350 LEU A N 1
ATOM 2590 C CA . LEU A 1 353 ? 86.412 3.732 10.129 1.00 19.95 350 LEU A CA 1
ATOM 2591 C C . LEU A 1 353 ? 85.381 2.776 10.718 1.00 20.02 350 LEU A C 1
ATOM 2592 O O . LEU A 1 353 ? 85.386 1.612 10.300 1.00 23.28 350 LEU A O 1
ATOM 2597 N N . ARG A 1 354 ? 84.529 3.255 11.623 1.00 15.22 351 ARG A N 1
ATOM 2598 C CA . ARG A 1 354 ? 83.391 2.484 12.168 1.00 16.09 351 ARG A CA 1
ATOM 2599 C C . ARG A 1 354 ? 82.164 2.793 11.313 1.00 17.88 351 ARG A C 1
ATOM 2600 O O . ARG A 1 354 ? 81.767 3.968 11.289 1.00 23.40 351 ARG A O 1
ATOM 2608 N N . ILE A 1 355 ? 81.619 1.800 10.615 1.00 16.77 352 ILE A N 1
ATOM 2609 C CA . ILE A 1 355 ? 80.424 2.015 9.745 1.00 17.43 352 ILE A CA 1
ATOM 2610 C C . ILE A 1 355 ? 79.252 1.232 10.305 1.00 17.18 352 ILE A C 1
ATOM 2611 O O . ILE A 1 355 ? 79.422 0.034 10.563 1.00 18.82 352 ILE A O 1
ATOM 2616 N N . SER A 1 356 ? 78.112 1.896 10.465 1.00 15.22 353 SER A N 1
ATOM 2617 C CA . SER A 1 356 ? 76.890 1.271 11.014 1.00 16.79 353 SER A CA 1
ATOM 2618 C C . SER A 1 356 ? 75.879 1.082 9.885 1.00 18.25 353 SER A C 1
ATOM 2619 O O . SER A 1 356 ? 75.803 1.950 8.980 1.00 19.48 353 SER A O 1
ATOM 2622 N N . PHE A 1 357 ? 75.198 -0.061 9.906 1.00 18.78 354 PHE A N 1
ATOM 2623 C CA . PHE A 1 357 ? 74.115 -0.446 8.972 1.00 19.09 354 PHE A CA 1
ATOM 2624 C C . PHE A 1 357 ? 72.895 -0.811 9.810 1.00 22.62 354 PHE A C 1
ATOM 2625 O O . PHE A 1 357 ? 73.043 -1.416 10.931 1.00 24.36 354 PHE A O 1
ATOM 2633 N N . GLN A 1 358 ? 71.723 -0.510 9.259 1.00 26.86 355 GLN A N 1
ATOM 2634 C CA . GLN A 1 358 ? 70.393 -0.910 9.787 1.00 34.90 355 GLN A CA 1
ATOM 2635 C C . GLN A 1 358 ? 70.270 -2.445 9.795 1.00 29.46 355 GLN A C 1
ATOM 2636 O O . GLN A 1 358 ? 69.810 -3.020 10.822 1.00 30.57 355 GLN A O 1
ATOM 2642 N N . ARG A 1 359 ? 70.713 -3.111 8.728 1.00 30.70 356 ARG A N 1
ATOM 2643 C CA . ARG A 1 359 ? 70.456 -4.574 8.552 1.00 35.41 356 ARG A CA 1
ATOM 2644 C C . ARG A 1 359 ? 71.764 -5.367 8.540 1.00 35.97 356 ARG A C 1
ATOM 2645 O O . ARG A 1 359 ? 72.738 -4.898 7.950 1.00 32.37 356 ARG A O 1
ATOM 2653 N N . GLU A 1 360 ? 71.756 -6.556 9.129 1.00 32.45 357 GLU A N 1
ATOM 2654 C CA . GLU A 1 360 ? 72.901 -7.501 9.110 1.00 37.99 357 GLU A CA 1
ATOM 2655 C C . GLU A 1 360 ? 73.299 -7.779 7.646 1.00 32.25 357 GLU A C 1
ATOM 2656 O O . GLU A 1 360 ? 74.523 -7.794 7.346 1.00 32.14 357 GLU A O 1
ATOM 2662 N N . GLU A 1 361 ? 72.329 -7.934 6.744 1.00 30.72 358 GLU A N 1
ATOM 2663 C CA . GLU A 1 361 ? 72.628 -8.263 5.321 1.00 35.21 358 GLU A CA 1
ATOM 2664 C C . GLU A 1 361 ? 73.446 -7.123 4.696 1.00 29.16 358 GLU A C 1
ATOM 2665 O O . GLU A 1 361 ? 74.349 -7.418 3.919 1.00 29.64 358 GLU A O 1
ATOM 2671 N N . ASP A 1 362 ? 73.183 -5.868 5.039 1.00 26.69 359 ASP A N 1
ATOM 2672 C CA . ASP A 1 362 ? 73.962 -4.710 4.524 1.00 24.82 359 ASP A CA 1
ATOM 2673 C C . ASP A 1 362 ? 75.391 -4.762 5.063 1.00 24.76 359 ASP A C 1
ATOM 2674 O O . ASP A 1 362 ? 76.362 -4.523 4.276 1.00 19.77 359 ASP A O 1
ATOM 2679 N N . ARG A 1 363 ? 75.550 -5.080 6.347 1.00 24.05 360 ARG A N 1
ATOM 2680 C CA . ARG A 1 363 ? 76.915 -5.189 6.899 1.00 25.26 360 ARG A CA 1
ATOM 2681 C C . ARG A 1 363 ? 77.673 -6.266 6.112 1.00 28.15 360 ARG A C 1
ATOM 2682 O O . ARG A 1 363 ? 78.835 -6.011 5.745 1.00 34.99 360 ARG A O 1
ATOM 2690 N N . MET A 1 364 ? 77.044 -7.424 5.894 1.00 29.70 361 MET A N 1
ATOM 2691 C CA . MET A 1 364 ? 77.653 -8.586 5.194 1.00 32.86 361 MET A CA 1
ATOM 2692 C C . MET A 1 364 ? 78.038 -8.190 3.765 1.00 29.64 361 MET A C 1
ATOM 2693 O O . MET A 1 364 ? 79.152 -8.494 3.347 1.00 26.13 361 MET A O 1
ATOM 2698 N N . LYS A 1 365 ? 77.147 -7.534 3.026 1.00 29.31 362 LYS A N 1
ATOM 2699 C CA . LYS A 1 365 ? 77.478 -7.053 1.663 1.00 31.05 362 LYS A CA 1
ATOM 2700 C C . LYS A 1 365 ? 78.651 -6.072 1.759 1.00 28.44 362 LYS A C 1
ATOM 2701 O O . LYS A 1 365 ? 79.491 -6.073 0.846 1.00 27.01 362 LYS A O 1
ATOM 2707 N N . ALA A 1 366 ? 78.677 -5.213 2.782 1.00 24.21 363 ALA A N 1
ATOM 2708 C CA . ALA A 1 366 ? 79.712 -4.162 2.886 1.00 25.11 363 ALA A CA 1
ATOM 2709 C C . ALA A 1 366 ? 81.057 -4.865 3.110 1.00 24.25 363 ALA A C 1
ATOM 2710 O O . ALA A 1 366 ? 82.035 -4.534 2.423 1.00 23.49 363 ALA A O 1
ATOM 2712 N N . LYS A 1 367 ? 81.082 -5.857 3.997 1.00 25.69 364 LYS A N 1
ATOM 2713 C CA . LYS A 1 367 ? 82.313 -6.615 4.326 1.00 31.57 364 LYS A CA 1
ATOM 2714 C C . LYS A 1 367 ? 82.853 -7.304 3.063 1.00 30.66 364 LYS A C 1
ATOM 2715 O O . LYS A 1 367 ? 84.086 -7.239 2.840 1.00 28.25 364 LYS A O 1
ATOM 2721 N N . LEU A 1 368 ? 81.974 -7.899 2.259 1.00 28.18 365 LEU A N 1
ATOM 2722 C CA . LEU A 1 368 ? 82.374 -8.635 1.035 1.00 34.91 365 LEU A CA 1
ATOM 2723 C C . LEU A 1 368 ? 82.919 -7.627 0.026 1.00 30.45 365 LEU A C 1
ATOM 2724 O O . LEU A 1 368 ? 84.029 -7.859 -0.489 1.00 29.33 365 LEU A O 1
ATOM 2729 N N . ALA A 1 369 ? 82.171 -6.546 -0.219 1.00 28.23 366 ALA A N 1
ATOM 2730 C CA . ALA A 1 369 ? 82.489 -5.535 -1.253 1.00 31.74 366 ALA A CA 1
ATOM 2731 C C . ALA A 1 369 ? 83.860 -4.919 -0.940 1.00 33.91 366 ALA A C 1
ATOM 2732 O O . ALA A 1 369 ? 84.686 -4.801 -1.896 1.00 33.33 366 ALA A O 1
ATOM 2734 N N . LEU A 1 370 ? 84.112 -4.575 0.333 1.00 26.82 367 LEU A N 1
ATOM 2735 C CA . LEU A 1 370 ? 85.381 -3.928 0.743 1.00 26.81 367 LEU A CA 1
ATOM 2736 C C . LEU A 1 370 ? 86.507 -4.975 0.737 1.00 27.75 367 LEU A C 1
ATOM 2737 O O . LEU A 1 370 ? 87.629 -4.622 0.359 1.00 27.57 367 LEU A O 1
ATOM 2742 N N . GLY A 1 371 ? 86.211 -6.221 1.105 1.00 27.89 368 GLY A N 1
ATOM 2743 C CA . GLY A 1 371 ? 87.181 -7.334 1.061 1.00 32.00 368 GLY A CA 1
ATOM 2744 C C . GLY A 1 371 ? 87.729 -7.555 -0.354 1.00 37.35 368 GLY A C 1
ATOM 2745 O O . GLY A 1 371 ? 88.965 -7.669 -0.512 1.00 37.58 368 GLY A O 1
ATOM 2746 N N . GLU A 1 372 ? 86.854 -7.568 -1.363 1.00 33.27 369 GLU A N 1
ATOM 2747 C CA . GLU A 1 372 ? 87.245 -7.712 -2.797 1.00 37.09 369 GLU A CA 1
ATOM 2748 C C . GLU A 1 372 ? 88.092 -6.512 -3.263 1.00 36.29 369 GLU A C 1
ATOM 2749 O O . GLU A 1 372 ? 88.857 -6.687 -4.177 1.00 35.65 369 GLU A O 1
ATOM 2755 N N . GLU A 1 373 ? 87.982 -5.345 -2.624 1.00 35.18 370 GLU A N 1
ATOM 2756 C CA . GLU A 1 373 ? 88.815 -4.138 -2.902 1.00 35.45 370 GLU A CA 1
ATOM 2757 C C . GLU A 1 373 ? 90.026 -4.101 -1.956 1.00 34.76 370 GLU A C 1
ATOM 2758 O O . GLU A 1 373 ? 90.686 -3.082 -1.915 1.00 33.21 370 GLU A O 1
ATOM 2764 N N . LYS A 1 374 ? 90.320 -5.196 -1.246 1.00 36.99 371 LYS A N 1
ATOM 2765 C CA . LYS A 1 374 ? 91.579 -5.384 -0.481 1.00 38.76 371 LYS A CA 1
ATOM 2766 C C . LYS A 1 374 ? 91.624 -4.496 0.761 1.00 36.38 371 LYS A C 1
ATOM 2767 O O . LYS A 1 374 ? 92.740 -4.196 1.199 1.00 44.35 371 LYS A O 1
ATOM 2773 N N . TYR A 1 375 ? 90.476 -4.129 1.332 1.00 29.99 372 TYR A N 1
ATOM 2774 C CA . TYR A 1 375 ? 90.419 -3.493 2.672 1.00 28.37 372 TYR A CA 1
ATOM 2775 C C . TYR A 1 375 ? 90.460 -4.576 3.758 1.00 29.95 372 TYR A C 1
ATOM 2776 O O . TYR A 1 375 ? 89.867 -5.656 3.592 1.00 32.48 372 TYR A O 1
ATOM 2785 N N . GLN A 1 376 ? 91.161 -4.284 4.849 1.00 26.91 373 GLN A N 1
ATOM 2786 C CA . GLN A 1 376 ? 91.039 -5.024 6.126 1.00 28.72 373 GLN A CA 1
ATOM 2787 C C . GLN A 1 376 ? 89.783 -4.540 6.868 1.00 27.58 373 GLN A C 1
ATOM 2788 O O . GLN A 1 376 ? 89.682 -3.305 7.157 1.00 25.78 373 GLN A O 1
ATOM 2794 N N . THR A 1 377 ? 88.886 -5.466 7.213 1.00 24.32 374 THR A N 1
ATOM 2795 C CA . THR A 1 377 ? 87.652 -5.198 8.005 1.00 25.10 374 THR A CA 1
ATOM 2796 C C . THR A 1 377 ? 87.583 -6.104 9.236 1.00 25.13 374 THR A C 1
ATOM 2797 O O . THR A 1 377 ? 88.267 -7.100 9.262 1.00 25.99 374 THR A O 1
ATOM 2801 N N . TYR A 1 378 ? 86.768 -5.719 10.221 1.00 28.04 375 TYR A N 1
ATOM 2802 C CA . TYR A 1 378 ? 86.497 -6.464 11.480 1.00 32.38 375 TYR A CA 1
ATOM 2803 C C . TYR A 1 378 ? 85.061 -6.160 11.934 1.00 32.18 375 TYR A C 1
ATOM 2804 O O . TYR A 1 378 ? 84.531 -5.080 11.639 1.00 23.51 375 TYR A O 1
ATOM 2813 N N . GLU A 1 379 ? 84.469 -7.024 12.738 1.00 27.95 376 GLU A N 1
ATOM 2814 C CA . GLU A 1 379 ? 83.084 -6.823 13.244 1.00 44.22 376 GLU A CA 1
ATOM 2815 C C . GLU A 1 379 ? 83.070 -6.410 14.722 1.00 33.30 376 GLU A C 1
ATOM 2816 O O . GLU A 1 379 ? 82.043 -5.872 15.176 1.00 31.22 376 GLU A O 1
ATOM 2822 N N . THR A 1 380 ? 84.176 -6.621 15.432 1.00 40.53 377 THR A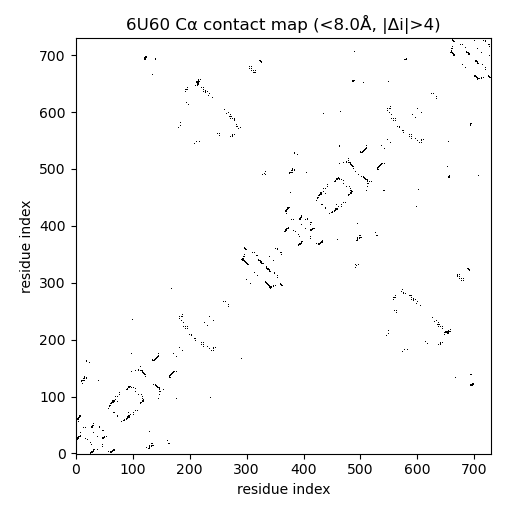 N 1
ATOM 2823 C CA . THR A 1 380 ? 84.395 -6.161 16.833 1.00 44.22 377 THR A CA 1
ATOM 2824 C C . THR A 1 380 ? 85.813 -5.608 16.919 1.00 48.68 377 THR A C 1
ATOM 2825 O O . THR A 1 380 ? 86.662 -6.109 16.161 1.00 54.90 377 THR A O 1
ATOM 2829 N N . ILE A 1 381 ? 86.055 -4.600 17.762 1.00 49.31 378 ILE A N 1
ATOM 2830 C CA . ILE A 1 381 ? 87.445 -4.154 18.073 1.00 63.55 378 ILE A CA 1
ATOM 2831 C C . ILE A 1 381 ? 87.630 -4.049 19.596 1.00 57.01 378 ILE A C 1
ATOM 2832 O O . ILE A 1 381 ? 88.614 -3.463 20.036 1.00 64.54 378 ILE A O 1
ATOM 2838 N N . ARG B 1 17 ? 127.297 26.229 6.231 1.00 77.69 14 ARG B N 1
ATOM 2839 C CA . ARG B 1 17 ? 125.860 26.351 6.588 1.00 84.09 14 ARG B CA 1
ATOM 2840 C C . ARG B 1 17 ? 125.670 25.854 8.030 1.00 77.51 14 ARG B C 1
ATOM 2841 O O . ARG B 1 17 ? 126.593 25.212 8.564 1.00 69.45 14 ARG B O 1
ATOM 2849 N N . LYS B 1 18 ? 124.510 26.127 8.628 1.00 60.67 15 LYS B N 1
ATOM 2850 C CA . LYS B 1 18 ? 124.259 25.895 10.074 1.00 52.66 15 LYS B CA 1
ATOM 2851 C C . LYS B 1 18 ? 123.643 24.509 10.289 1.00 41.55 15 LYS B C 1
ATOM 2852 O O . LYS B 1 18 ? 123.052 23.949 9.347 1.00 39.19 15 LYS B O 1
ATOM 2858 N N . LYS B 1 19 ? 123.807 23.983 11.501 1.00 36.69 16 LYS B N 1
ATOM 2859 C CA . LYS B 1 19 ? 123.409 22.615 11.904 1.00 33.55 16 LYS B CA 1
ATOM 2860 C C . LYS B 1 19 ? 122.339 22.715 12.989 1.00 33.69 16 LYS B C 1
ATOM 2861 O O . LYS B 1 19 ? 122.494 23.501 13.965 1.00 30.94 16 LYS B O 1
ATOM 2867 N N . VAL B 1 20 ? 121.276 21.942 12.796 1.00 28.65 17 VAL B N 1
ATOM 2868 C CA . VAL B 1 20 ? 120.137 21.784 13.730 1.00 26.59 17 VAL B CA 1
ATOM 2869 C C . VAL B 1 20 ? 120.108 20.316 14.145 1.00 28.01 17 VAL B C 1
ATOM 2870 O O . VAL B 1 20 ? 120.254 19.447 13.279 1.00 27.22 17 VAL B O 1
ATOM 2874 N N . VAL B 1 21 ? 119.953 20.053 15.435 1.00 22.58 18 VAL B N 1
ATOM 2875 C CA . VAL B 1 21 ? 119.659 18.693 15.954 1.00 22.96 18 VAL B CA 1
ATOM 2876 C C . VAL B 1 21 ? 118.205 18.719 16.395 1.00 22.98 18 VAL B C 1
ATOM 2877 O O . VAL B 1 21 ? 117.816 19.687 17.096 1.00 25.28 18 VAL B O 1
ATOM 2881 N N . LEU B 1 22 ? 117.434 17.716 15.984 1.00 23.04 19 LEU B N 1
ATOM 2882 C CA . LEU B 1 22 ? 116.030 17.528 16.423 1.00 20.80 19 LEU B CA 1
ATOM 2883 C C . LEU B 1 22 ? 115.981 16.226 17.202 1.00 20.17 19 LEU B C 1
ATOM 2884 O O . LEU B 1 22 ? 116.255 15.165 16.593 1.00 24.22 19 LEU B O 1
ATOM 2889 N N . ILE B 1 23 ? 115.668 16.331 18.492 1.00 23.20 20 ILE B N 1
ATOM 2890 C CA . ILE B 1 23 ? 115.572 15.185 19.441 1.00 24.83 20 ILE B CA 1
ATOM 2891 C C . ILE B 1 23 ? 114.088 14.891 19.673 1.00 25.05 20 ILE B C 1
ATOM 2892 O O . ILE B 1 23 ? 113.414 15.717 20.325 1.00 28.23 20 ILE B O 1
ATOM 2897 N N . GLY B 1 24 ? 113.593 13.778 19.126 1.00 27.91 21 GLY B N 1
ATOM 2898 C CA . GLY B 1 24 ? 112.158 13.430 19.068 1.00 26.08 21 GLY B CA 1
ATOM 2899 C C . GLY B 1 24 ? 111.580 13.872 17.732 1.00 21.35 21 GLY B C 1
ATOM 2900 O O . GLY B 1 24 ? 111.179 15.036 17.641 1.00 26.14 21 GLY B O 1
ATOM 2901 N N . THR B 1 25 ? 111.565 12.998 16.726 1.00 20.78 22 THR B N 1
ATOM 2902 C CA . THR B 1 25 ? 111.144 13.345 15.344 1.00 24.97 22 THR B CA 1
ATOM 2903 C C . THR B 1 25 ? 109.698 12.869 15.165 1.00 29.56 22 THR B C 1
ATOM 2904 O O . THR B 1 25 ? 109.467 11.925 14.414 1.00 36.19 22 THR B O 1
ATOM 2908 N N . GLY B 1 26 ? 108.778 13.477 15.910 1.00 28.65 23 GLY B N 1
ATOM 2909 C CA . GLY B 1 26 ? 107.339 13.184 15.817 1.00 33.09 23 GLY B CA 1
ATOM 2910 C C . GLY B 1 26 ? 106.581 14.289 15.096 1.00 34.12 23 GLY B C 1
ATOM 2911 O O . GLY B 1 26 ? 107.134 14.903 14.157 1.00 25.17 23 GLY B O 1
ATOM 2912 N N . LEU B 1 27 ? 105.341 14.522 15.519 1.00 26.14 24 LEU B N 1
ATOM 2913 C CA . LEU B 1 27 ? 104.404 15.459 14.861 1.00 26.89 24 LEU B CA 1
ATOM 2914 C C . LEU B 1 27 ? 104.976 16.868 14.987 1.00 24.90 24 LEU B C 1
ATOM 2915 O O . LEU B 1 27 ? 105.209 17.536 13.985 1.00 23.20 24 LEU B O 1
ATOM 2920 N N . ILE B 1 28 ? 105.144 17.295 16.231 1.00 26.71 25 ILE B N 1
ATOM 2921 C CA . ILE B 1 28 ? 105.542 18.683 16.569 1.00 25.63 25 ILE B CA 1
ATOM 2922 C C . ILE B 1 28 ? 107.005 18.884 16.131 1.00 29.13 25 ILE B C 1
ATOM 2923 O O . ILE B 1 28 ? 107.260 19.849 15.420 1.00 23.41 25 ILE B O 1
ATOM 2928 N N . GLY B 1 29 ? 107.927 18.012 16.537 1.00 28.99 26 GLY B N 1
ATOM 2929 C CA . GLY B 1 29 ? 109.328 18.052 16.073 1.00 35.84 26 GLY B CA 1
ATOM 2930 C C . GLY B 1 29 ? 109.433 18.166 14.554 1.00 30.41 26 GLY B C 1
ATOM 2931 O O . GLY B 1 29 ? 110.099 19.096 14.034 1.00 26.32 26 GLY B O 1
ATOM 2932 N N . GLY B 1 30 ? 108.811 17.229 13.856 1.00 28.17 27 GLY B N 1
ATOM 2933 C CA . GLY B 1 30 ? 108.885 17.146 12.395 1.00 26.13 27 GLY B CA 1
ATOM 2934 C C . GLY B 1 30 ? 108.356 18.413 11.750 1.00 24.82 27 GLY B C 1
ATOM 2935 O O . GLY B 1 30 ? 108.944 18.826 10.737 1.00 24.92 27 GLY B O 1
ATOM 2936 N N . SER B 1 31 ? 107.264 18.971 12.281 1.00 22.45 28 SER B N 1
ATOM 2937 C CA . SER B 1 31 ? 106.610 20.180 11.726 1.00 24.70 28 SER B CA 1
ATOM 2938 C C . SER B 1 31 ? 107.567 21.367 11.889 1.00 28.31 28 SER B C 1
ATOM 2939 O O . SER B 1 31 ? 107.644 22.221 10.958 1.00 25.91 28 SER B O 1
ATOM 2942 N N . LEU B 1 32 ? 108.272 21.425 13.028 1.00 25.39 29 LEU B N 1
ATOM 2943 C CA . LEU B 1 32 ? 109.261 22.488 13.311 1.00 25.88 29 LEU B CA 1
ATOM 2944 C C . LEU B 1 32 ? 110.419 22.358 12.326 1.00 24.63 29 LEU B C 1
ATOM 2945 O O . LEU B 1 32 ? 110.837 23.381 11.795 1.00 25.54 29 LEU B O 1
ATOM 2950 N N . ALA B 1 33 ? 110.903 21.144 12.086 1.00 25.81 30 ALA B N 1
ATOM 2951 C CA . ALA B 1 33 ? 112.024 20.885 11.154 1.00 27.60 30 ALA B CA 1
ATOM 2952 C C . ALA B 1 33 ? 111.621 21.379 9.768 1.00 28.88 30 ALA B C 1
ATOM 2953 O O . ALA B 1 33 ? 112.422 22.096 9.153 1.00 27.27 30 ALA B O 1
ATOM 2955 N N . LEU B 1 34 ? 110.412 21.039 9.312 1.00 24.70 31 LEU B N 1
ATOM 2956 C CA . LEU B 1 34 ? 109.904 21.526 8.010 1.00 27.74 31 LEU B CA 1
ATOM 2957 C C . LEU B 1 34 ? 109.787 23.061 8.038 1.00 28.50 31 LEU B C 1
ATOM 2958 O O . LEU B 1 34 ? 110.181 23.702 7.074 1.00 29.58 31 LEU B O 1
ATOM 2963 N N . ALA B 1 35 ? 109.292 23.667 9.110 1.00 26.35 32 ALA B N 1
ATOM 2964 C CA . ALA B 1 35 ? 109.141 25.143 9.124 1.00 27.75 32 ALA B CA 1
ATOM 2965 C C . ALA B 1 35 ? 110.540 25.797 9.085 1.00 26.11 32 ALA B C 1
ATOM 2966 O O . ALA B 1 35 ? 110.669 26.884 8.498 1.00 28.40 32 ALA B O 1
ATOM 2968 N N . ILE B 1 36 ? 111.541 25.171 9.701 1.00 24.73 33 ILE B N 1
ATOM 2969 C CA . ILE B 1 36 ? 112.940 25.682 9.746 1.00 27.53 33 ILE B CA 1
ATOM 2970 C C . ILE B 1 36 ? 113.534 25.639 8.329 1.00 33.55 33 ILE B C 1
ATOM 2971 O O . ILE B 1 36 ? 114.085 26.687 7.906 1.00 32.10 33 ILE B O 1
ATOM 2976 N N . LYS B 1 37 ? 113.466 24.481 7.650 1.00 32.01 34 LYS B N 1
ATOM 2977 C CA . LYS B 1 37 ? 114.065 24.266 6.304 1.00 34.26 34 LYS B CA 1
ATOM 2978 C C . LYS B 1 37 ? 113.341 25.162 5.300 1.00 36.06 34 LYS B C 1
ATOM 2979 O O . LYS B 1 37 ? 113.957 25.550 4.339 1.00 37.14 34 LYS B O 1
ATOM 2985 N N . LYS B 1 38 ? 112.078 25.488 5.541 1.00 39.39 35 LYS B N 1
ATOM 2986 C CA . LYS B 1 38 ? 111.312 26.404 4.668 1.00 43.37 35 LYS B CA 1
ATOM 2987 C C . LYS B 1 38 ? 112.100 27.699 4.485 1.00 47.24 35 LYS B C 1
ATOM 2988 O O . LYS B 1 38 ? 112.200 28.123 3.338 1.00 43.73 35 LYS B O 1
ATOM 2994 N N . ASP B 1 39 ? 112.635 28.299 5.559 1.00 43.73 36 ASP B N 1
ATOM 2995 C CA . ASP B 1 39 ? 113.204 29.682 5.501 1.00 49.94 36 ASP B CA 1
ATOM 2996 C C . ASP B 1 39 ? 114.729 29.686 5.687 1.00 44.85 36 ASP B C 1
ATOM 2997 O O . ASP B 1 39 ? 115.309 30.786 5.712 1.00 42.48 36 ASP B O 1
ATOM 3002 N N . HIS B 1 40 ? 115.372 28.527 5.814 1.00 40.50 37 HIS B N 1
ATOM 3003 C CA . HIS B 1 40 ? 116.827 28.439 6.104 1.00 38.96 37 HIS B CA 1
ATOM 3004 C C . HIS B 1 40 ? 117.441 27.239 5.371 1.00 42.21 37 HIS B C 1
ATOM 3005 O O . HIS B 1 40 ? 116.881 26.123 5.477 1.00 49.12 37 HIS B O 1
ATOM 3012 N N . ASP B 1 41 ? 118.567 27.445 4.683 1.00 44.60 38 ASP B N 1
ATOM 3013 C CA . ASP B 1 41 ? 119.449 26.348 4.216 1.00 49.97 38 ASP B CA 1
ATOM 3014 C C . ASP B 1 41 ? 120.232 25.813 5.425 1.00 48.71 38 ASP B C 1
ATOM 3015 O O . ASP B 1 41 ? 121.208 26.465 5.843 1.00 51.82 38 ASP B O 1
ATOM 3020 N N . VAL B 1 42 ? 119.830 24.660 5.959 1.00 41.99 39 VAL B N 1
ATOM 3021 C CA . VAL B 1 42 ? 120.499 24.027 7.135 1.00 45.59 39 VAL B CA 1
ATOM 3022 C C . VAL B 1 42 ? 120.552 22.511 6.971 1.00 36.61 39 VAL B C 1
ATOM 3023 O O . VAL B 1 42 ? 119.725 21.951 6.246 1.00 49.25 39 VAL B O 1
ATOM 3027 N N . THR B 1 43 ? 121.470 21.878 7.684 1.00 34.81 40 THR B N 1
ATOM 3028 C CA . THR B 1 43 ? 121.479 20.417 7.891 1.00 36.27 40 THR B CA 1
ATOM 3029 C C . THR B 1 43 ? 120.744 20.154 9.192 1.00 33.30 40 THR B C 1
ATOM 3030 O O . THR B 1 43 ? 121.135 20.767 10.192 1.00 31.09 40 THR B O 1
ATOM 3034 N N . ILE B 1 44 ? 119.700 19.333 9.154 1.00 33.44 41 ILE B N 1
ATOM 3035 C CA . ILE B 1 44 ? 118.951 18.887 10.361 1.00 30.55 41 ILE B CA 1
ATOM 3036 C C . ILE B 1 44 ? 119.291 17.412 10.574 1.00 27.79 41 ILE B C 1
ATOM 3037 O O . ILE B 1 44 ? 119.035 16.587 9.668 1.00 27.45 41 ILE B O 1
ATOM 3042 N N . THR B 1 45 ? 119.912 17.119 11.707 1.00 25.31 42 THR B N 1
ATOM 3043 C CA . THR B 1 45 ? 120.193 15.740 12.172 1.00 31.87 42 THR B CA 1
ATOM 3044 C C . THR B 1 45 ? 119.064 15.342 13.115 1.00 30.06 42 THR B C 1
ATOM 3045 O O . THR B 1 45 ? 118.799 16.093 14.068 1.00 22.76 42 THR B O 1
ATOM 3049 N N . GLY B 1 46 ? 118.405 14.224 12.817 1.00 33.32 43 GLY B N 1
ATOM 3050 C CA . GLY B 1 46 ? 117.314 13.684 13.637 1.00 29.01 43 GLY B CA 1
ATOM 3051 C C . GLY B 1 46 ? 117.853 12.643 14.587 1.00 29.00 43 GLY B C 1
ATOM 3052 O O . GLY B 1 46 ? 118.745 11.867 14.165 1.00 27.18 43 GLY B O 1
ATOM 3053 N N . TYR B 1 47 ? 117.309 12.628 15.801 1.00 26.16 44 TYR B N 1
ATOM 3054 C CA . TYR B 1 47 ? 117.572 11.623 16.861 1.00 30.97 44 TYR B CA 1
ATOM 3055 C C . TYR B 1 47 ? 116.232 11.222 17.476 1.00 30.36 44 TYR B C 1
ATOM 3056 O O . TYR B 1 47 ? 115.420 12.110 17.889 1.00 24.08 44 TYR B O 1
ATOM 3065 N N . ASP B 1 48 ? 115.984 9.922 17.538 1.00 25.65 45 ASP B N 1
ATOM 3066 C CA . ASP B 1 48 ? 114.729 9.414 18.139 1.00 26.67 45 ASP B CA 1
ATOM 3067 C C . ASP B 1 48 ? 114.995 8.064 18.800 1.00 32.19 45 ASP B C 1
ATOM 3068 O O . ASP B 1 48 ? 115.773 7.270 18.252 1.00 37.85 45 ASP B O 1
ATOM 3073 N N . ILE B 1 49 ? 114.334 7.840 19.927 1.00 29.36 46 ILE B N 1
ATOM 3074 C CA . ILE B 1 49 ? 114.411 6.585 20.708 1.00 33.83 46 ILE B CA 1
ATOM 3075 C C . ILE B 1 49 ? 113.822 5.463 19.843 1.00 33.38 46 ILE B C 1
ATOM 3076 O O . ILE B 1 49 ? 114.327 4.323 19.944 1.00 41.47 46 ILE B O 1
ATOM 3081 N N . PHE B 1 50 ? 112.828 5.753 18.999 1.00 31.53 47 PHE B N 1
ATOM 3082 C CA . PHE B 1 50 ? 112.276 4.764 18.027 1.00 37.27 47 PHE B CA 1
ATOM 3083 C C . PHE B 1 50 ? 112.957 4.967 16.665 1.00 35.90 47 PHE B C 1
ATOM 3084 O O . PHE B 1 50 ? 112.585 5.895 15.901 1.00 33.30 47 PHE B O 1
ATOM 3092 N N . GLN B 1 51 ? 113.954 4.139 16.369 1.00 38.63 48 GLN B N 1
ATOM 3093 C CA . GLN B 1 51 ? 114.780 4.216 15.129 1.00 45.07 48 GLN B CA 1
ATOM 3094 C C . GLN B 1 51 ? 113.908 4.404 13.876 1.00 37.02 48 GLN B C 1
ATOM 3095 O O . GLN B 1 51 ? 114.254 5.263 13.068 1.00 40.62 48 GLN B O 1
ATOM 3101 N N . GLU B 1 52 ? 112.807 3.676 13.737 1.00 33.77 49 GLU B N 1
ATOM 3102 C CA . GLU B 1 52 ? 111.997 3.666 12.488 1.00 37.00 49 GLU B CA 1
ATOM 3103 C C . GLU B 1 52 ? 111.382 5.054 12.245 1.00 41.18 49 GLU B C 1
ATOM 3104 O O . GLU B 1 52 ? 111.157 5.417 11.056 1.00 33.13 49 GLU B O 1
ATOM 3110 N N . GLN B 1 53 ? 111.129 5.825 13.306 1.00 36.45 50 GLN B N 1
ATOM 3111 C CA . GLN B 1 53 ? 110.500 7.175 13.208 1.00 39.01 50 GLN B CA 1
ATOM 3112 C C . GLN B 1 53 ? 111.493 8.126 12.534 1.00 40.49 50 GLN B C 1
ATOM 3113 O O . GLN B 1 53 ? 111.114 8.831 11.580 1.00 30.17 50 GLN B O 1
ATOM 3119 N N . VAL B 1 54 ? 112.730 8.155 13.027 1.00 32.03 51 VAL B N 1
ATOM 3120 C CA . VAL B 1 54 ? 113.759 9.087 12.490 1.00 32.40 51 VAL B CA 1
ATOM 3121 C C . VAL B 1 54 ? 114.099 8.605 11.062 1.00 32.48 51 VAL B C 1
ATOM 3122 O O . VAL B 1 54 ? 114.190 9.447 10.164 1.00 29.76 51 VAL B O 1
ATOM 3126 N N . GLU B 1 55 ? 114.183 7.290 10.833 1.00 30.91 52 GLU B N 1
ATOM 3127 C CA . GLU B 1 55 ? 114.404 6.698 9.483 1.00 33.05 52 GLU B CA 1
ATOM 3128 C C . GLU B 1 55 ? 113.333 7.229 8.534 1.00 34.18 52 GLU B C 1
ATOM 3129 O O . GLU B 1 55 ? 113.687 7.686 7.426 1.00 35.42 52 GLU B O 1
ATOM 3135 N N . ARG B 1 56 ? 112.079 7.205 8.979 1.00 33.67 53 ARG B N 1
ATOM 3136 C CA . ARG B 1 56 ? 110.907 7.685 8.198 1.00 38.91 53 ARG B CA 1
ATOM 3137 C C . ARG B 1 56 ? 111.032 9.199 7.956 1.00 40.67 53 ARG B C 1
ATOM 3138 O O . ARG B 1 56 ? 110.713 9.654 6.814 1.00 32.96 53 ARG B O 1
ATOM 3146 N N . ALA B 1 57 ? 111.480 9.953 8.974 1.00 29.55 54 ALA B N 1
ATOM 3147 C CA . ALA B 1 57 ? 111.726 11.411 8.894 1.00 32.97 54 ALA B CA 1
ATOM 3148 C C . ALA B 1 57 ? 112.775 11.697 7.814 1.00 32.30 54 ALA B C 1
ATOM 3149 O O . ALA B 1 57 ? 112.581 12.638 7.022 1.00 30.41 54 ALA B O 1
ATOM 3151 N N . LYS B 1 58 ? 113.848 10.911 7.767 1.00 34.11 55 LYS B N 1
ATOM 3152 C CA . LYS B 1 58 ? 114.882 11.071 6.723 1.00 38.15 55 LYS B CA 1
ATOM 3153 C C . LYS B 1 58 ? 114.263 10.731 5.362 1.00 39.66 55 LYS B C 1
ATOM 3154 O O . LYS B 1 58 ? 114.493 11.494 4.413 1.00 45.97 55 LYS B O 1
ATOM 3160 N N . GLU B 1 59 ? 113.483 9.654 5.275 1.00 41.35 56 GLU B N 1
ATOM 3161 C CA . GLU B 1 59 ? 112.795 9.246 4.011 1.00 52.57 56 GLU B CA 1
ATOM 3162 C C . GLU B 1 59 ? 111.924 10.404 3.492 1.00 47.54 56 GLU B C 1
ATOM 3163 O O . GLU B 1 59 ? 111.851 10.565 2.283 1.00 53.94 56 GLU B O 1
ATOM 3169 N N . LEU B 1 60 ? 111.315 11.200 4.375 1.00 49.96 57 LEU B N 1
ATOM 3170 C CA . LEU B 1 60 ? 110.345 12.270 4.003 1.00 49.94 57 LEU B CA 1
ATOM 3171 C C . LEU B 1 60 ? 111.029 13.635 3.872 1.00 49.63 57 LEU B C 1
ATOM 3172 O O . LEU B 1 60 ? 110.303 14.605 3.692 1.00 47.32 57 LEU B O 1
ATOM 3177 N N . HIS B 1 61 ? 112.354 13.718 4.017 1.00 43.98 58 HIS B N 1
ATOM 3178 C CA . HIS B 1 61 ? 113.138 14.978 3.925 1.00 46.27 58 HIS B CA 1
ATOM 3179 C C . HIS B 1 61 ? 112.697 15.962 5.024 1.00 39.40 58 HIS B C 1
ATOM 3180 O O . HIS B 1 61 ? 112.907 17.173 4.867 1.00 49.35 58 HIS B O 1
ATOM 3187 N N . VAL B 1 62 ? 112.185 15.447 6.140 1.00 39.94 59 VAL B N 1
ATOM 3188 C CA . VAL B 1 62 ? 111.937 16.215 7.394 1.00 33.20 59 VAL B CA 1
ATOM 3189 C C . VAL B 1 62 ? 113.287 16.489 8.076 1.00 36.66 59 VAL B C 1
ATOM 3190 O O . VAL B 1 62 ? 113.515 17.639 8.529 1.00 34.23 59 VAL B O 1
ATOM 3194 N N . VAL B 1 63 ? 114.166 15.485 8.148 1.00 29.51 60 VAL B N 1
ATOM 3195 C CA . VAL B 1 63 ? 115.591 15.670 8.563 1.00 28.96 60 VAL B CA 1
ATOM 3196 C C . VAL B 1 63 ? 116.511 15.263 7.398 1.00 32.79 60 VAL B C 1
ATOM 3197 O O . VAL B 1 63 ? 116.043 14.564 6.484 1.00 31.39 60 VAL B O 1
ATOM 3201 N N . ASP B 1 64 ? 117.769 15.705 7.426 1.00 31.50 61 ASP B N 1
ATOM 3202 C CA . ASP B 1 64 ? 118.788 15.456 6.368 1.00 34.84 61 ASP B CA 1
ATOM 3203 C C . ASP B 1 64 ? 119.636 14.244 6.760 1.00 37.26 61 ASP B C 1
ATOM 3204 O O . ASP B 1 64 ? 120.164 13.559 5.868 1.00 34.36 61 ASP B O 1
ATOM 3209 N N . GLU B 1 65 ? 119.817 14.032 8.064 1.00 31.49 62 GLU B N 1
ATOM 3210 C CA . GLU B 1 65 ? 120.755 13.023 8.591 1.00 30.57 62 GLU B CA 1
ATOM 3211 C C . GLU B 1 65 ? 120.175 12.442 9.878 1.00 30.68 62 GLU B C 1
ATOM 3212 O O . GLU B 1 65 ? 119.348 13.122 10.534 1.00 25.98 62 GLU B O 1
ATOM 3218 N N . ILE B 1 66 ? 120.621 11.239 10.228 1.00 32.80 63 ILE B N 1
ATOM 3219 C CA . ILE B 1 66 ? 120.245 10.508 11.463 1.00 32.38 63 ILE B CA 1
ATOM 3220 C C . ILE B 1 66 ? 121.486 10.397 12.349 1.00 36.26 63 ILE B C 1
ATOM 3221 O O . ILE B 1 66 ? 122.556 10.041 11.834 1.00 33.91 63 ILE B O 1
ATOM 3226 N N . ALA B 1 67 ? 121.334 10.612 13.652 1.00 32.56 64 ALA B N 1
ATOM 3227 C CA . ALA B 1 67 ? 122.315 10.211 14.691 1.00 33.75 64 ALA B CA 1
ATOM 3228 C C . ALA B 1 67 ? 121.664 9.203 15.652 1.00 34.27 64 ALA B C 1
ATOM 3229 O O . ALA B 1 67 ? 120.499 9.406 16.012 1.00 32.91 64 ALA B O 1
ATOM 3231 N N . VAL B 1 68 ? 122.370 8.134 16.025 1.00 36.53 65 VAL B N 1
ATOM 3232 C CA . VAL B 1 68 ? 121.941 7.214 17.125 1.00 39.45 65 VAL B CA 1
ATOM 3233 C C . VAL B 1 68 ? 122.714 7.566 18.411 1.00 41.12 65 VAL B C 1
ATOM 3234 O O . VAL B 1 68 ? 122.280 7.151 19.484 1.00 42.90 65 VAL B O 1
ATOM 3238 N N . ASP B 1 69 ? 123.820 8.305 18.298 1.00 45.01 66 ASP B N 1
ATOM 3239 C CA . ASP B 1 69 ? 124.557 8.916 19.430 1.00 43.78 66 ASP B CA 1
ATOM 3240 C C . ASP B 1 69 ? 124.415 10.441 19.324 1.00 42.32 66 ASP B C 1
ATOM 3241 O O . ASP B 1 69 ? 124.665 10.977 18.233 1.00 39.37 66 ASP B O 1
ATOM 3246 N N . LEU B 1 70 ? 124.042 11.089 20.427 1.00 36.17 67 LEU B N 1
ATOM 3247 C CA . LEU B 1 70 ? 123.747 12.540 20.528 1.00 38.14 67 LEU B CA 1
ATOM 3248 C C . LEU B 1 70 ? 125.019 13.402 20.457 1.00 36.80 67 LEU B C 1
ATOM 3249 O O . LEU B 1 70 ? 124.922 14.544 19.945 1.00 33.06 67 LEU B O 1
ATOM 3254 N N . GLN B 1 71 ? 126.129 12.943 21.038 1.00 37.25 68 GLN B N 1
ATOM 3255 C CA . GLN B 1 71 ? 127.226 13.855 21.450 1.00 38.04 68 GLN B CA 1
ATOM 3256 C C . GLN B 1 71 ? 127.772 14.617 20.239 1.00 39.15 68 GLN B C 1
ATOM 3257 O O . GLN B 1 71 ? 127.801 15.869 20.291 1.00 35.01 68 GLN B O 1
ATOM 3263 N N . HIS B 1 72 ? 128.205 13.914 19.193 1.00 41.80 69 HIS B N 1
ATOM 3264 C CA . HIS B 1 72 ? 128.915 14.568 18.063 1.00 39.57 69 HIS B CA 1
ATOM 3265 C C . HIS B 1 72 ? 127.977 15.594 17.409 1.00 33.00 69 HIS B C 1
ATOM 3266 O O . HIS B 1 72 ? 128.411 16.734 17.219 1.00 31.99 69 HIS B O 1
ATOM 3273 N N . ALA B 1 73 ? 126.739 15.217 17.098 1.00 29.53 70 ALA B N 1
ATOM 3274 C CA . ALA B 1 73 ? 125.762 16.106 16.427 1.00 28.96 70 ALA B CA 1
ATOM 3275 C C . ALA B 1 73 ? 125.479 17.330 17.308 1.00 31.66 70 ALA B C 1
ATOM 3276 O O . ALA B 1 73 ? 125.378 18.455 16.769 1.00 30.09 70 ALA B O 1
ATOM 3278 N N . CYS B 1 74 ? 125.317 17.132 18.614 1.00 29.32 71 CYS B N 1
ATOM 3279 C CA . CYS B 1 74 ? 124.948 18.228 19.549 1.00 31.04 71 CYS B CA 1
ATOM 3280 C C . CYS B 1 74 ? 126.101 19.235 19.663 1.00 30.46 71 CYS B C 1
ATOM 3281 O O . CYS B 1 74 ? 125.822 20.466 19.662 1.00 28.03 71 CYS B O 1
ATOM 3284 N N . GLU B 1 75 ? 127.339 18.736 19.722 1.00 30.00 72 GLU B N 1
ATOM 3285 C CA . GLU B 1 75 ? 128.562 19.559 19.909 1.00 35.02 72 GLU B CA 1
ATOM 3286 C C . GLU B 1 75 ? 128.833 20.431 18.671 1.00 37.25 72 GLU B C 1
ATOM 3287 O O . GLU B 1 75 ? 129.511 21.459 18.833 1.00 37.20 72 GLU B O 1
ATOM 3293 N N . GLU B 1 76 ? 128.273 20.108 17.499 1.00 35.53 73 GLU B N 1
ATOM 3294 C CA . GLU B 1 76 ? 128.437 20.964 16.286 1.00 40.11 73 GLU B CA 1
ATOM 3295 C C . GLU B 1 76 ? 127.152 21.750 15.977 1.00 33.19 73 GLU B C 1
ATOM 3296 O O . GLU B 1 76 ? 127.145 22.482 14.980 1.00 34.50 73 GLU B O 1
ATOM 3302 N N . ALA B 1 77 ? 126.094 21.619 16.783 1.00 31.44 74 ALA B N 1
ATOM 3303 C CA . ALA B 1 77 ? 124.766 22.242 16.528 1.00 26.18 74 ALA B CA 1
ATOM 3304 C C . ALA B 1 77 ? 124.783 23.734 16.881 1.00 27.49 74 ALA B C 1
ATOM 3305 O O . ALA B 1 77 ? 125.344 24.123 17.961 1.00 32.17 74 ALA B O 1
ATOM 3307 N N . HIS B 1 78 ? 124.174 24.546 16.020 1.00 25.39 75 HIS B N 1
ATOM 3308 C CA . HIS B 1 78 ? 123.839 25.969 16.302 1.00 26.06 75 HIS B CA 1
ATOM 3309 C C . HIS B 1 78 ? 122.500 26.010 17.023 1.00 26.42 75 HIS B C 1
ATOM 3310 O O . HIS B 1 78 ? 122.298 26.934 17.821 1.00 27.82 75 HIS B O 1
ATOM 3317 N N . LEU B 1 79 ? 121.628 25.042 16.738 1.00 25.89 76 LEU B N 1
ATOM 3318 C CA . LEU B 1 79 ? 120.250 24.948 17.295 1.00 25.41 76 LEU B CA 1
ATOM 3319 C C . LEU B 1 79 ? 119.980 23.499 17.697 1.00 25.41 76 LEU B C 1
ATOM 3320 O O . LEU B 1 79 ? 120.187 22.581 16.841 1.00 22.17 76 LEU B O 1
ATOM 3325 N N . ILE B 1 80 ? 119.530 23.299 18.937 1.00 21.18 77 ILE B N 1
ATOM 3326 C CA . ILE B 1 80 ? 119.064 21.977 19.444 1.00 22.16 77 ILE B CA 1
ATOM 3327 C C . ILE B 1 80 ? 117.611 22.119 19.894 1.00 19.42 77 ILE B C 1
ATOM 3328 O O . ILE B 1 80 ? 117.363 22.952 20.749 1.00 16.43 77 ILE B O 1
ATOM 3333 N N . VAL B 1 81 ? 116.712 21.321 19.313 1.00 20.62 78 VAL B N 1
ATOM 3334 C CA . VAL B 1 81 ? 115.243 21.322 19.572 1.00 18.43 78 VAL B CA 1
ATOM 3335 C C . VAL B 1 81 ? 114.855 19.990 20.197 1.00 18.05 78 VAL B C 1
ATOM 3336 O O . VAL B 1 81 ? 114.972 18.975 19.506 1.00 20.88 78 VAL B O 1
ATOM 3340 N N . PHE B 1 82 ? 114.353 20.012 21.433 1.00 21.33 79 PHE B N 1
ATOM 3341 C CA . PHE B 1 82 ? 113.705 18.850 22.100 1.00 22.83 79 PHE B CA 1
ATOM 3342 C C . PHE B 1 82 ? 112.206 18.830 21.799 1.00 21.27 79 PHE B C 1
ATOM 3343 O O . PHE B 1 82 ? 111.449 19.712 22.234 1.00 23.16 79 PHE B O 1
ATOM 3351 N N . ALA B 1 83 ? 111.771 17.797 21.102 1.00 20.03 80 ALA B N 1
ATOM 3352 C CA . ALA B 1 83 ? 110.354 17.577 20.737 1.00 22.91 80 ALA B CA 1
ATOM 3353 C C . ALA B 1 83 ? 109.914 16.205 21.263 1.00 20.96 80 ALA B C 1
ATOM 3354 O O . ALA B 1 83 ? 108.925 15.645 20.769 1.00 25.63 80 ALA B O 1
ATOM 3356 N N . SER B 1 84 ? 110.660 15.663 22.235 1.00 23.10 81 SER B N 1
ATOM 3357 C CA . SER B 1 84 ? 110.314 14.463 23.043 1.00 25.19 81 SER B CA 1
ATOM 3358 C C . SER B 1 84 ? 109.281 14.864 24.095 1.00 26.39 81 SER B C 1
ATOM 3359 O O . SER B 1 84 ? 109.086 16.058 24.358 1.00 24.92 81 SER B O 1
ATOM 3362 N N . PRO B 1 85 ? 108.564 13.913 24.730 1.00 25.37 82 PRO B N 1
ATOM 3363 C CA . PRO B 1 85 ? 107.655 14.264 25.822 1.00 23.25 82 PRO B CA 1
ATOM 3364 C C . PRO B 1 85 ? 108.443 14.938 26.961 1.00 28.26 82 PRO B C 1
ATOM 3365 O O . PRO B 1 85 ? 109.640 14.690 27.072 1.00 24.40 82 PRO B O 1
ATOM 3369 N N . VAL B 1 86 ? 107.768 15.779 27.752 1.00 27.65 83 VAL B N 1
ATOM 3370 C CA . VAL B 1 86 ? 108.416 16.682 28.750 1.00 26.82 83 VAL B CA 1
ATOM 3371 C C . VAL B 1 86 ? 109.223 15.839 29.745 1.00 28.92 83 VAL B C 1
ATOM 3372 O O . VAL B 1 86 ? 110.352 16.259 30.092 1.00 27.36 83 VAL B O 1
ATOM 3376 N N . GLU B 1 87 ? 108.689 14.700 30.191 1.00 31.34 84 GLU B N 1
ATOM 3377 C CA . GLU B 1 87 ? 109.401 13.826 31.161 1.00 35.47 84 GLU B CA 1
ATOM 3378 C C . GLU B 1 87 ? 110.707 13.341 30.511 1.00 40.50 84 GLU B C 1
ATOM 3379 O O . GLU B 1 87 ? 111.725 13.291 31.213 1.00 41.12 84 GLU B O 1
ATOM 3385 N N . GLU B 1 88 ? 110.701 13.030 29.208 1.00 33.54 85 GLU B N 1
ATOM 3386 C CA . GLU B 1 88 ? 111.909 12.527 28.495 1.00 34.96 85 GLU B CA 1
ATOM 3387 C C . GLU B 1 88 ? 112.904 13.677 28.294 1.00 31.67 85 GLU B C 1
ATOM 3388 O O . GLU B 1 88 ? 114.096 13.439 28.503 1.00 34.63 85 GLU B O 1
ATOM 3394 N N . THR B 1 89 ? 112.443 14.860 27.886 1.00 25.49 86 THR B N 1
ATOM 3395 C CA . THR B 1 89 ? 113.298 16.069 27.716 1.00 29.17 86 THR B CA 1
ATOM 3396 C C . THR B 1 89 ? 114.063 16.362 29.018 1.00 27.83 86 THR B C 1
ATOM 3397 O O . THR B 1 89 ? 115.315 16.568 28.974 1.00 25.59 86 THR B O 1
ATOM 3401 N N . LYS B 1 90 ? 113.342 16.359 30.139 1.00 31.31 87 LYS B N 1
ATOM 3402 C CA . LYS B 1 90 ? 113.910 16.630 31.479 1.00 34.45 87 LYS B CA 1
ATOM 3403 C C . LYS B 1 90 ? 115.108 15.695 31.674 1.00 39.35 87 LYS B C 1
ATOM 3404 O O . LYS B 1 90 ? 116.186 16.191 32.058 1.00 48.70 87 LYS B O 1
ATOM 3410 N N . LYS B 1 91 ? 114.941 14.413 31.334 1.00 34.59 88 LYS B N 1
ATOM 3411 C CA . LYS B 1 91 ? 115.964 13.353 31.553 1.00 38.80 88 LYS B CA 1
ATOM 3412 C C . LYS B 1 91 ? 117.163 13.630 30.645 1.00 37.11 88 LYS B C 1
ATOM 3413 O O . LYS B 1 91 ? 118.302 13.494 31.123 1.00 54.39 88 LYS B O 1
ATOM 3419 N N . LEU B 1 92 ? 116.929 14.044 29.393 1.00 30.29 89 LEU B N 1
ATOM 3420 C CA . LEU B 1 92 ? 118.012 14.219 28.390 1.00 28.11 89 LEU B CA 1
ATOM 3421 C C . LEU B 1 92 ? 118.804 15.506 28.635 1.00 33.76 89 LEU B C 1
ATOM 3422 O O . LEU B 1 92 ? 119.965 15.554 28.155 1.00 36.59 89 LEU B O 1
ATOM 3427 N N . LEU B 1 93 ? 118.230 16.529 29.291 1.00 31.16 90 LEU B N 1
ATOM 3428 C CA . LEU B 1 93 ? 118.972 17.809 29.488 1.00 30.04 90 LEU B CA 1
ATOM 3429 C C . LEU B 1 93 ? 120.296 17.527 30.230 1.00 28.26 90 LEU B C 1
ATOM 3430 O O . LEU B 1 93 ? 121.289 18.137 29.857 1.00 27.23 90 LEU B O 1
ATOM 3435 N N . HIS B 1 94 ? 120.303 16.614 31.211 1.00 46.90 91 HIS B N 1
ATOM 3436 C CA . HIS B 1 94 ? 121.519 16.149 31.943 1.00 51.17 91 HIS B CA 1
ATOM 3437 C C . HIS B 1 94 ? 122.596 15.766 30.928 1.00 45.04 91 HIS B C 1
ATOM 3438 O O . HIS B 1 94 ? 123.676 16.321 30.992 1.00 39.44 91 HIS B O 1
ATOM 3445 N N . LYS B 1 95 ? 122.277 14.864 30.002 1.00 46.42 92 LYS B N 1
ATOM 3446 C CA . LYS B 1 95 ? 123.223 14.374 28.966 1.00 44.57 92 LYS B CA 1
ATOM 3447 C C . LYS B 1 95 ? 123.771 15.581 28.202 1.00 42.96 92 LYS B C 1
ATOM 3448 O O . LYS B 1 95 ? 125.011 15.676 28.070 1.00 37.72 92 LYS B O 1
ATOM 3454 N N . LEU B 1 96 ? 122.902 16.504 27.783 1.00 38.85 93 LEU B N 1
ATOM 3455 C CA . LEU B 1 96 ? 123.317 17.709 27.007 1.00 40.71 93 LEU B CA 1
ATOM 3456 C C . LEU B 1 96 ? 124.339 18.521 27.801 1.00 49.10 93 LEU B C 1
ATOM 3457 O O . LEU B 1 96 ? 125.276 19.043 27.182 1.00 43.84 93 LEU B O 1
ATOM 3462 N N . ALA B 1 97 ? 124.157 18.621 29.123 1.00 44.94 94 ALA B N 1
ATOM 3463 C CA . ALA B 1 97 ? 125.008 19.428 30.029 1.00 50.50 94 ALA B CA 1
ATOM 3464 C C . ALA B 1 97 ? 126.436 18.869 30.080 1.00 47.90 94 ALA B C 1
ATOM 3465 O O . ALA B 1 97 ? 127.355 19.662 30.325 1.00 54.12 94 ALA B O 1
ATOM 3467 N N . SER B 1 98 ? 126.632 17.562 29.873 1.00 48.26 95 SER B N 1
ATOM 3468 C CA . SER B 1 98 ? 127.967 16.902 29.950 1.00 45.11 95 SER B CA 1
ATOM 3469 C C . SER B 1 98 ? 128.753 17.098 28.646 1.00 42.15 95 SER B C 1
ATOM 3470 O O . SER B 1 98 ? 129.950 16.810 28.656 1.00 44.00 95 SER B O 1
ATOM 3473 N N . PHE B 1 99 ? 128.110 17.528 27.551 1.00 37.08 96 PHE B N 1
ATOM 3474 C CA . PHE B 1 99 ? 128.764 17.759 26.234 1.00 35.61 96 PHE B CA 1
ATOM 3475 C C . PHE B 1 99 ? 129.452 19.127 26.239 1.00 37.29 96 PHE B C 1
ATOM 3476 O O . PHE B 1 99 ? 129.115 19.951 27.086 1.00 46.70 96 PHE B O 1
ATOM 3484 N N . HIS B 1 100 ? 130.414 19.342 25.334 1.00 41.82 97 HIS B N 1
ATOM 3485 C CA . HIS B 1 100 ? 131.045 20.659 25.046 1.00 44.05 97 HIS B CA 1
ATOM 3486 C C . HIS B 1 100 ? 130.332 21.289 23.843 1.00 36.07 97 HIS B C 1
ATOM 3487 O O . HIS B 1 100 ? 130.755 21.042 22.715 1.00 38.80 97 HIS B O 1
ATOM 3494 N N . LEU B 1 101 ? 129.280 22.065 24.090 1.00 38.44 98 LEU B N 1
ATOM 3495 C CA . LEU B 1 101 ? 128.411 22.688 23.054 1.00 34.55 98 LEU B CA 1
ATOM 3496 C C . LEU B 1 101 ? 129.095 23.933 22.480 1.00 37.75 98 LEU B C 1
ATOM 3497 O O . LEU B 1 101 ? 130.019 24.449 23.120 1.00 36.16 98 LEU B O 1
ATOM 3502 N N . ARG B 1 102 ? 128.664 24.393 21.306 1.00 34.77 99 ARG B N 1
ATOM 3503 C CA . ARG B 1 102 ? 129.186 25.650 20.705 1.00 38.56 99 ARG B CA 1
ATOM 3504 C C . ARG B 1 102 ? 128.865 26.814 21.641 1.00 34.00 99 ARG B C 1
ATOM 3505 O O . ARG B 1 102 ? 127.835 26.713 22.349 1.00 30.37 99 ARG B O 1
ATOM 3513 N N . GLU B 1 103 ? 129.707 27.857 21.636 1.00 37.90 100 GLU B N 1
ATOM 3514 C CA . GLU B 1 103 ? 129.489 29.135 22.380 1.00 40.12 100 GLU B CA 1
ATOM 3515 C C . GLU B 1 103 ? 128.125 29.725 21.984 1.00 37.71 100 GLU B C 1
ATOM 3516 O O . GLU B 1 103 ? 127.406 30.190 22.891 1.00 41.29 100 GLU B O 1
ATOM 3518 N N . ASP B 1 104 ? 127.737 29.655 20.708 1.00 34.79 101 ASP B N 1
ATOM 3519 C CA . ASP B 1 104 ? 126.535 30.375 20.204 1.00 36.94 101 ASP B CA 1
ATOM 3520 C C . ASP B 1 104 ? 125.281 29.487 20.200 1.00 33.91 101 ASP B C 1
ATOM 3521 O O . ASP B 1 104 ? 124.268 29.935 19.660 1.00 37.53 101 ASP B O 1
ATOM 3526 N N . VAL B 1 105 ? 125.315 28.275 20.747 1.00 35.54 102 VAL B N 1
ATOM 3527 C CA . VAL B 1 105 ? 124.159 27.325 20.622 1.00 31.34 102 VAL B CA 1
ATOM 3528 C C . VAL B 1 105 ? 122.922 27.932 21.286 1.00 29.86 102 VAL B C 1
ATOM 3529 O O . VAL B 1 105 ? 123.048 28.529 22.378 1.00 27.30 102 VAL B O 1
ATOM 3533 N N . ILE B 1 106 ? 121.765 27.780 20.643 1.00 23.57 103 ILE B N 1
ATOM 3534 C CA . ILE B 1 106 ? 120.431 27.951 21.288 1.00 23.19 103 ILE B CA 1
ATOM 3535 C C . ILE B 1 106 ? 119.798 26.560 21.437 1.00 22.72 103 ILE B C 1
ATOM 3536 O O . ILE B 1 106 ? 119.867 25.749 20.480 1.00 20.54 103 ILE B O 1
ATOM 3541 N N . VAL B 1 107 ? 119.278 26.275 22.631 1.00 21.60 104 VAL B N 1
ATOM 3542 C CA . VAL B 1 107 ? 118.576 25.008 22.990 1.00 21.10 104 VAL B CA 1
ATOM 3543 C C . VAL B 1 107 ? 117.132 25.385 23.334 1.00 21.80 104 VAL B C 1
ATOM 3544 O O . VAL B 1 107 ? 116.921 26.402 24.034 1.00 24.15 104 VAL B O 1
ATOM 3548 N N . THR B 1 108 ? 116.172 24.625 22.844 1.00 20.28 105 THR B N 1
ATOM 3549 C CA . THR B 1 108 ? 114.723 24.916 23.024 1.00 19.44 105 THR B CA 1
ATOM 3550 C C . THR B 1 108 ? 114.003 23.582 23.104 1.00 19.73 105 THR B C 1
ATOM 3551 O O . THR B 1 108 ? 114.643 22.529 22.794 1.00 20.90 105 THR B O 1
ATOM 3555 N N . ASP B 1 109 ? 112.752 23.614 23.556 1.00 21.24 106 ASP B N 1
ATOM 3556 C CA . ASP B 1 109 ? 111.842 22.428 23.613 1.00 20.22 106 ASP B CA 1
ATOM 3557 C C . ASP B 1 109 ? 110.478 22.898 23.130 1.00 18.37 106 ASP B C 1
ATOM 3558 O O . ASP B 1 109 ? 110.330 24.102 22.809 1.00 21.02 106 ASP B O 1
ATOM 3563 N N . VAL B 1 110 ? 109.494 22.014 23.166 1.00 19.69 107 VAL B N 1
ATOM 3564 C CA . VAL B 1 110 ? 108.120 22.300 22.679 1.00 20.05 107 VAL B CA 1
ATOM 3565 C C . VAL B 1 110 ? 107.101 21.867 23.735 1.00 19.99 107 VAL B C 1
ATOM 3566 O O . VAL B 1 110 ? 105.901 21.863 23.413 1.00 22.89 107 VAL B O 1
ATOM 3570 N N . GLY B 1 111 ? 107.527 21.548 24.959 1.00 21.03 108 GLY B N 1
ATOM 3571 C CA . GLY B 1 111 ? 106.624 21.057 26.035 1.00 19.28 108 GLY B CA 1
ATOM 3572 C C . GLY B 1 111 ? 105.384 21.913 26.287 1.00 14.40 108 GLY B C 1
ATOM 3573 O O . GLY B 1 111 ? 105.516 23.151 26.372 1.00 15.55 108 GLY B O 1
ATOM 3574 N N . SER B 1 112 ? 104.252 21.273 26.532 1.00 15.26 109 SER B N 1
ATOM 3575 C CA . SER B 1 112 ? 102.943 21.879 26.904 1.00 21.16 109 SER B CA 1
ATOM 3576 C C . SER B 1 112 ? 102.999 22.527 28.298 1.00 18.94 109 SER B C 1
ATOM 3577 O O . SER B 1 112 ? 102.140 23.391 28.604 1.00 18.13 109 SER B O 1
ATOM 3580 N N . THR B 1 113 ? 103.886 22.037 29.164 1.00 19.53 110 THR B N 1
ATOM 3581 C CA . THR B 1 113 ? 104.200 22.652 30.471 1.00 17.51 110 THR B CA 1
ATOM 3582 C C . THR B 1 113 ? 105.647 23.146 30.419 1.00 17.27 110 THR B C 1
ATOM 3583 O O . THR B 1 113 ? 106.410 22.669 29.553 1.00 15.32 110 THR B O 1
ATOM 3587 N N . LYS B 1 114 ? 105.975 24.168 31.213 1.00 21.41 111 LYS B N 1
ATOM 3588 C CA . LYS B 1 114 ? 107.294 24.844 31.149 1.00 15.78 111 LYS B CA 1
ATOM 3589 C C . LYS B 1 114 ? 107.950 24.877 32.532 1.00 17.98 111 LYS B C 1
ATOM 3590 O O . LYS B 1 114 ? 109.193 24.835 32.565 1.00 20.58 111 LYS B O 1
ATOM 3596 N N . GLY B 1 115 ? 107.191 24.894 33.632 1.00 17.44 112 GLY B N 1
ATOM 3597 C CA . GLY B 1 115 ? 107.747 25.006 35.002 1.00 19.03 112 GLY B CA 1
ATOM 3598 C C . GLY B 1 115 ? 108.857 23.987 35.273 1.00 23.87 112 GLY B C 1
ATOM 3599 O O . GLY B 1 115 ? 109.948 24.400 35.717 1.00 24.72 112 GLY B O 1
ATOM 3600 N N . SER B 1 116 ? 108.603 22.694 35.068 1.00 19.92 113 SER B N 1
ATOM 3601 C CA . SER B 1 116 ? 109.553 21.592 35.383 1.00 25.75 113 SER B CA 1
ATOM 3602 C C . SER B 1 116 ? 110.776 21.672 34.469 1.00 23.13 113 SER B C 1
ATOM 3603 O O . SER B 1 116 ? 111.903 21.473 34.949 1.00 26.02 113 SER B O 1
ATOM 3606 N N . ILE B 1 117 ? 110.542 21.877 33.174 1.00 22.53 114 ILE B N 1
ATOM 3607 C CA . ILE B 1 117 ? 111.615 22.007 32.148 1.00 23.59 114 ILE B CA 1
ATOM 3608 C C . ILE B 1 117 ? 112.542 23.142 32.571 1.00 19.51 114 ILE B C 1
ATOM 3609 O O . ILE B 1 117 ? 113.734 22.927 32.565 1.00 19.77 114 ILE B O 1
ATOM 3614 N N . MET B 1 118 ? 111.992 24.323 32.850 1.00 19.64 115 MET B N 1
ATOM 3615 C CA . MET B 1 118 ? 112.792 25.547 33.097 1.00 24.04 115 MET B CA 1
ATOM 3616 C C . MET B 1 118 ? 113.516 25.407 34.446 1.00 23.79 115 MET B C 1
ATOM 3617 O O . MET B 1 118 ? 114.675 25.821 34.525 1.00 23.37 115 MET B O 1
ATOM 3622 N N . ASN B 1 119 ? 112.902 24.741 35.414 1.00 19.27 116 ASN B N 1
ATOM 3623 C CA . ASN B 1 119 ? 113.552 24.412 36.705 1.00 23.20 116 ASN B CA 1
ATOM 3624 C C . ASN B 1 119 ? 114.843 23.616 36.465 1.00 22.70 116 ASN B C 1
ATOM 3625 O O . ASN B 1 119 ? 115.895 23.954 37.062 1.00 21.53 116 ASN B O 1
ATOM 3630 N N . GLU B 1 120 ? 114.749 22.571 35.648 1.00 20.33 117 GLU B N 1
ATOM 3631 C CA . GLU B 1 120 ? 115.882 21.672 35.311 1.00 21.38 117 GLU B CA 1
ATOM 3632 C C . GLU B 1 120 ? 116.920 22.470 34.520 1.00 20.84 117 GLU B C 1
ATOM 3633 O O . GLU B 1 120 ? 118.111 22.429 34.878 1.00 22.70 117 GLU B O 1
ATOM 3639 N N . ALA B 1 121 ? 116.498 23.223 33.501 1.00 20.90 118 ALA B N 1
ATOM 3640 C CA . ALA B 1 121 ? 117.427 24.027 32.674 1.00 21.38 118 ALA B CA 1
ATOM 3641 C C . ALA B 1 121 ? 118.185 25.030 33.565 1.00 22.36 118 ALA B C 1
ATOM 3642 O O . ALA B 1 121 ? 119.390 25.156 33.392 1.00 22.37 118 ALA B O 1
ATOM 3644 N N . GLU B 1 122 ? 117.519 25.734 34.484 1.00 22.71 119 GLU B N 1
ATOM 3645 C CA . GLU B 1 122 ? 118.163 26.796 35.301 1.00 25.99 119 GLU B CA 1
ATOM 3646 C C . GLU B 1 122 ? 119.205 26.132 36.211 1.00 28.13 119 GLU B C 1
ATOM 3647 O O . GLU B 1 122 ? 120.263 26.721 36.424 1.00 29.21 119 GLU B O 1
ATOM 3653 N N . ALA B 1 123 ? 118.913 24.940 36.716 1.00 24.37 120 ALA B N 1
ATOM 3654 C CA . ALA B 1 123 ? 119.832 24.159 37.569 1.00 26.64 120 ALA B CA 1
ATOM 3655 C C . ALA B 1 123 ? 121.086 23.753 36.770 1.00 26.94 120 ALA B C 1
ATOM 3656 O O . ALA B 1 123 ? 122.170 23.725 37.361 1.00 31.46 120 ALA B O 1
ATOM 3658 N N . LEU B 1 124 ? 120.951 23.412 35.489 1.00 24.93 121 LEU B N 1
ATOM 3659 C CA . LEU B 1 124 ? 122.041 22.793 34.676 1.00 29.19 121 LEU B CA 1
ATOM 3660 C C . LEU B 1 124 ? 122.865 23.872 33.970 1.00 29.87 121 LEU B C 1
ATOM 3661 O O . LEU B 1 124 ? 124.089 23.728 33.953 1.00 31.00 121 LEU B O 1
ATOM 3666 N N . PHE B 1 125 ? 122.238 24.908 33.409 1.00 33.36 122 PHE B N 1
ATOM 3667 C CA . PHE B 1 125 ? 122.882 25.767 32.374 1.00 40.48 122 PHE B CA 1
ATOM 3668 C C . PHE B 1 125 ? 123.066 27.233 32.793 1.00 43.47 122 PHE B C 1
ATOM 3669 O O . PHE B 1 125 ? 123.797 27.924 32.058 1.00 56.31 122 PHE B O 1
ATOM 3677 N N . SER B 1 126 ? 122.451 27.717 33.875 1.00 40.16 123 SER B N 1
ATOM 3678 C CA . SER B 1 126 ? 122.291 29.183 34.143 1.00 70.61 123 SER B CA 1
ATOM 3679 C C . SER B 1 126 ? 123.542 29.994 33.734 1.00 94.72 123 SER B C 1
ATOM 3680 O O . SER B 1 126 ? 124.693 29.539 34.011 1.00 47.91 123 SER B O 1
ATOM 3683 N N . LYS B 1 127 ? 123.319 31.149 33.080 1.00 65.03 124 LYS B N 1
ATOM 3684 C CA . LYS B 1 127 ? 124.345 32.154 32.657 1.00 63.63 124 LYS B CA 1
ATOM 3685 C C . LYS B 1 127 ? 125.407 31.556 31.720 1.00 51.59 124 LYS B C 1
ATOM 3686 O O . LYS B 1 127 ? 126.408 32.228 31.505 1.00 57.11 124 LYS B O 1
ATOM 3692 N N . GLU B 1 128 ? 125.191 30.368 31.159 1.00 54.81 125 GLU B N 1
ATOM 3693 C CA . GLU B 1 128 ? 126.243 29.623 30.415 1.00 72.09 125 GLU B CA 1
ATOM 3694 C C . GLU B 1 128 ? 125.737 29.335 28.995 1.00 53.85 125 GLU B C 1
ATOM 3695 O O . GLU B 1 128 ? 126.341 29.835 28.038 1.00 46.22 125 GLU B O 1
ATOM 3701 N N . ILE B 1 129 ? 124.630 28.600 28.895 1.00 46.00 126 ILE B N 1
ATOM 3702 C CA . ILE B 1 129 ? 124.035 28.057 27.639 1.00 44.32 126 ILE B CA 1
ATOM 3703 C C . ILE B 1 129 ? 122.681 28.731 27.446 1.00 31.14 126 ILE B C 1
ATOM 3704 O O . ILE B 1 129 ? 121.941 28.827 28.426 1.00 31.55 126 ILE B O 1
ATOM 3709 N N . SER B 1 130 ? 122.386 29.208 26.238 1.00 29.42 127 SER B N 1
ATOM 3710 C CA . SER B 1 130 ? 121.109 29.889 25.915 1.00 32.07 127 SER B CA 1
ATOM 3711 C C . SER B 1 130 ? 119.993 28.849 25.782 1.00 29.89 127 SER B C 1
ATOM 3712 O O . SER B 1 130 ? 119.646 28.506 24.639 1.00 25.76 127 SER B O 1
ATOM 3715 N N . PHE B 1 131 ? 119.394 28.437 26.903 1.00 22.02 128 PHE B N 1
ATOM 3716 C CA . PHE B 1 131 ? 118.167 27.610 26.884 1.00 24.37 128 PHE B CA 1
ATOM 3717 C C . PHE B 1 131 ? 116.937 28.518 26.885 1.00 20.25 128 PHE B C 1
ATOM 3718 O O . PHE B 1 131 ? 116.770 29.299 27.822 1.00 19.15 128 PHE B O 1
ATOM 3726 N N . ILE B 1 132 ? 116.070 28.364 25.890 1.00 16.73 129 ILE B N 1
ATOM 3727 C CA . ILE B 1 132 ? 114.766 29.078 25.789 1.00 17.60 129 ILE B CA 1
ATOM 3728 C C . ILE B 1 132 ? 113.674 28.028 25.650 1.00 17.31 129 ILE B C 1
ATOM 3729 O O . ILE B 1 132 ? 113.608 27.370 24.573 1.00 17.12 129 ILE B O 1
ATOM 3734 N N . GLY B 1 133 ? 112.845 27.888 26.693 1.00 18.46 130 GLY B N 1
ATOM 3735 C CA . GLY B 1 133 ? 111.678 26.992 26.669 1.00 18.98 130 GLY B CA 1
ATOM 3736 C C . GLY B 1 133 ? 110.724 27.417 25.577 1.00 18.38 130 GLY B C 1
ATOM 3737 O O . GLY B 1 133 ? 110.618 28.627 25.323 1.00 17.91 130 GLY B O 1
ATOM 3738 N N . GLY B 1 134 ? 110.022 26.466 24.969 1.00 19.96 131 GLY B N 1
ATOM 3739 C CA . GLY B 1 134 ? 109.018 26.786 23.952 1.00 17.32 131 GLY B CA 1
ATOM 3740 C C . GLY B 1 134 ? 107.754 25.982 24.119 1.00 16.58 131 GLY B C 1
ATOM 3741 O O . GLY B 1 134 ? 107.772 24.899 24.732 1.00 13.84 131 GLY B O 1
ATOM 3742 N N . HIS B 1 135 ? 106.668 26.516 23.586 1.00 16.77 132 HIS B N 1
ATOM 3743 C CA . HIS B 1 135 ? 105.367 25.825 23.577 1.00 16.45 132 HIS B CA 1
ATOM 3744 C C . HIS B 1 135 ? 104.588 26.337 22.392 1.00 14.49 132 HIS B C 1
ATOM 3745 O O . HIS B 1 135 ? 103.884 27.328 22.536 1.00 17.93 132 HIS B O 1
ATOM 3752 N N . PRO B 1 136 ? 104.660 25.675 21.215 1.00 14.42 133 PRO B N 1
ATOM 3753 C CA . PRO B 1 136 ? 103.757 25.978 20.112 1.00 14.69 133 PRO B CA 1
ATOM 3754 C C . PRO B 1 136 ? 102.349 25.459 20.414 1.00 17.29 133 PRO B C 1
ATOM 3755 O O . PRO B 1 136 ? 102.222 24.286 20.689 1.00 23.53 133 PRO B O 1
ATOM 3759 N N . MET B 1 137 ? 101.341 26.324 20.381 1.00 22.10 134 MET B N 1
ATOM 3760 C CA . MET B 1 137 ? 99.948 25.934 20.721 1.00 20.13 134 MET B CA 1
ATOM 3761 C C . MET B 1 137 ? 99.217 25.530 19.433 1.00 17.62 134 MET B C 1
ATOM 3762 O O . MET B 1 137 ? 98.527 26.353 18.817 1.00 15.79 134 MET B O 1
ATOM 3767 N N . ALA B 1 138 ? 99.526 24.327 18.988 1.00 19.99 135 ALA B N 1
ATOM 3768 C CA . ALA B 1 138 ? 98.919 23.698 17.801 1.00 30.23 135 ALA B CA 1
ATOM 3769 C C . ALA B 1 138 ? 98.849 22.203 18.061 1.00 30.72 135 ALA B C 1
ATOM 3770 O O . ALA B 1 138 ? 99.734 21.711 18.768 1.00 38.75 135 ALA B O 1
ATOM 3772 N N . GLY B 1 139 ? 97.815 21.545 17.550 1.00 37.22 136 GLY B N 1
ATOM 3773 C CA . GLY B 1 139 ? 97.642 20.098 17.733 1.00 34.83 136 GLY B CA 1
ATOM 3774 C C . GLY B 1 139 ? 97.275 19.401 16.450 1.00 30.07 136 GLY B C 1
ATOM 3775 O O . GLY B 1 139 ? 97.368 19.994 15.350 1.00 20.02 136 GLY B O 1
ATOM 3776 N N . SER B 1 140 ? 96.873 18.149 16.585 1.00 25.30 137 SER B N 1
ATOM 3777 C CA . SER B 1 140 ? 96.516 17.278 15.443 1.00 24.25 137 SER B CA 1
ATOM 3778 C C . SER B 1 140 ? 95.714 16.108 15.977 1.00 24.49 137 SER B C 1
ATOM 3779 O O . SER B 1 140 ? 95.861 15.808 17.162 1.00 23.66 137 SER B O 1
ATOM 3782 N N . HIS B 1 141 ? 94.897 15.517 15.111 1.00 23.00 138 HIS B N 1
ATOM 3783 C CA . HIS B 1 141 ? 94.124 14.279 15.339 1.00 22.17 138 HIS B CA 1
ATOM 3784 C C . HIS B 1 141 ? 95.114 13.107 15.437 1.00 22.02 138 HIS B C 1
ATOM 3785 O O . HIS B 1 141 ? 94.693 12.020 15.835 1.00 29.95 138 HIS B O 1
ATOM 3792 N N . LYS B 1 142 ? 96.379 13.341 15.071 1.00 22.49 139 LYS B N 1
ATOM 3793 C CA . LYS B 1 142 ? 97.451 12.328 14.865 1.00 23.19 139 LYS B CA 1
ATOM 3794 C C . LYS B 1 142 ? 98.683 12.685 15.694 1.00 22.82 139 LYS B C 1
ATOM 3795 O O . LYS B 1 142 ? 98.984 13.897 15.845 1.00 22.38 139 LYS B O 1
ATOM 3801 N N . THR B 1 143 ? 99.465 11.672 16.052 1.00 23.71 140 THR B N 1
ATOM 3802 C CA . THR B 1 143 ? 100.893 11.825 16.426 1.00 26.16 140 THR B CA 1
ATOM 3803 C C . THR B 1 143 ? 101.752 11.128 15.360 1.00 26.69 140 THR B C 1
ATOM 3804 O O . THR B 1 143 ? 101.191 10.487 14.440 1.00 24.93 140 THR B O 1
ATOM 3808 N N . GLY B 1 144 ? 103.061 11.386 15.389 1.00 24.62 141 GLY B N 1
ATOM 3809 C CA . GLY B 1 144 ? 104.023 10.758 14.471 1.00 27.43 141 GLY B CA 1
ATOM 3810 C C . GLY B 1 144 ? 104.408 11.673 13.329 1.00 28.23 141 GLY B C 1
ATOM 3811 O O . GLY B 1 144 ? 103.598 12.550 12.972 1.00 25.94 141 GLY B O 1
ATOM 3812 N N . VAL B 1 145 ? 105.600 11.439 12.776 1.00 31.67 142 VAL B N 1
ATOM 3813 C CA . VAL B 1 145 ? 106.273 12.321 11.782 1.00 31.66 142 VAL B CA 1
ATOM 3814 C C . VAL B 1 145 ? 105.520 12.286 10.447 1.00 30.19 142 VAL B C 1
ATOM 3815 O O . VAL B 1 145 ? 105.660 13.234 9.667 1.00 27.29 142 VAL B O 1
ATOM 3819 N N . GLU B 1 146 ? 104.786 11.224 10.147 1.00 31.07 143 GLU B N 1
ATOM 3820 C CA . GLU B 1 146 ? 104.087 11.125 8.837 1.00 35.49 143 GLU B CA 1
ATOM 3821 C C . GLU B 1 146 ? 102.989 12.187 8.776 1.00 30.56 143 GLU B C 1
ATOM 3822 O O . GLU B 1 146 ? 102.621 12.582 7.666 1.00 32.21 143 GLU B O 1
ATOM 3828 N N . SER B 1 147 ? 102.524 12.689 9.923 1.00 27.70 144 SER B N 1
ATOM 3829 C CA . SER B 1 147 ? 101.486 13.750 9.972 1.00 29.36 144 SER B CA 1
ATOM 3830 C C . SER B 1 147 ? 102.105 15.152 10.193 1.00 33.49 144 SER B C 1
ATOM 3831 O O . SER B 1 147 ? 101.340 16.148 10.284 1.00 28.22 144 SER B O 1
ATOM 3834 N N . ALA B 1 148 ? 103.442 15.276 10.170 1.00 38.01 145 ALA B N 1
ATOM 3835 C CA . ALA B 1 148 ? 104.145 16.578 10.307 1.00 43.20 145 ALA B CA 1
ATOM 3836 C C . ALA B 1 148 ? 103.822 17.454 9.089 1.00 35.77 145 ALA B C 1
ATOM 3837 O O . ALA B 1 148 ? 103.715 16.909 7.993 1.00 34.61 145 ALA B O 1
ATOM 3839 N N . LYS B 1 149 ? 103.644 18.759 9.308 1.00 31.93 146 LYS B N 1
ATOM 3840 C CA . LYS B 1 149 ? 103.315 19.778 8.267 1.00 34.03 146 LYS B CA 1
ATOM 3841 C C . LYS B 1 149 ? 104.085 21.077 8.574 1.00 26.54 146 LYS B C 1
ATOM 3842 O O . LYS B 1 149 ? 104.045 21.547 9.765 1.00 21.79 146 LYS B O 1
ATOM 3848 N N . ALA B 1 150 ? 104.696 21.673 7.550 1.00 26.47 147 ALA B N 1
ATOM 3849 C CA . ALA B 1 150 ? 105.406 22.970 7.615 1.00 30.39 147 ALA B CA 1
ATOM 3850 C C . ALA B 1 150 ? 104.491 24.042 8.207 1.00 28.55 147 ALA B C 1
ATOM 3851 O O . ALA B 1 150 ? 104.988 24.866 8.982 1.00 39.89 147 ALA B O 1
ATOM 3853 N N . HIS B 1 151 ? 103.199 23.994 7.875 1.00 28.50 148 HIS B N 1
ATOM 3854 C CA . HIS B 1 151 ? 102.198 25.039 8.209 1.00 31.64 148 HIS B CA 1
ATOM 3855 C C . HIS B 1 151 ? 101.447 24.736 9.519 1.00 27.94 148 HIS B C 1
ATOM 3856 O O . HIS B 1 151 ? 100.508 25.490 9.804 1.00 22.53 148 HIS B O 1
ATOM 3863 N N . LEU B 1 152 ? 101.825 23.707 10.299 1.00 23.21 149 LEU B N 1
ATOM 3864 C CA . LEU B 1 152 ? 101.028 23.302 11.495 1.00 22.21 149 LEU B CA 1
ATOM 3865 C C . LEU B 1 152 ? 100.785 24.497 12.419 1.00 20.23 149 LEU B C 1
ATOM 3866 O O . LEU B 1 152 ? 99.698 24.527 13.033 1.00 20.37 149 LEU B O 1
ATOM 3871 N N . PHE B 1 153 ? 101.752 25.431 12.513 1.00 17.15 150 PHE B N 1
ATOM 3872 C CA . PHE B 1 153 ? 101.814 26.474 13.561 1.00 17.80 150 PHE B CA 1
ATOM 3873 C C . PHE B 1 153 ? 101.384 27.849 13.041 1.00 19.14 150 PHE B C 1
ATOM 3874 O O . PHE B 1 153 ? 101.531 28.841 13.786 1.00 22.25 150 PHE B O 1
ATOM 3882 N N . GLU B 1 154 ? 100.858 27.918 11.827 1.00 21.11 151 GLU B N 1
ATOM 3883 C CA . GLU B 1 154 ? 100.591 29.205 11.151 1.00 22.06 151 GLU B CA 1
ATOM 3884 C C . GLU B 1 154 ? 99.510 29.946 11.928 1.00 18.86 151 GLU B C 1
ATOM 3885 O O . GLU B 1 154 ? 98.452 29.348 12.188 1.00 22.47 151 GLU B O 1
ATOM 3891 N N . ASN B 1 155 ? 99.771 31.193 12.306 1.00 20.04 152 ASN B N 1
ATOM 3892 C CA . ASN B 1 155 ? 98.820 32.028 13.094 1.00 22.74 152 ASN B CA 1
ATOM 3893 C C . ASN B 1 155 ? 98.538 31.424 14.479 1.00 23.06 152 ASN B C 1
ATOM 3894 O O . ASN B 1 155 ? 97.600 31.900 15.112 1.00 23.16 152 ASN B O 1
ATOM 3899 N N . ALA B 1 156 ? 99.304 30.424 14.935 1.00 23.49 153 ALA B N 1
ATOM 3900 C CA . ALA B 1 156 ? 99.188 29.873 16.308 1.00 24.43 153 ALA B CA 1
ATOM 3901 C C . ALA B 1 156 ? 100.040 30.721 17.266 1.00 26.87 153 ALA B C 1
ATOM 3902 O O . ALA B 1 156 ? 101.063 31.300 16.833 1.00 24.26 153 ALA B O 1
ATOM 3904 N N . PHE B 1 157 ? 99.630 30.827 18.521 1.00 24.28 154 PHE B N 1
ATOM 3905 C CA . PHE B 1 157 ? 100.527 31.311 19.605 1.00 24.45 154 PHE B CA 1
ATOM 3906 C C . PHE B 1 157 ? 101.680 30.320 19.746 1.00 19.67 154 PHE B C 1
ATOM 3907 O O . PHE B 1 157 ? 101.472 29.086 19.699 1.00 18.26 154 PHE B O 1
ATOM 3915 N N . TYR B 1 158 ? 102.883 30.868 19.864 1.00 19.74 155 TYR B N 1
ATOM 3916 C CA . TYR B 1 158 ? 104.111 30.114 20.203 1.00 17.15 155 TYR B CA 1
ATOM 3917 C C . TYR B 1 158 ? 104.756 30.845 21.379 1.00 21.63 155 TYR B C 1
ATOM 3918 O O . TYR B 1 158 ? 105.306 31.962 21.202 1.00 22.07 155 TYR B O 1
ATOM 3927 N N . ILE B 1 159 ? 104.641 30.268 22.569 1.00 19.27 156 ILE B N 1
ATOM 3928 C CA . ILE B 1 159 ? 105.222 30.866 23.803 1.00 21.44 156 ILE B CA 1
ATOM 3929 C C . ILE B 1 159 ? 106.702 30.439 23.935 1.00 21.49 156 ILE B C 1
ATOM 3930 O O . ILE B 1 159 ? 107.019 29.274 23.688 1.00 17.11 156 ILE B O 1
ATOM 3935 N N . LEU B 1 160 ? 107.574 31.402 24.224 1.00 20.20 157 LEU B N 1
ATOM 3936 C CA . LEU B 1 160 ? 109.011 31.226 24.534 1.00 17.26 157 LEU B CA 1
ATOM 3937 C C . LEU B 1 160 ? 109.221 31.676 25.969 1.00 22.91 157 LEU B C 1
ATOM 3938 O O . LEU B 1 160 ? 108.687 32.763 26.356 1.00 21.50 157 LEU B O 1
ATOM 3943 N N . THR B 1 161 ? 109.935 30.870 26.751 1.00 18.60 158 THR B N 1
ATOM 3944 C CA . THR B 1 161 ? 110.223 31.190 28.178 1.00 21.22 158 THR B CA 1
ATOM 3945 C C . THR B 1 161 ? 111.731 31.160 28.348 1.00 18.59 158 THR B C 1
ATOM 3946 O O . THR B 1 161 ? 112.288 30.098 28.578 1.00 19.35 158 THR B O 1
ATOM 3950 N N . PRO B 1 162 ? 112.449 32.273 28.099 1.00 19.22 159 PRO B N 1
ATOM 3951 C CA . PRO B 1 162 ? 113.902 32.277 28.196 1.00 19.67 159 PRO B CA 1
ATOM 3952 C C . PRO B 1 162 ? 114.329 32.111 29.655 1.00 24.03 159 PRO B C 1
ATOM 3953 O O . PRO B 1 162 ? 113.669 32.638 30.470 1.00 22.17 159 PRO B O 1
ATOM 3957 N N . MET B 1 163 ? 115.422 31.415 29.938 1.00 22.52 160 MET B N 1
ATOM 3958 C CA . MET B 1 163 ? 116.030 31.440 31.300 1.00 27.05 160 MET B CA 1
ATOM 3959 C C . MET B 1 163 ? 116.313 32.907 31.690 1.00 33.27 160 MET B C 1
ATOM 3960 O O . MET B 1 163 ? 116.413 33.756 30.778 1.00 28.64 160 MET B O 1
ATOM 3965 N N . HIS B 1 164 ? 116.487 33.185 32.982 1.00 32.68 161 HIS B N 1
ATOM 3966 C CA . HIS B 1 164 ? 116.521 34.556 33.564 1.00 45.66 161 HIS B CA 1
ATOM 3967 C C . HIS B 1 164 ? 117.592 35.431 32.907 1.00 36.97 161 HIS B C 1
ATOM 3968 O O . HIS B 1 164 ? 117.344 36.654 32.829 1.00 40.83 161 HIS B O 1
ATOM 3975 N N . HIS B 1 165 ? 118.737 34.870 32.511 1.00 33.02 162 HIS B N 1
ATOM 3976 C CA . HIS B 1 165 ? 119.906 35.681 32.046 1.00 38.17 162 HIS B CA 1
ATOM 3977 C C . HIS B 1 165 ? 120.253 35.364 30.587 1.00 29.93 162 HIS B C 1
ATOM 3978 O O . HIS B 1 165 ? 121.369 35.670 30.179 1.00 31.98 162 HIS B O 1
ATOM 3985 N N . VAL B 1 166 ? 119.323 34.814 29.804 1.00 26.70 163 VAL B N 1
ATOM 3986 C CA . VAL B 1 166 ? 119.506 34.664 28.330 1.00 28.37 163 VAL B CA 1
ATOM 3987 C C . VAL B 1 166 ? 119.435 36.056 27.725 1.00 28.40 163 VAL B C 1
ATOM 3988 O O . VAL B 1 166 ? 118.463 36.772 27.947 1.00 34.71 163 VAL B O 1
ATOM 3992 N N . PRO B 1 167 ? 120.444 36.496 26.951 1.00 34.53 164 PRO B N 1
ATOM 3993 C CA . PRO B 1 167 ? 120.364 37.787 26.261 1.00 38.54 164 PRO B CA 1
ATOM 3994 C C . PRO B 1 167 ? 119.144 37.857 25.325 1.00 30.76 164 PRO B C 1
ATOM 3995 O O . PRO B 1 167 ? 118.820 36.832 24.681 1.00 29.98 164 PRO B O 1
ATOM 3999 N N . ASN B 1 168 ? 118.469 39.008 25.281 1.00 31.97 165 ASN B N 1
ATOM 4000 C CA . ASN B 1 168 ? 117.257 39.194 24.441 1.00 33.30 165 ASN B CA 1
ATOM 4001 C C . ASN B 1 168 ? 117.648 38.962 22.969 1.00 31.95 165 ASN B C 1
ATOM 4002 O O . ASN B 1 168 ? 116.783 38.476 22.221 1.00 29.01 165 ASN B O 1
ATOM 4007 N N . GLU B 1 169 ? 118.908 39.217 22.584 1.00 30.58 166 GLU B N 1
ATOM 4008 C CA . GLU B 1 169 ? 119.457 38.942 21.231 1.00 31.76 166 GLU B CA 1
ATOM 4009 C C . GLU B 1 169 ? 119.259 37.459 20.853 1.00 32.90 166 GLU B C 1
ATOM 4010 O O . GLU B 1 169 ? 118.957 37.163 19.673 1.00 33.34 166 GLU B O 1
ATOM 4016 N N . HIS B 1 170 ? 119.439 36.528 21.794 1.00 35.37 167 HIS B N 1
ATOM 4017 C CA . HIS B 1 170 ? 119.278 35.071 21.524 1.00 30.08 167 HIS B CA 1
ATOM 4018 C C . HIS B 1 170 ? 117.792 34.735 21.335 1.00 27.21 167 HIS B C 1
ATOM 4019 O O . HIS B 1 170 ? 117.488 33.881 20.504 1.00 27.58 167 HIS B O 1
ATOM 4026 N N . VAL B 1 171 ? 116.882 35.415 22.031 1.00 27.32 168 VAL B N 1
ATOM 4027 C CA . VAL B 1 171 ? 115.422 35.217 21.831 1.00 24.44 168 VAL B CA 1
ATOM 4028 C C . VAL B 1 171 ? 115.074 35.649 20.392 1.00 26.84 168 VAL B C 1
ATOM 4029 O O . VAL B 1 171 ? 114.368 34.877 19.715 1.00 27.56 168 VAL B O 1
ATOM 4033 N N . GLU B 1 172 ? 115.591 36.789 19.929 1.00 26.00 169 GLU B N 1
ATOM 4034 C CA . GLU B 1 172 ? 115.371 37.287 18.544 1.00 35.92 169 GLU B CA 1
ATOM 4035 C C . GLU B 1 172 ? 115.942 36.294 17.520 1.00 30.63 169 GLU B C 1
ATOM 4036 O O . GLU B 1 172 ? 115.251 36.030 16.514 1.00 28.61 169 GLU B O 1
ATOM 4042 N N . GLU B 1 173 ? 117.132 35.739 17.766 1.00 30.30 170 GLU B N 1
ATOM 4043 C CA . GLU B 1 173 ? 117.740 34.715 16.865 1.00 30.67 170 GLU B CA 1
ATOM 4044 C C . GLU B 1 173 ? 116.789 33.516 16.783 1.00 29.14 170 GLU B C 1
ATOM 4045 O O . GLU B 1 173 ? 116.562 33.001 15.656 1.00 27.61 170 GLU B O 1
ATOM 4051 N N . LEU B 1 174 ? 116.229 33.072 17.919 1.00 26.71 171 LEU B N 1
ATOM 4052 C CA . LEU B 1 174 ? 115.314 31.911 17.924 1.00 23.68 171 LEU B CA 1
ATOM 4053 C C . LEU B 1 174 ? 114.047 32.241 17.128 1.00 23.15 171 LEU B C 1
ATOM 4054 O O . LEU B 1 174 ? 113.619 31.394 16.345 1.00 21.78 171 LEU B O 1
ATOM 4059 N N . LYS B 1 175 ? 113.447 33.411 17.330 1.00 23.03 172 LYS B N 1
ATOM 4060 C CA . LYS B 1 175 ? 112.249 33.795 16.543 1.00 27.35 172 LYS B CA 1
ATOM 4061 C C . LYS B 1 175 ? 112.622 33.785 15.058 1.00 27.77 172 LYS B C 1
ATOM 4062 O O . LYS B 1 175 ? 111.761 33.384 14.229 1.00 30.82 172 LYS B O 1
ATOM 4068 N N . ASP B 1 176 ? 113.855 34.179 14.720 1.00 28.99 173 ASP B N 1
ATOM 4069 C CA . ASP B 1 176 ? 114.312 34.161 13.305 1.00 33.31 173 ASP B CA 1
ATOM 4070 C C . ASP B 1 176 ? 114.446 32.701 12.816 1.00 29.81 173 ASP B C 1
ATOM 4071 O O . ASP B 1 176 ? 113.927 32.399 11.741 1.00 31.91 173 ASP B O 1
ATOM 4076 N N . TRP B 1 177 ? 115.111 31.820 13.569 1.00 25.21 174 TRP B N 1
ATOM 4077 C CA . TRP B 1 177 ? 115.162 30.357 13.268 1.00 27.23 174 TRP B CA 1
ATOM 4078 C C . TRP B 1 177 ? 113.762 29.866 12.893 1.00 27.21 174 TRP B C 1
ATOM 4079 O O . TRP B 1 177 ? 113.626 29.094 11.900 1.00 25.64 174 TRP B O 1
ATOM 4090 N N . LEU B 1 178 ? 112.751 30.293 13.653 1.00 26.19 175 LEU B N 1
ATOM 4091 C CA . LEU B 1 178 ? 111.387 29.700 13.588 1.00 28.30 175 LEU B CA 1
ATOM 4092 C C . LEU B 1 178 ? 110.421 30.593 12.795 1.00 24.52 175 LEU B C 1
ATOM 4093 O O . LEU B 1 178 ? 109.236 30.294 12.813 1.00 25.27 175 LEU B O 1
ATOM 4098 N N . LYS B 1 179 ? 110.903 31.585 12.054 1.00 29.50 176 LYS B N 1
ATOM 4099 C CA . LYS B 1 179 ? 109.999 32.521 11.329 1.00 36.72 176 LYS B CA 1
ATOM 4100 C C . LYS B 1 179 ? 109.104 31.738 10.354 1.00 33.55 176 LYS B C 1
ATOM 4101 O O . LYS B 1 179 ? 107.990 32.191 10.125 1.00 31.51 176 LYS B O 1
ATOM 4107 N N . GLY B 1 180 ? 109.563 30.597 9.830 1.00 28.15 177 GLY B N 1
ATOM 4108 C CA . GLY B 1 180 ? 108.812 29.802 8.840 1.00 29.04 177 GLY B CA 1
ATOM 4109 C C . GLY B 1 180 ? 107.563 29.176 9.425 1.00 31.79 177 GLY B C 1
ATOM 4110 O O . GLY B 1 180 ? 106.734 28.718 8.644 1.00 30.86 177 GLY B O 1
ATOM 4111 N N . THR B 1 181 ? 107.423 29.166 10.755 1.00 27.17 178 THR B N 1
ATOM 4112 C CA . THR B 1 181 ? 106.200 28.704 11.457 1.00 22.70 178 THR B CA 1
ATOM 4113 C C . THR B 1 181 ? 105.012 29.603 11.115 1.00 25.06 178 THR B C 1
ATOM 4114 O O . THR B 1 181 ? 103.869 29.111 11.180 1.00 24.75 178 THR B O 1
ATOM 4118 N N . GLY B 1 182 ? 105.270 30.885 10.869 1.00 22.72 179 GLY B N 1
ATOM 4119 C CA . GLY B 1 182 ? 104.222 31.916 10.801 1.00 29.33 179 GLY B CA 1
ATOM 4120 C C . GLY B 1 182 ? 103.437 32.017 12.098 1.00 23.94 179 GLY B C 1
ATOM 4121 O O . GLY B 1 182 ? 102.260 32.376 12.030 1.00 23.07 179 GLY B O 1
ATOM 4122 N N . SER B 1 183 ? 104.063 31.729 13.243 1.00 24.86 180 SER B N 1
ATOM 4123 C CA . SER B 1 183 ? 103.415 31.786 14.583 1.00 22.83 180 SER B CA 1
ATOM 4124 C C . SER B 1 183 ? 103.421 33.224 15.126 1.00 24.84 180 SER B C 1
ATOM 4125 O O . SER B 1 183 ? 104.273 33.999 14.705 1.00 26.24 180 SER B O 1
ATOM 4128 N N . HIS B 1 184 ? 102.479 33.573 16.010 1.00 28.87 181 HIS B N 1
ATOM 4129 C CA . HIS B 1 184 ? 102.544 34.763 16.904 1.00 33.31 181 HIS B CA 1
ATOM 4130 C C . HIS B 1 184 ? 103.401 34.373 18.110 1.00 28.19 181 HIS B C 1
ATOM 4131 O O . HIS B 1 184 ? 102.888 33.641 18.974 1.00 32.52 181 HIS B O 1
ATOM 4138 N N . PHE B 1 185 ? 104.653 34.817 18.171 1.00 26.95 182 PHE B N 1
ATOM 4139 C CA . PHE B 1 185 ? 105.562 34.544 19.318 1.00 27.40 182 PHE B CA 1
ATOM 4140 C C . PHE B 1 185 ? 105.169 35.446 20.490 1.00 27.21 182 PHE B C 1
ATOM 4141 O O . PHE B 1 185 ? 104.868 36.615 20.254 1.00 27.41 182 PHE B O 1
ATOM 4149 N N . LEU B 1 186 ? 105.036 34.866 21.680 1.00 27.04 183 LEU B N 1
ATOM 4150 C CA . LEU B 1 186 ? 104.915 35.586 22.973 1.00 29.19 183 LEU B CA 1
ATOM 4151 C C . LEU B 1 186 ? 106.070 35.162 23.876 1.00 28.36 183 LEU B C 1
ATOM 4152 O O . LEU B 1 186 ? 106.273 33.939 24.047 1.00 25.49 183 LEU B O 1
ATOM 4157 N N . VAL B 1 187 ? 106.746 36.124 24.493 1.00 26.37 184 VAL B N 1
ATOM 4158 C CA . VAL B 1 187 ? 107.771 35.833 25.534 1.00 28.12 184 VAL B CA 1
ATOM 4159 C C . VAL B 1 187 ? 107.082 35.979 26.889 1.00 27.66 184 VAL B C 1
ATOM 4160 O O . VAL B 1 187 ? 106.584 37.067 27.158 1.00 26.56 184 VAL B O 1
ATOM 4164 N N . LEU B 1 188 ? 107.027 34.916 27.685 1.00 23.59 185 LEU B N 1
ATOM 4165 C CA . LEU B 1 188 ? 106.373 34.942 29.021 1.00 26.25 185 LEU B CA 1
ATOM 4166 C C . LEU B 1 188 ? 107.355 34.478 30.092 1.00 23.39 185 LEU B C 1
ATOM 4167 O O . LEU B 1 188 ? 108.254 33.695 29.745 1.00 28.89 185 LEU B O 1
ATOM 4172 N N . ASN B 1 189 ? 107.131 34.843 31.359 1.00 24.87 186 ASN B N 1
ATOM 4173 C CA . ASN B 1 189 ? 107.797 34.123 32.472 1.00 28.73 186 ASN B CA 1
ATOM 4174 C C . ASN B 1 189 ? 107.172 32.714 32.576 1.00 27.67 186 ASN B C 1
ATOM 4175 O O . ASN B 1 189 ? 106.011 32.492 32.189 1.00 27.60 186 ASN B O 1
ATOM 4180 N N . THR B 1 190 ? 107.960 31.769 33.047 1.00 25.45 187 THR B N 1
ATOM 4181 C CA . THR B 1 190 ? 107.604 30.342 33.207 1.00 29.71 187 THR B CA 1
ATOM 4182 C C . THR B 1 190 ? 106.327 30.174 34.046 1.00 24.37 187 THR B C 1
ATOM 4183 O O . THR B 1 190 ? 105.474 29.332 33.675 1.00 21.81 187 THR B O 1
ATOM 4187 N N . GLU B 1 191 ? 106.247 30.848 35.194 1.00 22.74 188 GLU B N 1
ATOM 4188 C CA . GLU B 1 191 ? 105.121 30.688 36.141 1.00 24.37 188 GLU B CA 1
ATOM 4189 C C . GLU B 1 191 ? 103.858 31.146 35.419 1.00 21.98 188 GLU B C 1
ATOM 4190 O O . GLU B 1 191 ? 102.831 30.435 35.482 1.00 23.67 188 GLU B O 1
ATOM 4196 N N . GLU B 1 192 ? 103.934 32.309 34.783 1.00 21.18 189 GLU B N 1
ATOM 4197 C CA . GLU B 1 192 ? 102.810 32.895 34.017 1.00 23.61 189 GLU B CA 1
ATOM 4198 C C . GLU B 1 192 ? 102.333 31.878 32.969 1.00 21.74 189 GLU B C 1
ATOM 4199 O O . GLU B 1 192 ? 101.110 31.728 32.818 1.00 21.39 189 GLU B O 1
ATOM 4205 N N . HIS B 1 193 ? 103.254 31.234 32.251 1.00 18.23 190 HIS B N 1
ATOM 4206 C CA . HIS B 1 193 ? 102.906 30.228 31.218 1.00 20.47 190 HIS B CA 1
ATOM 4207 C C . HI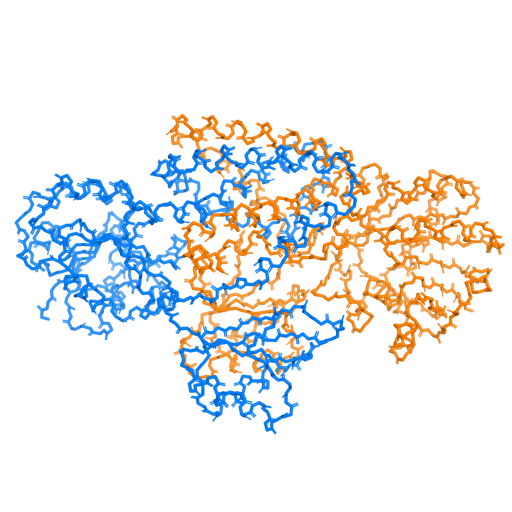S B 1 193 ? 102.032 29.126 31.834 1.00 20.07 190 HIS B C 1
ATOM 4208 O O . HIS B 1 193 ? 100.940 28.888 31.288 1.00 15.35 190 HIS B O 1
ATOM 4215 N N . ASP B 1 194 ? 102.486 28.503 32.930 1.00 17.87 191 ASP B N 1
ATOM 4216 C CA . ASP B 1 194 ? 101.788 27.345 33.552 1.00 18.06 191 ASP B CA 1
ATOM 4217 C C . ASP B 1 194 ? 100.482 27.815 34.215 1.00 19.62 191 ASP B C 1
ATOM 4218 O O . ASP B 1 194 ? 99.544 27.000 34.306 1.00 15.29 191 ASP B O 1
ATOM 4223 N N . TYR B 1 195 ? 100.433 29.061 34.704 1.00 17.19 192 TYR B N 1
ATOM 4224 C CA . TYR B 1 195 ? 99.212 29.622 35.331 1.00 18.81 192 TYR B CA 1
ATOM 4225 C C . TYR B 1 195 ? 98.135 29.806 34.252 1.00 19.54 192 TYR B C 1
ATOM 4226 O O . TYR B 1 195 ? 97.026 29.337 34.412 1.00 23.16 192 TYR B O 1
ATOM 4235 N N . VAL B 1 196 ? 98.491 30.429 33.137 1.00 20.14 193 VAL B N 1
ATOM 4236 C CA . VAL B 1 196 ? 97.527 30.770 32.054 1.00 22.61 193 VAL B CA 1
ATOM 4237 C C . VAL B 1 196 ? 97.087 29.477 31.365 1.00 19.15 193 VAL B C 1
ATOM 4238 O O . VAL B 1 196 ? 95.873 29.324 31.155 1.00 20.28 193 VAL B O 1
ATOM 4242 N N . THR B 1 197 ? 98.019 28.581 31.037 1.00 16.71 194 THR B N 1
ATOM 4243 C CA . THR B 1 197 ? 97.692 27.302 30.371 1.00 18.18 194 THR B CA 1
ATOM 4244 C C . THR B 1 197 ? 96.915 26.404 31.335 1.00 19.44 194 THR B C 1
ATOM 4245 O O . THR B 1 197 ? 96.049 25.647 30.840 1.00 14.36 194 THR B O 1
ATOM 4249 N N . GLY B 1 198 ? 97.190 26.486 32.645 1.00 18.56 195 GLY B N 1
ATOM 4250 C CA . GLY B 1 198 ? 96.389 25.775 33.649 1.00 19.17 195 GLY B CA 1
ATOM 4251 C C . GLY B 1 198 ? 94.916 26.139 33.517 1.00 17.77 195 GLY B C 1
ATOM 4252 O O . GLY B 1 198 ? 94.066 25.211 33.460 1.00 17.55 195 GLY B O 1
ATOM 4253 N N . ILE B 1 199 ? 94.613 27.430 33.420 1.00 16.77 196 ILE B N 1
ATOM 4254 C CA . ILE B 1 199 ? 93.207 27.940 33.389 1.00 19.55 196 ILE B CA 1
ATOM 4255 C C . ILE B 1 199 ? 92.559 27.607 32.033 1.00 19.51 196 ILE B C 1
ATOM 4256 O O . ILE B 1 199 ? 91.434 27.068 32.007 1.00 20.55 196 ILE B O 1
ATOM 4261 N N . VAL B 1 200 ? 93.199 27.943 30.919 1.00 20.73 197 VAL B N 1
ATOM 4262 C CA . VAL B 1 200 ? 92.497 27.939 29.598 1.00 21.92 197 VAL B CA 1
ATOM 4263 C C . VAL B 1 200 ? 92.611 26.573 28.927 1.00 20.42 197 VAL B C 1
ATOM 4264 O O . VAL B 1 200 ? 91.747 26.321 28.075 1.00 34.81 197 VAL B O 1
ATOM 4268 N N . SER B 1 201 ? 93.601 25.731 29.249 1.00 14.64 198 SER B N 1
ATOM 4269 C CA . SER B 1 201 ? 93.851 24.454 28.529 1.00 16.15 198 SER B CA 1
ATOM 4270 C C . SER B 1 201 ? 93.759 23.229 29.448 1.00 21.25 198 SER B C 1
ATOM 4271 O O . SER B 1 201 ? 92.954 22.330 29.163 1.00 24.68 198 SER B O 1
ATOM 4274 N N . HIS B 1 202 ? 94.541 23.165 30.523 1.00 16.57 199 HIS B N 1
ATOM 4275 C CA . HIS B 1 202 ? 94.680 21.934 31.332 1.00 18.72 199 HIS B CA 1
ATOM 4276 C C . HIS B 1 202 ? 93.373 21.657 32.087 1.00 18.69 199 HIS B C 1
ATOM 4277 O O . HIS B 1 202 ? 92.901 20.499 32.044 1.00 16.06 199 HIS B O 1
ATOM 4284 N N . PHE B 1 203 ? 92.843 22.665 32.771 1.00 16.26 200 PHE B N 1
ATOM 4285 C CA . PHE B 1 203 ? 91.647 22.519 33.628 1.00 19.65 200 PHE B CA 1
ATOM 4286 C C . PHE B 1 203 ? 90.469 22.032 32.781 1.00 17.04 200 PHE B C 1
ATOM 4287 O O . PHE B 1 203 ? 89.839 21.060 33.149 1.00 15.04 200 PHE B O 1
ATOM 4295 N N . PRO B 1 204 ? 90.120 22.646 31.625 1.00 16.83 201 PRO B N 1
ATOM 4296 C CA . PRO B 1 204 ? 89.050 22.103 30.780 1.00 20.28 201 PRO B CA 1
ATOM 4297 C C . PRO B 1 204 ? 89.220 20.617 30.443 1.00 17.79 201 PRO B C 1
ATOM 4298 O O . PRO B 1 204 ? 88.248 19.916 30.443 1.00 18.68 201 PRO B O 1
ATOM 4302 N N . HIS B 1 205 ? 90.453 20.155 30.247 1.00 17.05 202 HIS B N 1
ATOM 4303 C CA . HIS B 1 205 ? 90.724 18.735 29.929 1.00 14.84 202 HIS B CA 1
ATOM 4304 C C . HIS B 1 205 ? 90.314 17.872 31.107 1.00 15.64 202 HIS B C 1
ATOM 4305 O O . HIS B 1 205 ? 89.779 16.781 30.862 1.00 15.57 202 HIS B O 1
ATOM 4312 N N . LEU B 1 206 ? 90.578 18.333 32.334 1.00 17.66 203 LEU B N 1
ATOM 4313 C CA . LEU B 1 206 ? 90.158 17.611 33.554 1.00 18.85 203 LEU B CA 1
ATOM 4314 C C . LEU B 1 206 ? 88.629 17.509 33.576 1.00 17.75 203 LEU B C 1
ATOM 4315 O O . LEU B 1 206 ? 88.104 16.439 33.866 1.00 16.68 203 LEU B O 1
ATOM 4320 N N . ILE B 1 207 ? 87.940 18.595 33.261 1.00 14.52 204 ILE B N 1
ATOM 4321 C CA . ILE B 1 207 ? 86.465 18.653 33.392 1.00 15.48 204 ILE B CA 1
ATOM 4322 C C . ILE B 1 207 ? 85.831 17.788 32.308 1.00 17.23 204 ILE B C 1
ATOM 4323 O O . ILE B 1 207 ? 84.836 17.123 32.622 1.00 17.11 204 ILE B O 1
ATOM 4328 N N . ALA B 1 208 ? 86.382 17.796 31.095 1.00 17.74 205 ALA B N 1
ATOM 4329 C CA . ALA B 1 208 ? 85.865 17.003 29.962 1.00 20.69 205 ALA B CA 1
ATOM 4330 C C . ALA B 1 208 ? 85.897 15.528 30.359 1.00 18.89 205 ALA B C 1
ATOM 4331 O O . ALA B 1 208 ? 84.863 14.860 30.223 1.00 17.05 205 ALA B O 1
ATOM 4333 N N . ALA B 1 209 ? 87.015 15.059 30.904 1.00 18.90 206 ALA B N 1
ATOM 4334 C CA . ALA B 1 209 ? 87.194 13.654 31.360 1.00 17.27 206 ALA B CA 1
ATOM 4335 C C . ALA B 1 209 ? 86.229 13.355 32.521 1.00 15.61 206 ALA B C 1
ATOM 4336 O O . ALA B 1 209 ? 85.626 12.268 32.530 1.00 18.88 206 ALA B O 1
ATOM 4338 N N . GLY B 1 210 ? 86.043 14.308 33.443 1.00 16.68 207 GLY B N 1
ATOM 4339 C CA . GLY B 1 210 ? 85.095 14.193 34.570 1.00 14.37 207 GLY B CA 1
ATOM 4340 C C . GLY B 1 210 ? 83.682 14.018 34.066 1.00 14.78 207 GLY B C 1
ATOM 4341 O O . GLY B 1 210 ? 82.946 13.174 34.610 1.00 15.86 207 GLY B O 1
ATOM 4342 N N . LEU B 1 211 ? 83.283 14.815 33.089 1.00 15.29 208 LEU B N 1
ATOM 4343 C CA . LEU B 1 211 ? 81.915 14.731 32.520 1.00 16.91 208 LEU B CA 1
ATOM 4344 C C . LEU B 1 211 ? 81.698 13.333 31.935 1.00 16.69 208 LEU B C 1
ATOM 4345 O O . LEU B 1 211 ? 80.648 12.759 32.153 1.00 16.25 208 LEU B O 1
ATOM 4350 N N . VAL B 1 212 ? 82.656 12.829 31.178 1.00 15.47 209 VAL B N 1
ATOM 4351 C CA . VAL B 1 212 ? 82.567 11.478 30.570 1.00 15.82 209 VAL B CA 1
ATOM 4352 C C . VAL B 1 212 ? 82.408 10.455 31.690 1.00 17.35 209 VAL B C 1
ATOM 4353 O O . VAL B 1 212 ? 81.587 9.550 31.539 1.00 18.80 209 VAL B O 1
ATOM 4357 N N . LYS B 1 213 ? 83.184 10.584 32.764 1.00 19.89 210 LYS B N 1
ATOM 4358 C CA . LYS B 1 213 ? 83.186 9.599 33.867 1.00 22.72 210 LYS B CA 1
ATOM 4359 C C . LYS B 1 213 ? 81.790 9.591 34.515 1.00 20.57 210 LYS B C 1
ATOM 4360 O O . LYS B 1 213 ? 81.240 8.462 34.818 1.00 17.50 210 LYS B O 1
ATOM 4366 N N . GLN B 1 214 ? 81.210 10.777 34.731 1.00 21.90 211 GLN B N 1
ATOM 4367 C CA . GLN B 1 214 ? 79.865 10.878 35.365 1.00 21.36 211 GLN B CA 1
ATOM 4368 C C . GLN B 1 214 ? 78.840 10.206 34.450 1.00 20.21 211 GLN B C 1
ATOM 4369 O O . GLN B 1 214 ? 78.044 9.431 34.922 1.00 23.09 211 GLN B O 1
ATOM 4375 N N . VAL B 1 215 ? 78.889 10.449 33.151 1.00 19.60 212 VAL B N 1
ATOM 4376 C CA . VAL B 1 215 ? 77.860 9.864 32.244 1.00 20.83 212 VAL B CA 1
ATOM 4377 C C . VAL B 1 215 ? 78.049 8.347 32.235 1.00 21.53 212 VAL B C 1
ATOM 4378 O O . VAL B 1 215 ? 77.020 7.631 32.319 1.00 23.37 212 VAL B O 1
ATOM 4382 N N . GLU B 1 216 ? 79.304 7.876 32.176 1.00 23.84 213 GLU B N 1
ATOM 4383 C CA . GLU B 1 216 ? 79.656 6.430 32.149 1.00 23.87 213 GLU B CA 1
ATOM 4384 C C . GLU B 1 216 ? 79.047 5.766 33.389 1.00 22.20 213 GLU B C 1
ATOM 4385 O O . GLU B 1 216 ? 78.416 4.731 33.246 1.00 24.32 213 GLU B O 1
ATOM 4391 N N . LYS B 1 217 ? 79.146 6.391 34.547 1.00 23.29 214 LYS B N 1
ATOM 4392 C CA . LYS B 1 217 ? 78.651 5.795 35.815 1.00 25.86 214 LYS B CA 1
ATOM 4393 C C . LYS B 1 217 ? 77.141 5.561 35.719 1.00 26.06 214 LYS B C 1
ATOM 4394 O O . LYS B 1 217 ? 76.692 4.513 36.153 1.00 28.22 214 LYS B O 1
ATOM 4400 N N . HIS B 1 218 ? 76.384 6.506 35.172 1.00 26.35 215 HIS B N 1
ATOM 4401 C CA . HIS B 1 218 ? 74.898 6.411 35.103 1.00 28.38 215 HIS B CA 1
ATOM 4402 C C . HIS B 1 218 ? 74.482 5.493 33.957 1.00 27.41 215 HIS B C 1
ATOM 4403 O O . HIS B 1 218 ? 73.353 5.043 33.966 1.00 27.05 215 HIS B O 1
ATOM 4410 N N . ALA B 1 219 ? 75.348 5.258 32.976 1.00 30.38 216 ALA B N 1
ATOM 4411 C CA . ALA B 1 219 ? 75.003 4.415 31.805 1.00 32.92 216 ALA B CA 1
ATOM 4412 C C . ALA B 1 219 ? 74.772 2.973 32.270 1.00 30.67 216 ALA B C 1
ATOM 4413 O O . ALA B 1 219 ? 73.937 2.301 31.665 1.00 32.46 216 ALA B O 1
ATOM 4415 N N . GLY B 1 220 ? 75.434 2.541 33.342 1.00 37.68 217 GLY B N 1
ATOM 4416 C CA . GLY B 1 220 ? 75.178 1.244 34.007 1.00 39.75 217 GLY B CA 1
ATOM 4417 C C . GLY B 1 220 ? 73.712 1.074 34.354 1.00 42.71 217 GLY B C 1
ATOM 4418 O O . GLY B 1 220 ? 73.146 0.017 33.989 1.00 53.28 217 GLY B O 1
ATOM 4419 N N . ASP B 1 221 ? 73.095 2.099 34.961 1.00 52.10 218 ASP B N 1
ATOM 4420 C CA . ASP B 1 221 ? 71.699 2.064 35.499 1.00 54.05 218 ASP B CA 1
ATOM 4421 C C . ASP B 1 221 ? 70.683 2.170 34.349 1.00 44.03 218 ASP B C 1
ATOM 4422 O O . ASP B 1 221 ? 69.676 1.469 34.413 1.00 53.10 218 ASP B O 1
ATOM 4427 N N . ASN B 1 222 ? 70.911 3.057 33.363 1.00 45.21 219 ASN B N 1
ATOM 4428 C CA . ASN B 1 222 ? 70.031 3.212 32.169 1.00 40.12 219 ASN B CA 1
ATOM 4429 C C . ASN B 1 222 ? 70.890 3.202 30.903 1.00 37.72 219 ASN B C 1
ATOM 4430 O O . ASN B 1 222 ? 71.562 4.172 30.528 1.00 28.89 219 ASN B O 1
ATOM 4435 N N . PRO B 1 223 ? 70.875 2.065 30.184 1.00 35.75 220 PRO B N 1
ATOM 4436 C CA . PRO B 1 223 ? 71.698 1.897 28.988 1.00 35.00 220 PRO B CA 1
ATOM 4437 C C . PRO B 1 223 ? 71.322 2.846 27.838 1.00 35.42 220 PRO B C 1
ATOM 4438 O O . PRO B 1 223 ? 72.106 2.985 26.922 1.00 39.97 220 PRO B O 1
ATOM 4442 N N . LEU B 1 224 ? 70.163 3.502 27.926 1.00 31.70 221 LEU B N 1
ATOM 4443 C CA . LEU B 1 224 ? 69.728 4.556 26.977 1.00 33.20 221 LEU B CA 1
ATOM 4444 C C . LEU B 1 224 ? 70.715 5.729 26.951 1.00 30.24 221 LEU B C 1
ATOM 4445 O O . LEU B 1 224 ? 70.855 6.331 25.875 1.00 31.48 221 LEU B O 1
ATOM 4450 N N . ILE B 1 225 ? 71.426 6.014 28.046 1.00 27.20 222 ILE B N 1
ATOM 4451 C CA . ILE B 1 225 ? 72.511 7.035 28.067 1.00 27.14 222 ILE B CA 1
ATOM 4452 C C . ILE B 1 225 ? 73.608 6.674 27.043 1.00 25.55 222 ILE B C 1
ATOM 4453 O O . ILE B 1 225 ? 74.091 7.604 26.379 1.00 25.68 222 ILE B O 1
ATOM 4458 N N . HIS B 1 226 ? 73.988 5.401 26.892 1.00 26.31 223 HIS B N 1
ATOM 4459 C CA . HIS B 1 226 ? 75.007 4.962 25.887 1.00 32.22 223 HIS B CA 1
ATOM 4460 C C . HIS B 1 226 ? 74.593 5.365 24.458 1.00 38.97 223 HIS B C 1
ATOM 4461 O O . HIS B 1 226 ? 75.484 5.401 23.594 1.00 38.96 223 HIS B O 1
ATOM 4468 N N . GLN B 1 227 ? 73.297 5.544 24.192 1.00 40.15 224 GLN B N 1
ATOM 4469 C CA . GLN B 1 227 ? 72.752 5.856 22.843 1.00 44.67 224 GLN B CA 1
ATOM 4470 C C . GLN B 1 227 ? 72.551 7.370 22.698 1.00 38.47 224 GLN B C 1
ATOM 4471 O O . GLN B 1 227 ? 73.090 7.925 21.750 1.00 36.51 224 GLN B O 1
ATOM 4477 N N . LEU B 1 228 ? 71.883 8.027 23.647 1.00 35.92 225 LEU B N 1
ATOM 4478 C CA . LEU B 1 228 ? 71.547 9.480 23.546 1.00 39.95 225 LEU B CA 1
ATOM 4479 C C . LEU B 1 228 ? 72.766 10.372 23.880 1.00 37.15 225 LEU B C 1
ATOM 4480 O O . LEU B 1 228 ? 72.645 11.584 23.731 1.00 43.57 225 LEU B O 1
ATOM 4485 N N . ALA B 1 229 ? 73.908 9.819 24.289 1.00 39.35 226 ALA B N 1
ATOM 4486 C CA . ALA B 1 229 ? 75.126 10.597 24.631 1.00 49.67 226 ALA B CA 1
ATOM 4487 C C . ALA B 1 229 ? 76.046 10.762 23.416 1.00 66.32 226 ALA B C 1
ATOM 4488 O O . ALA B 1 229 ? 77.060 11.495 23.571 1.00 59.10 226 ALA B O 1
ATOM 4490 N N . ALA B 1 230 ? 75.761 10.109 22.274 1.00 52.91 227 ALA B N 1
ATOM 4491 C CA . ALA B 1 230 ? 76.653 10.117 21.073 1.00 64.68 227 ALA B CA 1
ATOM 4492 C C . ALA B 1 230 ? 76.598 11.448 20.278 1.00 62.05 227 ALA B C 1
ATOM 4493 O O . ALA B 1 230 ? 77.554 11.737 19.489 1.00 38.93 227 ALA B O 1
ATOM 4495 N N . GLY B 1 231 ? 75.547 12.259 20.447 1.00 65.64 228 GLY B N 1
ATOM 4496 C CA . GLY B 1 231 ? 75.374 13.526 19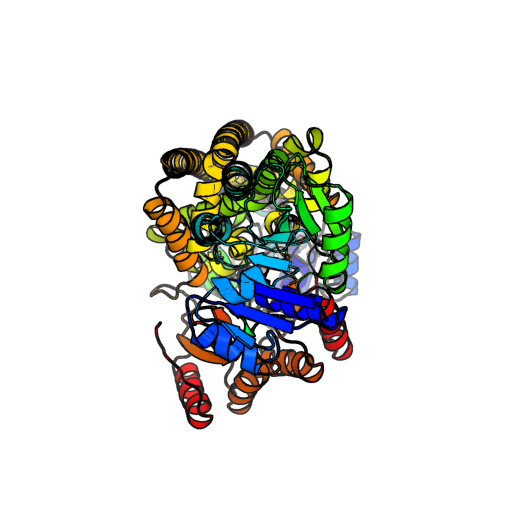.698 1.00 74.74 228 GLY B CA 1
ATOM 4497 C C . GLY B 1 231 ? 75.956 14.743 20.417 1.00 65.39 228 GLY B C 1
ATOM 4498 O O . GLY B 1 231 ? 77.195 14.917 20.404 1.00 63.09 228 GLY B O 1
ATOM 4499 N N . GLY B 1 232 ? 75.086 15.562 21.025 1.00 53.31 229 GLY B N 1
ATOM 4500 C CA . GLY B 1 232 ? 75.415 16.864 21.626 1.00 48.30 229 GLY B CA 1
ATOM 4501 C C . GLY B 1 232 ? 76.512 16.756 22.669 1.00 63.23 229 GLY B C 1
ATOM 4502 O O . GLY B 1 232 ? 77.425 17.604 22.621 1.00 54.66 229 GLY B O 1
ATOM 4503 N N . PHE B 1 233 ? 76.432 15.786 23.591 1.00 46.41 230 PHE B N 1
ATOM 4504 C CA . PHE B 1 233 ? 77.264 15.743 24.848 1.00 55.61 230 PHE B CA 1
ATOM 4505 C C . PHE B 1 233 ? 78.729 15.409 24.523 1.00 39.59 230 PHE B C 1
ATOM 4506 O O . PHE B 1 233 ? 79.728 15.804 25.273 1.00 25.94 230 PHE B O 1
ATOM 4514 N N . LYS B 1 234 ? 78.851 14.616 23.452 1.00 40.13 231 LYS B N 1
ATOM 4515 C CA . LYS B 1 234 ? 80.127 14.292 22.761 1.00 52.36 231 LYS B CA 1
ATOM 4516 C C . LYS B 1 234 ? 80.855 15.612 22.427 1.00 44.82 231 LYS B C 1
ATOM 4517 O O . LYS B 1 234 ? 82.084 15.616 22.474 1.00 31.69 231 LYS B O 1
ATOM 4523 N N . ASP B 1 235 ? 80.158 16.736 22.302 1.00 39.04 232 ASP B N 1
ATOM 4524 C CA . ASP B 1 235 ? 80.770 18.007 21.835 1.00 32.71 232 ASP B CA 1
ATOM 4525 C C . ASP B 1 235 ? 81.630 18.617 22.920 1.00 33.69 232 ASP B C 1
ATOM 4526 O O . ASP B 1 235 ? 82.793 18.925 22.638 1.00 47.81 232 ASP B O 1
ATOM 4531 N N . ILE B 1 236 ? 81.103 18.794 24.133 1.00 38.04 233 ILE B N 1
ATOM 4532 C CA . ILE B 1 236 ? 81.899 19.387 25.253 1.00 28.90 233 ILE B CA 1
ATOM 4533 C C . ILE B 1 236 ? 83.021 18.414 25.641 1.00 24.18 233 ILE B C 1
ATOM 4534 O O . ILE B 1 236 ? 83.979 18.876 26.260 1.00 32.84 233 ILE B O 1
ATOM 4536 N N . THR B 1 237 ? 82.886 17.101 25.388 1.00 21.27 234 THR B N 1
ATOM 4537 C CA . THR B 1 237 ? 83.848 16.077 25.876 1.00 16.81 234 THR B CA 1
ATOM 4538 C C . THR B 1 237 ? 84.804 15.622 24.768 1.00 18.83 234 THR B C 1
ATOM 4539 O O . THR B 1 237 ? 85.597 14.741 25.052 1.00 19.00 234 THR B O 1
ATOM 4543 N N . ARG B 1 238 ? 84.765 16.213 23.574 1.00 19.82 235 ARG B N 1
ATOM 4544 C CA . ARG B 1 238 ? 85.637 15.791 22.443 1.00 21.68 235 ARG B CA 1
ATOM 4545 C C . ARG B 1 238 ? 87.102 15.707 22.900 1.00 19.09 235 ARG B C 1
ATOM 4546 O O . ARG B 1 238 ? 87.774 14.762 22.542 1.00 17.98 235 ARG B O 1
ATOM 4554 N N . ILE B 1 239 ? 87.579 16.679 23.679 1.00 17.91 236 ILE B N 1
ATOM 4555 C CA . ILE B 1 239 ? 89.007 16.750 24.088 1.00 20.74 236 ILE B CA 1
ATOM 4556 C C . ILE B 1 239 ? 89.369 15.563 24.984 1.00 24.03 236 ILE B C 1
ATOM 4557 O O . ILE B 1 239 ? 90.569 15.288 25.091 1.00 23.46 236 ILE B O 1
ATOM 4562 N N . ALA B 1 240 ? 88.393 14.843 25.549 1.00 20.59 237 ALA B N 1
ATOM 4563 C CA . ALA B 1 240 ? 88.633 13.677 26.430 1.00 18.83 237 ALA B CA 1
ATOM 4564 C C . ALA B 1 240 ? 89.149 12.497 25.639 1.00 19.78 237 ALA B C 1
ATOM 4565 O O . ALA B 1 240 ? 89.514 11.522 26.263 1.00 22.44 237 ALA B O 1
ATOM 4567 N N . SER B 1 241 ? 89.164 12.567 24.312 1.00 23.66 238 SER B N 1
ATOM 4568 C CA . SER B 1 241 ? 89.778 11.533 23.443 1.00 24.48 238 SER B CA 1
ATOM 4569 C C . SER B 1 241 ? 91.265 11.820 23.175 1.00 24.53 238 SER B C 1
ATOM 4570 O O . SER B 1 241 ? 91.901 10.990 22.542 1.00 24.47 238 SER B O 1
ATOM 4573 N N . SER B 1 242 ? 91.823 12.912 23.689 1.00 24.66 239 SER B N 1
ATOM 4574 C CA . SER B 1 242 ? 93.274 13.232 23.567 1.00 34.20 239 SER B CA 1
ATOM 4575 C C . SER B 1 242 ? 94.108 12.199 24.345 1.00 31.25 239 SER B C 1
ATOM 4576 O O . SER B 1 242 ? 93.541 11.523 25.203 1.00 22.83 239 SER B O 1
ATOM 4579 N N . SER B 1 243 ? 95.418 12.126 24.077 1.00 30.03 240 SER B N 1
ATOM 4580 C CA . SER B 1 243 ? 96.382 11.136 24.648 1.00 29.23 240 SER B CA 1
ATOM 4581 C C . SER B 1 243 ? 96.357 11.136 26.184 1.00 30.79 240 SER B C 1
ATOM 4582 O O . SER B 1 243 ? 96.773 12.101 26.824 1.00 24.60 240 SER B O 1
ATOM 4585 N N . PRO B 1 244 ? 95.901 10.039 26.831 1.00 24.82 241 PRO B N 1
ATOM 4586 C CA . PRO B 1 244 ? 95.994 9.912 28.281 1.00 25.43 241 PRO B CA 1
ATOM 4587 C C . PRO B 1 244 ? 97.425 10.028 28.822 1.00 31.24 241 PRO B C 1
ATOM 4588 O O . PRO B 1 244 ? 97.614 10.657 29.842 1.00 30.16 241 PRO B O 1
ATOM 4592 N N . LYS B 1 245 ? 98.401 9.442 28.129 1.00 30.51 242 LYS B N 1
ATOM 4593 C CA . LYS B 1 245 ? 99.833 9.546 28.498 1.00 33.02 242 LYS B CA 1
ATOM 4594 C C . LYS B 1 245 ? 100.263 11.024 28.557 1.00 30.30 242 LYS B C 1
ATOM 4595 O O . LYS B 1 245 ? 100.764 11.449 29.599 1.00 24.71 242 LYS B O 1
ATOM 4601 N N . MET B 1 246 ? 100.035 11.796 27.498 1.00 24.66 243 MET B N 1
ATOM 4602 C CA . MET B 1 246 ? 100.398 13.234 27.456 1.00 27.94 243 MET B CA 1
ATOM 4603 C C . MET B 1 246 ? 99.645 14.009 28.560 1.00 27.03 243 MET B C 1
ATOM 4604 O O . MET B 1 246 ? 100.275 14.788 29.272 1.00 22.47 243 MET B O 1
ATOM 4609 N N . TRP B 1 247 ? 98.349 13.778 28.742 1.00 20.84 244 TRP B N 1
ATOM 4610 C CA . TRP B 1 247 ? 97.536 14.569 29.695 1.00 19.81 244 TRP B CA 1
ATOM 4611 C C . TRP B 1 247 ? 97.875 14.178 31.129 1.00 19.51 244 TRP B C 1
ATOM 4612 O O . TRP B 1 247 ? 97.904 15.061 31.969 1.00 18.30 244 TRP B O 1
ATOM 4623 N N . SER B 1 248 ? 98.242 12.937 31.395 1.00 21.97 245 SER B N 1
ATOM 4624 C CA . SER B 1 248 ? 98.636 12.536 32.768 1.00 26.19 245 SER B CA 1
ATOM 4625 C C . SER B 1 248 ? 99.977 13.200 33.114 1.00 23.61 245 SER B C 1
ATOM 4626 O O . SER B 1 248 ? 100.101 13.712 34.248 1.00 24.52 245 SER B O 1
ATOM 4629 N N . ASP B 1 249 ? 100.911 13.281 32.159 1.00 22.23 246 ASP B N 1
ATOM 4630 C CA . ASP B 1 249 ? 102.212 13.991 32.338 1.00 25.87 246 ASP B CA 1
ATOM 4631 C C . ASP B 1 249 ? 101.948 15.489 32.556 1.00 22.31 246 ASP B C 1
ATOM 4632 O O . ASP B 1 249 ? 102.566 16.049 33.448 1.00 18.42 246 ASP B O 1
ATOM 4637 N N . ILE B 1 250 ? 101.047 16.123 31.803 1.00 16.63 247 ILE B N 1
ATOM 4638 C CA . ILE B 1 250 ? 100.729 17.568 31.993 1.00 16.61 247 ILE B CA 1
ATOM 4639 C C . ILE B 1 250 ? 100.129 17.777 33.392 1.00 17.04 247 ILE B C 1
ATOM 4640 O O . ILE B 1 250 ? 100.498 18.762 34.050 1.00 20.05 247 ILE B O 1
ATOM 4645 N N . VAL B 1 251 ? 99.215 16.918 33.838 1.00 17.24 248 VAL B N 1
ATOM 4646 C CA . VAL B 1 251 ? 98.556 17.129 35.162 1.00 19.72 248 VAL B CA 1
ATOM 4647 C C . VAL B 1 251 ? 99.617 17.021 36.263 1.00 20.83 248 VAL B C 1
ATOM 4648 O O . VAL B 1 251 ? 99.655 17.906 37.132 1.00 20.15 248 VAL B O 1
ATOM 4652 N N . LYS B 1 252 ? 100.488 16.022 36.162 1.00 21.10 249 LYS B N 1
ATOM 4653 C CA . LYS B 1 252 ? 101.653 15.832 37.052 1.00 22.32 249 LYS B CA 1
ATOM 4654 C C . LYS B 1 252 ? 102.489 17.119 37.053 1.00 20.70 249 LYS B C 1
ATOM 4655 O O . LYS B 1 252 ? 102.741 17.674 38.138 1.00 24.37 249 LYS B O 1
ATOM 4661 N N . GLN B 1 253 ? 102.927 17.576 35.889 1.00 19.22 250 GLN B N 1
ATOM 4662 C CA . GLN B 1 253 ? 103.885 18.702 35.785 1.00 25.52 250 GLN B CA 1
ATOM 4663 C C . GLN B 1 253 ? 103.200 20.007 36.206 1.00 26.36 250 GLN B C 1
ATOM 4664 O O . GLN B 1 253 ? 103.938 20.913 36.578 1.00 21.68 250 GLN B O 1
ATOM 4670 N N . ASN B 1 254 ? 101.867 20.139 36.112 1.00 22.26 251 ASN B N 1
ATOM 4671 C CA . ASN B 1 254 ? 101.169 21.397 36.508 1.00 20.59 251 ASN B CA 1
ATOM 4672 C C . ASN B 1 254 ? 100.300 21.149 37.737 1.00 19.16 251 ASN B C 1
ATOM 4673 O O . ASN B 1 254 ? 99.325 21.904 37.899 1.00 19.21 251 ASN B O 1
ATOM 4678 N N . ARG B 1 255 ? 100.691 20.221 38.626 1.00 19.40 252 ARG B N 1
ATOM 4679 C CA . ARG B 1 255 ? 99.810 19.710 39.717 1.00 18.11 252 ARG B CA 1
ATOM 4680 C C . ARG B 1 255 ? 99.335 20.855 40.640 1.00 19.81 252 ARG B C 1
ATOM 4681 O O . ARG B 1 255 ? 98.167 20.856 41.020 1.00 17.30 252 ARG B O 1
ATOM 4689 N N . GLU B 1 256 ? 100.232 21.729 41.099 1.00 21.31 253 GLU B N 1
ATOM 4690 C CA . GLU B 1 256 ? 99.909 22.716 42.160 1.00 20.96 253 GLU B CA 1
ATOM 4691 C C . GLU B 1 256 ? 98.896 23.736 41.613 1.00 22.97 253 GLU B C 1
ATOM 4692 O O . GLU B 1 256 ? 97.927 24.084 42.322 1.00 20.44 253 GLU B O 1
ATOM 4698 N N . HIS B 1 257 ? 99.093 24.198 40.381 1.00 19.70 254 HIS B N 1
ATOM 4699 C CA . HIS B 1 257 ? 98.158 25.143 39.715 1.00 21.93 254 HIS B CA 1
ATOM 4700 C C . HIS B 1 257 ? 96.783 24.472 39.623 1.00 21.98 254 HIS B C 1
ATOM 4701 O O . HIS B 1 257 ? 95.786 25.118 39.893 1.00 19.64 254 HIS B O 1
ATOM 4708 N N . LEU B 1 258 ? 96.740 23.199 39.241 1.00 21.10 255 LEU B N 1
ATOM 4709 C CA . LEU B 1 258 ? 95.466 22.510 38.970 1.00 15.97 255 LEU B CA 1
ATOM 4710 C C . LEU B 1 258 ? 94.757 22.203 40.294 1.00 19.17 255 LEU B C 1
ATOM 4711 O O . LEU B 1 258 ? 93.534 22.353 40.329 1.00 15.40 255 LEU B O 1
ATOM 4716 N N . MET B 1 259 ? 95.504 21.902 41.359 1.00 19.37 256 MET B N 1
ATOM 4717 C CA . MET B 1 259 ? 94.943 21.756 42.727 1.00 22.85 256 MET B CA 1
ATOM 4718 C C . MET B 1 259 ? 94.206 23.042 43.124 1.00 19.45 256 MET B C 1
ATOM 4719 O O . MET B 1 259 ? 93.043 22.966 43.579 1.00 21.92 256 MET B O 1
ATOM 4724 N N . VAL B 1 260 ? 94.848 24.195 42.978 1.00 20.60 257 VAL B N 1
ATOM 4725 C CA . VAL B 1 260 ? 94.211 25.483 43.361 1.00 22.66 257 VAL B CA 1
ATOM 4726 C C . VAL B 1 260 ? 92.954 25.669 42.515 1.00 22.10 257 VAL B C 1
ATOM 4727 O O . VAL B 1 260 ? 91.917 26.071 43.076 1.00 17.55 257 VAL B O 1
ATOM 4731 N N . LEU B 1 261 ? 93.024 25.377 41.218 1.00 19.54 258 LEU B N 1
ATOM 4732 C CA . LEU B 1 261 ? 91.858 25.619 40.327 1.00 18.51 258 LEU B CA 1
ATOM 4733 C C . LEU B 1 261 ? 90.731 24.665 40.673 1.00 17.78 258 LEU B C 1
ATOM 4734 O O . LEU B 1 261 ? 89.587 25.109 40.570 1.00 19.61 258 LEU B O 1
ATOM 4739 N N . LEU B 1 262 ? 91.030 23.405 41.012 1.00 17.24 259 LEU B N 1
ATOM 4740 C CA . LEU B 1 262 ? 89.980 22.422 41.398 1.00 20.80 259 LEU B CA 1
ATOM 4741 C C . LEU B 1 262 ? 89.263 22.902 42.657 1.00 21.56 259 LEU B C 1
ATOM 4742 O O . LEU B 1 262 ? 88.016 22.793 42.697 1.00 23.56 259 LEU B O 1
ATOM 4747 N N . LYS B 1 263 ? 89.994 23.376 43.666 1.00 22.04 260 LYS B N 1
ATOM 4748 C CA . LYS B 1 263 ? 89.354 23.896 44.907 1.00 22.89 260 LYS B CA 1
ATOM 4749 C C . LYS B 1 263 ? 88.449 25.091 44.565 1.00 22.18 260 LYS B C 1
ATOM 4750 O O . LYS B 1 263 ? 87.330 25.144 45.091 1.00 21.60 260 LYS B O 1
ATOM 4756 N N . GLU B 1 264 ? 88.870 25.985 43.672 1.00 22.21 261 GLU B N 1
ATOM 4757 C CA . GLU B 1 264 ? 88.012 27.113 43.227 1.00 27.39 261 GLU B CA 1
ATOM 4758 C C . GLU B 1 264 ? 86.786 26.569 42.495 1.00 24.27 261 GLU B C 1
ATOM 4759 O O . GLU B 1 264 ? 85.689 27.082 42.715 1.00 25.81 261 GLU B O 1
ATOM 4765 N N . TRP B 1 265 ? 86.977 25.583 41.626 1.00 21.79 262 TRP B N 1
ATOM 4766 C CA . TRP B 1 265 ? 85.875 24.973 40.844 1.00 21.64 262 TRP B CA 1
ATOM 4767 C C . TRP B 1 265 ? 84.836 24.390 41.796 1.00 19.08 262 TRP B C 1
ATOM 4768 O O . TRP B 1 265 ? 83.639 24.597 41.543 1.00 20.79 262 TRP B O 1
ATOM 4779 N N . ILE B 1 266 ? 85.286 23.666 42.822 1.00 17.32 263 ILE B N 1
ATOM 4780 C CA . ILE B 1 266 ? 84.371 23.050 43.827 1.00 20.73 263 ILE B CA 1
ATOM 4781 C C . ILE B 1 266 ? 83.557 24.159 44.487 1.00 22.57 263 ILE B C 1
ATOM 4782 O O . ILE B 1 266 ? 82.328 23.986 44.656 1.00 21.73 263 ILE B O 1
ATOM 4787 N N . SER B 1 267 ? 84.199 25.274 44.823 1.00 23.30 264 SER B N 1
ATOM 4788 C CA . SER B 1 267 ? 83.510 26.416 45.476 1.00 30.13 264 SER B CA 1
ATOM 4789 C C . SER B 1 267 ? 82.494 27.031 44.509 1.00 24.69 264 SER B C 1
ATOM 4790 O O . SER B 1 267 ? 81.393 27.385 44.926 1.00 24.66 264 SER B O 1
ATOM 4793 N N . GLU B 1 268 ? 82.833 27.099 43.235 1.00 26.63 265 GLU B N 1
ATOM 4794 C CA . GLU B 1 268 ? 81.931 27.644 42.203 1.00 28.44 265 GLU B CA 1
ATOM 4795 C C . GLU B 1 268 ? 80.718 26.714 42.013 1.00 29.13 265 GLU B C 1
ATOM 4796 O O . GLU B 1 268 ? 79.604 27.236 41.819 1.00 22.39 265 GLU B O 1
ATOM 4802 N N . MET B 1 269 ? 80.934 25.393 42.037 1.00 22.57 266 MET B N 1
ATOM 4803 C CA . MET B 1 269 ? 79.855 24.390 41.879 1.00 19.03 266 MET B CA 1
ATOM 4804 C C . MET B 1 269 ? 78.922 24.455 43.099 1.00 20.11 266 MET B C 1
ATOM 4805 O O . MET B 1 269 ? 77.723 24.291 42.927 1.00 16.80 266 MET B O 1
ATOM 4810 N N . GLU B 1 270 ? 79.467 24.671 44.297 1.00 24.19 267 GLU B N 1
ATOM 4811 C CA . GLU B 1 270 ? 78.672 24.813 45.537 1.00 24.31 267 GLU B CA 1
ATOM 4812 C C . GLU B 1 270 ? 77.771 26.047 45.432 1.00 27.64 267 GLU B C 1
ATOM 4813 O O . GLU B 1 270 ? 76.587 25.924 45.755 1.00 30.38 267 GLU B O 1
ATOM 4819 N N . ASP B 1 271 ? 78.292 27.191 44.983 1.00 27.77 268 ASP B N 1
ATOM 4820 C CA . ASP B 1 271 ? 77.462 28.401 44.723 1.00 28.99 268 ASP B CA 1
ATOM 4821 C C . ASP B 1 271 ? 76.436 28.127 43.615 1.00 27.33 268 ASP B C 1
ATOM 4822 O O . ASP B 1 271 ? 75.316 28.627 43.719 1.00 33.91 268 ASP B O 1
ATOM 4827 N N . LEU B 1 272 ? 76.797 27.384 42.574 1.00 23.79 269 LEU B N 1
ATOM 4828 C CA . LEU B 1 272 ? 75.834 27.052 41.502 1.00 21.97 269 LEU B CA 1
ATOM 4829 C C . LEU B 1 272 ? 74.732 26.147 42.073 1.00 20.73 269 LEU B C 1
ATOM 4830 O O . LEU B 1 272 ? 73.554 26.351 41.743 1.00 22.01 269 LEU B O 1
ATOM 4835 N N . TYR B 1 273 ? 75.085 25.182 42.914 1.00 19.49 270 TYR B N 1
ATOM 4836 C CA . TYR B 1 273 ? 74.096 24.341 43.639 1.00 20.16 270 TYR B CA 1
ATOM 4837 C C . TYR B 1 273 ? 73.115 25.219 44.422 1.00 24.06 270 TYR B C 1
ATOM 4838 O O . TYR B 1 273 ? 71.925 24.983 44.334 1.00 27.31 270 TYR B O 1
ATOM 4847 N N . ASP B 1 274 ? 73.599 26.203 45.181 1.00 30.74 271 ASP B N 1
ATOM 4848 C CA . ASP B 1 274 ? 72.718 27.104 45.967 1.00 31.14 271 ASP B CA 1
ATOM 4849 C C . ASP B 1 274 ? 71.792 27.870 45.010 1.00 30.02 271 ASP B C 1
ATOM 4850 O O . ASP B 1 274 ? 70.587 27.942 45.301 1.00 30.96 271 ASP B O 1
ATOM 4855 N N . THR B 1 275 ? 72.308 28.397 43.898 1.00 25.49 272 THR B N 1
ATOM 4856 C CA . THR B 1 275 ? 71.477 29.099 42.893 1.00 27.09 272 THR B CA 1
ATOM 4857 C C . THR B 1 275 ? 70.365 28.177 42.369 1.00 28.25 272 THR B C 1
ATOM 4858 O O . THR B 1 275 ? 69.203 28.583 42.403 1.00 27.14 272 THR B O 1
ATOM 4862 N N . VAL B 1 276 ? 70.709 26.988 41.873 1.00 26.18 273 VAL B N 1
ATOM 4863 C CA . VAL B 1 276 ? 69.748 26.033 41.253 1.00 25.51 273 VAL B CA 1
ATOM 4864 C C . VAL B 1 276 ? 68.730 25.624 42.313 1.00 34.30 273 VAL B C 1
ATOM 4865 O O . VAL B 1 276 ? 67.530 25.649 42.004 1.00 33.30 273 VAL B O 1
ATOM 4869 N N . SER B 1 277 ? 69.193 25.289 43.522 1.00 33.36 274 SER B N 1
ATOM 4870 C CA . SER B 1 277 ? 68.347 24.686 44.574 1.00 41.13 274 SER B CA 1
ATOM 4871 C C . SER B 1 277 ? 67.297 25.704 45.034 1.00 46.78 274 SER B C 1
ATOM 4872 O O . SER B 1 277 ? 66.169 25.261 45.328 1.00 40.83 274 SER B O 1
ATOM 4875 N N . SER B 1 278 ? 67.626 27.003 45.015 1.00 50.98 275 SER B N 1
ATOM 4876 C CA . SER B 1 278 ? 66.711 28.126 45.372 1.00 51.77 275 SER B CA 1
ATOM 4877 C C . SER B 1 278 ? 65.585 28.271 44.330 1.00 52.32 275 SER B C 1
ATOM 4878 O O . SER B 1 278 ? 64.578 28.914 44.644 1.00 60.68 275 SER B O 1
ATOM 4881 N N . GLY B 1 279 ? 65.763 27.741 43.119 1.00 62.14 276 GLY B N 1
ATOM 4882 C CA . GLY B 1 279 ? 64.728 27.719 42.063 1.00 63.59 276 GLY B CA 1
ATOM 4883 C C . GLY B 1 279 ? 64.404 29.094 41.484 1.00 62.43 276 GLY B C 1
ATOM 4884 O O . GLY B 1 279 ? 63.448 29.159 40.673 1.00 63.90 276 GLY B O 1
ATOM 4885 N N . ASP B 1 280 ? 65.149 30.153 41.845 1.00 52.29 277 ASP B N 1
ATOM 4886 C CA . ASP B 1 280 ? 64.915 31.554 41.374 1.00 57.83 277 ASP B CA 1
ATOM 4887 C C . ASP B 1 280 ? 65.291 31.707 39.888 1.00 61.02 277 ASP B C 1
ATOM 4888 O O . ASP B 1 280 ? 66.523 31.703 39.565 1.00 39.23 277 ASP B O 1
ATOM 4893 N N . ALA B 1 281 ? 64.284 31.884 39.019 1.00 60.42 278 ALA B N 1
ATOM 4894 C CA . ALA B 1 281 ? 64.432 31.934 37.542 1.00 65.07 278 ALA B CA 1
ATOM 4895 C C . ALA B 1 281 ? 65.368 33.087 37.168 1.00 59.23 278 ALA B C 1
ATOM 4896 O O . ALA B 1 281 ? 66.208 32.876 36.287 1.00 49.40 278 ALA B O 1
ATOM 4898 N N . GLY B 1 282 ? 65.230 34.237 37.844 1.00 51.12 279 GLY B N 1
ATOM 4899 C CA . GLY B 1 282 ? 66.078 35.432 37.676 1.00 46.27 279 GLY B CA 1
ATOM 4900 C C . GLY B 1 282 ? 67.556 35.123 37.871 1.00 41.10 279 GLY B C 1
ATOM 4901 O O . GLY B 1 282 ? 68.350 35.384 36.952 1.00 40.24 279 GLY B O 1
ATOM 4902 N N . GLU B 1 283 ? 67.923 34.608 39.040 1.00 36.79 280 GLU B N 1
ATOM 4903 C CA . GLU B 1 283 ? 69.322 34.265 39.406 1.00 41.41 280 GLU B CA 1
ATOM 4904 C C . GLU B 1 283 ? 69.914 33.247 38.416 1.00 33.27 280 GLU B C 1
ATOM 4905 O O . GLU B 1 283 ? 71.079 33.430 37.975 1.00 32.21 280 GLU B O 1
ATOM 4911 N N . ILE B 1 284 ? 69.183 32.187 38.085 1.00 29.38 281 ILE B N 1
ATOM 4912 C CA . ILE B 1 284 ? 69.703 31.152 37.143 1.00 27.27 281 ILE B CA 1
ATOM 4913 C C . ILE B 1 284 ? 69.898 31.837 35.786 1.00 30.07 281 ILE B C 1
ATOM 4914 O O . ILE B 1 284 ? 70.982 31.667 35.178 1.00 29.25 281 ILE B O 1
ATOM 4919 N N . GLN B 1 285 ? 68.922 32.629 35.327 1.00 29.37 282 GLN B N 1
ATOM 4920 C CA . GLN B 1 285 ? 69.059 33.348 34.034 1.00 34.05 282 GLN B CA 1
ATOM 4921 C C . GLN B 1 285 ? 70.312 34.241 34.048 1.00 30.84 282 GLN B C 1
ATOM 4922 O O . GLN B 1 285 ? 71.082 34.198 33.064 1.00 29.81 282 GLN B O 1
ATOM 4928 N N . ASN B 1 286 ? 70.551 34.992 35.121 1.00 32.11 283 ASN B N 1
ATOM 4929 C CA . ASN B 1 286 ? 71.754 35.866 35.229 1.00 33.77 283 ASN B CA 1
ATOM 4930 C C . ASN B 1 286 ? 73.019 35.026 35.056 1.00 31.36 283 ASN B C 1
ATOM 4931 O O . ASN B 1 286 ? 73.968 35.478 34.394 1.00 30.63 283 ASN B O 1
ATOM 4936 N N . TYR B 1 287 ? 73.040 33.840 35.653 1.00 28.56 284 TYR B N 1
ATOM 4937 C CA . TYR B 1 287 ? 74.215 32.941 35.619 1.00 26.15 284 TYR B CA 1
ATOM 4938 C C . TYR B 1 287 ? 74.520 32.573 34.161 1.00 26.24 284 TYR B C 1
ATOM 4939 O O . TYR B 1 287 ? 75.715 32.606 33.791 1.00 32.69 284 TYR B O 1
ATOM 4948 N N . PHE B 1 288 ? 73.494 32.227 33.374 1.00 25.68 285 PHE B N 1
ATOM 4949 C CA . PHE B 1 288 ? 73.643 31.817 31.945 1.00 25.76 285 PHE B CA 1
ATOM 4950 C C . PHE B 1 288 ? 73.944 33.056 31.082 1.00 25.65 285 PHE B C 1
ATOM 4951 O O . PHE B 1 288 ? 74.731 32.946 30.126 1.00 24.92 285 PHE B O 1
ATOM 4959 N N . ALA B 1 289 ? 73.318 34.196 31.385 1.00 27.65 286 ALA B N 1
ATOM 4960 C CA . ALA B 1 289 ? 73.510 35.469 30.654 1.00 27.61 286 ALA B CA 1
ATOM 4961 C C . ALA B 1 289 ? 74.978 35.909 30.750 1.00 30.11 286 ALA B C 1
ATOM 4962 O O . ALA B 1 289 ? 75.557 36.251 29.701 1.00 30.28 286 ALA B O 1
ATOM 4964 N N . ASP B 1 290 ? 75.563 35.892 31.950 1.00 28.84 287 ASP B N 1
ATOM 4965 C CA . ASP B 1 290 ? 76.970 36.315 32.194 1.00 30.39 287 ASP B CA 1
ATOM 4966 C C . ASP B 1 290 ? 77.900 35.412 31.355 1.00 29.53 287 ASP B C 1
ATOM 4967 O O . ASP B 1 290 ? 78.747 35.958 30.587 1.00 30.03 287 ASP B O 1
ATOM 4972 N N . ALA B 1 291 ? 77.729 34.087 31.420 1.00 22.87 288 ALA B N 1
ATOM 4973 C CA . ALA B 1 291 ? 78.502 33.104 30.625 1.00 22.57 288 ALA B CA 1
ATOM 4974 C C . ALA B 1 291 ? 78.329 33.374 29.121 1.00 23.58 288 ALA B C 1
ATOM 4975 O O . ALA B 1 291 ? 79.353 33.432 28.404 1.00 22.60 288 ALA B O 1
ATOM 4977 N N . LYS B 1 292 ? 77.096 33.579 28.650 1.00 21.98 289 LYS B N 1
ATOM 4978 C CA . LYS B 1 292 ? 76.842 33.821 27.204 1.00 27.81 289 LYS B CA 1
ATOM 4979 C C . LYS B 1 292 ? 77.558 35.106 26.767 1.00 30.56 289 LYS B C 1
ATOM 4980 O O . LYS B 1 292 ? 78.226 35.091 25.721 1.00 26.85 289 LYS B O 1
ATOM 4986 N N . GLU B 1 293 ? 77.423 36.186 27.532 1.00 26.14 290 GLU B N 1
ATOM 4987 C CA . GLU B 1 293 ? 78.014 37.488 27.138 1.00 32.29 290 GLU B CA 1
ATOM 4988 C C . GLU B 1 293 ? 79.548 37.373 27.114 1.00 26.12 290 GLU B C 1
ATOM 4989 O O . GLU B 1 293 ? 80.168 37.953 26.213 1.00 26.16 290 GLU B O 1
ATOM 4995 N N . TYR B 1 294 ? 80.159 36.690 28.076 1.00 24.04 291 TYR B N 1
ATOM 4996 C CA . TYR B 1 294 ? 81.630 36.551 28.100 1.00 25.38 291 TYR B CA 1
ATOM 4997 C C . TYR B 1 294 ? 82.065 35.686 26.914 1.00 25.39 291 TYR B C 1
ATOM 4998 O O . TYR B 1 294 ? 82.988 36.067 26.173 1.00 25.86 291 TYR B O 1
ATOM 5007 N N . ARG B 1 295 ? 81.415 34.544 26.701 1.00 22.99 292 ARG B N 1
ATOM 5008 C CA . ARG B 1 295 ? 81.808 33.655 25.575 1.00 23.09 292 ARG B CA 1
ATOM 5009 C C . ARG B 1 295 ? 81.656 34.420 24.250 1.00 25.25 292 ARG B C 1
ATOM 5010 O O . ARG B 1 295 ? 82.551 34.325 23.405 1.00 26.19 292 ARG B O 1
ATOM 5018 N N . ASP B 1 296 ? 80.555 35.143 24.046 1.00 27.30 293 ASP B N 1
ATOM 5019 C CA . ASP B 1 296 ? 80.268 35.846 22.772 1.00 28.09 293 ASP B CA 1
ATOM 5020 C C . ASP B 1 296 ? 81.399 36.850 22.511 1.00 35.72 293 ASP B C 1
ATOM 5021 O O . ASP B 1 296 ? 81.627 37.123 21.337 1.00 27.95 293 ASP B O 1
ATOM 5026 N N . SER B 1 297 ? 82.068 37.372 23.555 1.00 30.39 294 SER B N 1
ATOM 5027 C CA . SER B 1 297 ? 83.156 38.383 23.440 1.00 32.27 294 SER B CA 1
ATOM 5028 C C . SER B 1 297 ? 84.467 37.722 23.001 1.00 29.95 294 SER B C 1
ATOM 5029 O O . SER B 1 297 ? 85.419 38.451 22.694 1.00 26.64 294 SER B O 1
ATOM 5032 N N . LEU B 1 298 ? 84.596 36.397 23.081 1.00 28.91 295 LEU B N 1
ATOM 5033 C CA . LEU B 1 298 ? 85.904 35.753 22.787 1.00 24.87 295 LEU B CA 1
ATOM 5034 C C . LEU B 1 298 ? 86.182 35.929 21.300 1.00 29.64 295 LEU B C 1
ATOM 5035 O O . LEU B 1 298 ? 85.261 36.104 20.517 1.00 28.66 295 LEU B O 1
ATOM 5040 N N . PRO B 1 299 ? 87.454 35.911 20.858 1.00 29.40 296 PRO B N 1
ATOM 5041 C CA . PRO B 1 299 ? 87.784 36.149 19.460 1.00 29.02 296 PRO B CA 1
ATOM 5042 C C . PRO B 1 299 ? 87.130 35.126 18.517 1.00 32.13 296 PRO B C 1
ATOM 5043 O O . PRO B 1 299 ? 86.947 33.942 18.891 1.00 27.12 296 PRO B O 1
ATOM 5047 N N . VAL B 1 300 ? 86.824 35.599 17.305 1.00 30.82 297 VAL B N 1
ATOM 5048 C CA . VAL B 1 300 ? 86.128 34.847 16.225 1.00 33.69 297 VAL B CA 1
ATOM 5049 C C . VAL B 1 300 ? 87.175 34.211 15.306 1.00 29.08 297 VAL B C 1
ATOM 5050 O O . VAL B 1 300 ? 87.966 34.971 14.703 1.00 27.91 297 VAL B O 1
ATOM 5054 N N . ARG B 1 301 ? 87.104 32.888 15.115 1.00 27.92 298 ARG B N 1
ATOM 5055 C CA . ARG B 1 301 ? 87.894 32.095 14.119 1.00 34.27 298 ARG B CA 1
ATOM 5056 C C . ARG B 1 301 ? 89.382 32.390 14.303 1.00 32.10 298 ARG B C 1
ATOM 5057 O O . ARG B 1 301 ? 90.042 32.719 13.309 1.00 34.47 298 ARG B O 1
ATOM 5065 N N . LYS B 1 302 ? 89.871 32.345 15.543 1.00 30.99 299 LYS B N 1
ATOM 5066 C CA . LYS B 1 302 ? 91.284 32.644 15.887 1.00 29.47 299 LYS B CA 1
ATOM 5067 C C . LYS B 1 302 ? 91.841 31.458 16.669 1.00 30.29 299 LYS B C 1
ATOM 5068 O O . LYS B 1 302 ? 91.034 30.678 17.148 1.00 23.54 299 LYS B O 1
ATOM 5074 N N . ARG B 1 303 ? 93.165 31.292 16.685 1.00 25.46 300 ARG B N 1
ATOM 5075 C CA . ARG B 1 303 ? 93.831 30.149 17.349 1.00 22.74 300 ARG B CA 1
ATOM 5076 C C . ARG B 1 303 ? 94.095 30.544 18.801 1.00 20.83 300 ARG B C 1
ATOM 5077 O O . ARG B 1 303 ? 94.459 31.721 19.087 1.00 25.12 300 ARG B O 1
ATOM 5085 N N . GLY B 1 304 ? 93.844 29.606 19.712 1.00 21.93 301 GLY B N 1
ATOM 5086 C CA . GLY B 1 304 ? 94.116 29.793 21.151 1.00 19.48 301 GLY B CA 1
ATOM 5087 C C . GLY B 1 304 ? 94.872 28.614 21.742 1.00 20.19 301 GLY B C 1
ATOM 5088 O O . GLY B 1 304 ? 95.592 27.921 20.995 1.00 20.42 301 GLY B O 1
ATOM 5089 N N . ALA B 1 305 ? 94.679 28.358 23.037 1.00 19.66 302 ALA B N 1
ATOM 5090 C CA . ALA B 1 305 ? 95.489 27.391 23.808 1.00 20.97 302 ALA B CA 1
ATOM 5091 C C . ALA B 1 305 ? 94.990 25.977 23.513 1.00 20.39 302 ALA B C 1
ATOM 5092 O O . ALA B 1 305 ? 95.797 25.086 23.603 1.00 25.59 302 ALA B O 1
ATOM 5094 N N . ILE B 1 306 ? 93.708 25.783 23.197 1.00 18.32 303 ILE B N 1
ATOM 5095 C CA . ILE B 1 306 ? 93.144 24.444 22.845 1.00 19.54 303 ILE B CA 1
ATOM 5096 C C . ILE B 1 306 ? 92.904 24.439 21.335 1.00 19.39 303 ILE B C 1
ATOM 5097 O O . ILE B 1 306 ? 92.359 25.399 20.804 1.00 17.16 303 ILE B O 1
ATOM 5102 N N . PRO B 1 307 ? 93.302 23.390 20.593 1.00 20.92 304 PRO B N 1
ATOM 5103 C CA . PRO B 1 307 ? 92.990 23.328 19.162 1.00 26.65 304 PRO B CA 1
ATOM 5104 C C . PRO B 1 307 ? 91.482 23.392 18.864 1.00 25.37 304 PRO B C 1
ATOM 5105 O O . PRO B 1 307 ? 90.717 22.721 19.550 1.00 21.66 304 PRO B O 1
ATOM 5109 N N . ALA B 1 308 ? 91.076 24.182 17.861 1.00 20.81 305 ALA B N 1
ATOM 5110 C CA . ALA B 1 308 ? 89.651 24.398 17.524 1.00 18.96 305 ALA B CA 1
ATOM 5111 C C . ALA B 1 308 ? 89.143 23.156 16.779 1.00 19.58 305 ALA B C 1
ATOM 5112 O O . ALA B 1 308 ? 89.966 22.421 16.248 1.00 19.09 305 ALA B O 1
ATOM 5114 N N . TYR B 1 309 ? 87.837 22.891 16.820 1.00 21.94 306 TYR B N 1
ATOM 5115 C CA . TYR B 1 309 ? 87.216 21.673 16.220 1.00 26.37 306 TYR B CA 1
ATOM 5116 C C . TYR B 1 309 ? 87.279 21.740 14.690 1.00 21.36 306 TYR B C 1
ATOM 5117 O O . TYR B 1 309 ? 87.487 20.697 14.059 1.00 23.01 306 TYR B O 1
ATOM 5126 N N . HIS B 1 310 ? 87.017 22.923 14.125 1.00 18.14 307 HIS B N 1
ATOM 5127 C CA . HIS B 1 310 ? 86.881 23.161 12.668 1.00 17.59 307 HIS B CA 1
ATOM 5128 C C . HIS B 1 310 ? 85.797 22.263 12.085 1.00 18.69 307 HIS B C 1
ATOM 5129 O O . HIS B 1 310 ? 86.085 21.535 11.074 1.00 20.89 307 HIS B O 1
ATOM 5136 N N . ASP B 1 311 ? 84.595 22.382 12.646 1.00 17.29 308 ASP B N 1
ATOM 5137 C CA . ASP B 1 311 ? 83.407 21.580 12.267 1.00 16.95 308 ASP B CA 1
ATOM 5138 C C . ASP B 1 311 ? 82.575 22.331 11.216 1.00 17.28 308 ASP B C 1
ATOM 5139 O O . ASP B 1 311 ? 82.354 23.553 11.338 1.00 19.41 308 ASP B O 1
ATOM 5144 N N . LEU B 1 312 ? 82.107 21.597 10.217 1.00 15.85 309 LEU B N 1
ATOM 5145 C CA . LEU B 1 312 ? 81.110 22.070 9.240 1.00 15.38 309 LEU B CA 1
ATOM 5146 C C . LEU B 1 312 ? 79.928 21.105 9.277 1.00 15.91 309 LEU B C 1
ATOM 5147 O O . LEU B 1 312 ? 80.136 19.865 9.179 1.00 15.81 309 LEU B O 1
ATOM 5152 N N . TYR B 1 313 ? 78.724 21.654 9.397 1.00 16.28 310 TYR B N 1
ATOM 5153 C CA . TYR B 1 313 ? 77.480 20.859 9.469 1.00 15.52 310 TYR B CA 1
ATOM 5154 C C . TYR B 1 313 ? 76.810 20.936 8.107 1.00 16.99 310 TYR B C 1
ATOM 5155 O O . TYR B 1 313 ? 76.787 22.034 7.553 1.00 16.93 310 TYR B O 1
ATOM 5164 N N . VAL B 1 314 ? 76.289 19.819 7.604 1.00 14.68 311 VAL B N 1
ATOM 5165 C CA . VAL B 1 314 ? 75.753 19.747 6.216 1.00 17.56 311 VAL B CA 1
ATOM 5166 C C . VAL B 1 314 ? 74.368 19.115 6.258 1.00 18.87 311 VAL B C 1
ATOM 5167 O O . VAL B 1 314 ? 74.212 18.019 6.875 1.00 20.45 311 VAL B O 1
ATOM 5171 N N . ASP B 1 315 ? 73.388 19.793 5.660 1.00 20.79 312 ASP B N 1
ATOM 5172 C CA . ASP B 1 315 ? 72.036 19.229 5.439 1.00 24.04 312 ASP B CA 1
ATOM 5173 C C . ASP B 1 315 ? 72.167 18.213 4.321 1.00 24.05 312 ASP B C 1
ATOM 5174 O O . ASP B 1 315 ? 72.441 18.653 3.213 1.00 25.56 312 ASP B O 1
ATOM 5179 N N . VAL B 1 316 ? 71.917 16.930 4.597 1.00 24.88 313 VAL B N 1
ATOM 5180 C CA . VAL B 1 316 ? 71.834 15.850 3.570 1.00 27.17 313 VAL B CA 1
ATOM 5181 C C . VAL B 1 316 ? 70.588 15.011 3.855 1.00 28.75 313 VAL B C 1
ATOM 5182 O O . VAL B 1 316 ? 70.222 14.842 5.044 1.00 25.27 313 VAL B O 1
ATOM 5186 N N . LEU B 1 317 ? 69.994 14.474 2.789 1.00 28.66 314 LEU B N 1
ATOM 5187 C CA . LEU B 1 317 ? 68.865 13.523 2.829 1.00 33.10 314 LEU B CA 1
ATOM 5188 C C . LEU B 1 317 ? 69.410 12.108 3.015 1.00 29.95 314 LEU B C 1
ATOM 5189 O O . LEU B 1 317 ? 70.472 11.781 2.440 1.00 23.57 314 LEU B O 1
ATOM 5194 N N . ASP B 1 318 ? 68.693 11.298 3.789 1.00 24.94 315 ASP B N 1
ATOM 5195 C CA . ASP B 1 318 ? 69.050 9.870 3.976 1.00 25.14 315 ASP B CA 1
ATOM 5196 C C . ASP B 1 318 ? 68.747 9.086 2.683 1.00 26.28 315 ASP B C 1
ATOM 5197 O O . ASP B 1 318 ? 67.681 8.467 2.579 1.00 29.37 315 ASP B O 1
ATOM 5202 N N . LYS B 1 319 ? 69.726 9.030 1.790 1.00 30.67 316 LYS B N 1
ATOM 5203 C CA . LYS B 1 319 ? 69.671 8.266 0.521 1.00 30.07 316 LYS B CA 1
ATOM 5204 C C . LYS B 1 319 ? 70.978 7.495 0.350 1.00 24.13 316 LYS B C 1
ATOM 5205 O O . LYS B 1 319 ? 72.041 8.011 0.800 1.00 24.05 316 LYS B O 1
ATOM 5211 N N . VAL B 1 320 ? 70.938 6.378 -0.368 1.00 20.73 317 VAL B N 1
ATOM 5212 C CA . VAL B 1 320 ? 72.183 5.712 -0.835 1.00 20.83 317 VAL B CA 1
ATOM 5213 C C . VAL B 1 320 ? 73.038 6.765 -1.539 1.00 19.08 317 VAL B C 1
ATOM 5214 O O . VAL B 1 320 ? 72.479 7.626 -2.274 1.00 18.13 317 VAL B O 1
ATOM 5218 N N . GLY B 1 321 ? 74.327 6.814 -1.203 1.00 20.02 318 GLY B N 1
ATOM 5219 C CA . GLY B 1 321 ? 75.286 7.686 -1.927 1.00 21.23 318 GLY B CA 1
ATOM 5220 C C . GLY B 1 321 ? 75.363 9.120 -1.415 1.00 19.09 318 GLY B C 1
ATOM 5221 O O . GLY B 1 321 ? 76.153 9.899 -1.973 1.00 20.34 318 GLY B O 1
ATOM 5222 N N . ALA B 1 322 ? 74.595 9.526 -0.398 1.00 20.45 319 ALA B N 1
ATOM 5223 C CA . ALA B 1 322 ? 74.685 10.911 0.133 1.00 17.03 319 ALA B CA 1
ATOM 5224 C C . ALA B 1 322 ? 76.119 11.160 0.630 1.00 16.82 319 ALA B C 1
ATOM 5225 O O . ALA B 1 322 ? 76.717 12.176 0.256 1.00 15.66 319 ALA B O 1
ATOM 5227 N N . LEU B 1 323 ? 76.679 10.278 1.458 1.00 15.87 320 LEU B N 1
ATOM 5228 C CA . LEU B 1 323 ? 78.068 10.467 1.961 1.00 15.71 320 LEU B CA 1
ATOM 5229 C C . LEU B 1 323 ? 79.072 10.344 0.801 1.00 16.40 320 LEU B C 1
ATOM 5230 O O . LEU B 1 323 ? 80.063 11.088 0.782 1.00 14.76 320 LEU B O 1
ATOM 5235 N N . ALA B 1 324 ? 78.831 9.429 -0.139 1.00 17.44 321 ALA B N 1
ATOM 5236 C CA . ALA B 1 324 ? 79.686 9.249 -1.326 1.00 18.63 321 ALA B CA 1
ATOM 5237 C C . ALA B 1 324 ? 79.822 10.578 -2.073 1.00 19.02 321 ALA B C 1
ATOM 5238 O O . ALA B 1 324 ? 80.968 10.931 -2.488 1.00 19.06 321 ALA B O 1
ATOM 5240 N N . HIS B 1 325 ? 78.715 11.285 -2.288 1.00 20.65 322 HIS B N 1
ATOM 5241 C CA . HIS B 1 325 ? 78.738 12.564 -3.048 1.00 23.95 322 HIS B CA 1
ATOM 5242 C C . HIS B 1 325 ? 79.503 13.644 -2.257 1.00 19.78 322 HIS B C 1
ATOM 5243 O O . HIS B 1 325 ? 80.340 14.317 -2.868 1.00 19.51 322 HIS B O 1
ATOM 5250 N N . VAL B 1 326 ? 79.242 13.796 -0.963 1.00 18.52 323 VAL B N 1
ATOM 5251 C CA . VAL B 1 326 ? 79.880 14.847 -0.088 1.00 16.73 323 VAL B CA 1
ATOM 5252 C C . VAL B 1 326 ? 81.387 14.588 -0.046 1.00 15.50 323 VAL B C 1
ATOM 5253 O O . VAL B 1 326 ? 82.159 15.522 -0.320 1.00 14.71 323 VAL B O 1
ATOM 5257 N N . THR B 1 327 ? 81.803 13.354 0.230 1.00 14.25 324 THR B N 1
ATOM 5258 C CA . THR B 1 327 ? 83.242 13.040 0.367 1.00 15.69 324 THR B CA 1
ATOM 5259 C C . THR B 1 327 ? 83.924 13.199 -0.995 1.00 18.53 324 THR B C 1
ATOM 5260 O O . THR B 1 327 ? 85.085 13.638 -1.052 1.00 19.45 324 THR B O 1
ATOM 5264 N N . SER B 1 328 ? 83.239 12.848 -2.069 1.00 22.70 325 SER B N 1
ATOM 5265 C CA . SER B 1 328 ? 83.803 12.968 -3.439 1.00 22.53 325 SER B CA 1
ATOM 5266 C C . SER B 1 328 ? 84.063 14.448 -3.767 1.00 21.91 325 SER B C 1
ATOM 5267 O O . SER B 1 328 ? 85.135 14.745 -4.309 1.00 25.77 325 SER B O 1
ATOM 5270 N N . ILE B 1 329 ? 83.132 15.349 -3.442 1.00 18.57 326 ILE B N 1
ATOM 5271 C CA . ILE B 1 329 ? 83.272 16.826 -3.670 1.00 20.86 326 ILE B CA 1
ATOM 5272 C C . ILE B 1 329 ? 84.500 17.324 -2.904 1.00 23.01 326 ILE B C 1
ATOM 5273 O O . ILE B 1 329 ? 85.293 18.055 -3.505 1.00 21.41 326 ILE B O 1
ATOM 5278 N N . LEU B 1 330 ? 84.665 16.926 -1.633 1.00 18.39 327 LEU B N 1
ATOM 5279 C CA . LEU B 1 330 ? 85.798 17.427 -0.836 1.00 18.80 327 LEU B CA 1
ATOM 5280 C C . LEU B 1 330 ? 87.081 16.808 -1.378 1.00 20.51 327 LEU B C 1
ATOM 5281 O O . LEU B 1 330 ? 88.069 17.552 -1.487 1.00 23.59 327 LEU B O 1
ATOM 5286 N N . ALA B 1 331 ? 87.092 15.524 -1.737 1.00 20.84 328 ALA B N 1
ATOM 5287 C CA . ALA B 1 331 ? 88.325 14.855 -2.226 1.00 22.93 328 ALA B CA 1
ATOM 5288 C C . ALA B 1 331 ? 88.769 15.495 -3.553 1.00 25.07 328 ALA B C 1
ATOM 5289 O O . ALA B 1 331 ? 89.986 15.727 -3.745 1.00 22.72 328 ALA B O 1
ATOM 5291 N N . ARG B 1 332 ? 87.831 15.822 -4.437 1.00 28.65 329 ARG B N 1
ATOM 5292 C CA . ARG B 1 332 ? 88.160 16.447 -5.746 1.00 28.06 329 ARG B CA 1
ATOM 5293 C C . ARG B 1 332 ? 88.816 17.816 -5.518 1.00 30.88 329 ARG B C 1
ATOM 5294 O O . ARG B 1 332 ? 89.681 18.216 -6.306 1.00 28.54 329 ARG B O 1
ATOM 5302 N N . GLU B 1 333 ? 88.502 18.490 -4.429 1.00 30.34 330 GLU B N 1
ATOM 5303 C CA . GLU B 1 333 ? 89.208 19.747 -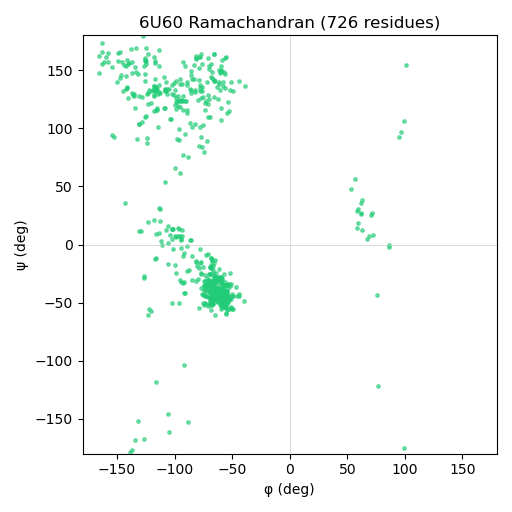4.081 1.00 29.44 330 GLU B CA 1
ATOM 5304 C C . GLU B 1 333 ? 90.488 19.435 -3.296 1.00 24.96 330 GLU B C 1
ATOM 5305 O O . GLU B 1 333 ? 91.092 20.353 -2.879 1.00 23.33 330 GLU B O 1
ATOM 5311 N N . GLU B 1 334 ? 90.866 18.178 -3.077 1.00 24.82 331 GLU B N 1
ATOM 5312 C CA . GLU B 1 334 ? 92.089 17.816 -2.304 1.00 25.97 331 GLU B CA 1
ATOM 5313 C C . GLU B 1 334 ? 91.968 18.307 -0.862 1.00 27.57 331 GLU B C 1
ATOM 5314 O O . GLU B 1 334 ? 92.978 18.751 -0.284 1.00 24.22 331 GLU B O 1
ATOM 5320 N N . ILE B 1 335 ? 90.776 18.209 -0.290 1.00 26.91 332 ILE B N 1
ATOM 5321 C CA . ILE B 1 335 ? 90.563 18.501 1.155 1.00 26.42 332 ILE B CA 1
ATOM 5322 C C . ILE B 1 335 ? 90.559 17.178 1.911 1.00 22.75 332 ILE B C 1
ATOM 5323 O O . ILE B 1 335 ? 89.754 16.295 1.550 1.00 18.11 332 ILE B O 1
ATOM 5328 N N . SER B 1 336 ? 91.440 17.061 2.910 1.00 22.02 333 SER B N 1
ATOM 5329 C CA . SER B 1 336 ? 91.509 15.908 3.834 1.00 28.24 333 SER B CA 1
ATOM 5330 C C . SER B 1 336 ? 90.530 16.146 4.991 1.00 31.13 333 SER B C 1
ATOM 5331 O O . SER B 1 336 ? 90.493 17.250 5.544 1.00 37.12 333 SER B O 1
ATOM 5334 N N . ILE B 1 337 ? 89.700 15.160 5.275 1.00 19.95 334 ILE B N 1
ATOM 5335 C CA . ILE B 1 337 ? 88.694 15.176 6.379 1.00 18.17 334 ILE B CA 1
ATOM 5336 C C . ILE B 1 337 ? 89.342 14.482 7.566 1.00 17.59 334 ILE B C 1
ATOM 5337 O O . ILE B 1 337 ? 89.945 13.387 7.360 1.00 17.40 334 ILE B O 1
ATOM 5342 N N . THR B 1 338 ? 89.168 15.005 8.774 1.00 18.83 335 THR B N 1
ATOM 5343 C CA . THR B 1 338 ? 89.755 14.358 9.981 1.00 19.20 335 THR B CA 1
ATOM 5344 C C . THR B 1 338 ? 88.714 13.415 10.573 1.00 16.05 335 THR B C 1
ATOM 5345 O O . THR B 1 338 ? 89.076 12.403 11.169 1.00 17.18 335 THR B O 1
ATOM 5349 N N . ASN B 1 339 ? 87.449 13.771 10.457 1.00 15.42 336 ASN B N 1
ATOM 5350 C CA . ASN B 1 339 ? 86.380 12.992 11.112 1.00 16.66 336 ASN B CA 1
ATOM 5351 C C . ASN B 1 339 ? 85.045 13.415 10.533 1.00 16.86 336 ASN B C 1
ATOM 5352 O O . ASN B 1 339 ? 84.916 14.501 9.934 1.00 15.98 336 ASN B O 1
ATOM 5357 N N . LEU B 1 340 ? 84.055 12.568 10.747 1.00 20.43 337 LEU B N 1
ATOM 5358 C CA . LEU B 1 340 ? 82.669 12.874 10.369 1.00 19.81 337 LEU B CA 1
ATOM 5359 C C . LEU B 1 340 ? 81.743 12.011 11.219 1.00 25.88 337 LEU B C 1
ATOM 5360 O O . LEU B 1 340 ? 82.211 11.098 11.958 1.00 23.28 337 LEU B O 1
ATOM 5365 N N . GLN B 1 341 ? 80.471 12.387 11.219 1.00 20.40 338 GLN B N 1
ATOM 5366 C CA . GLN B 1 341 ? 79.454 11.699 12.035 1.00 21.09 338 GLN B CA 1
ATOM 5367 C C . GLN B 1 341 ? 78.103 12.139 11.534 1.00 17.21 338 GLN B C 1
ATOM 5368 O O . GLN B 1 341 ? 77.983 13.351 11.169 1.00 16.80 338 GLN B O 1
ATOM 5374 N N . ILE B 1 342 ? 77.138 11.225 11.612 1.00 16.15 339 ILE B N 1
ATOM 5375 C CA . ILE B 1 342 ? 75.688 11.532 11.486 1.00 18.01 339 ILE B CA 1
ATOM 5376 C C . ILE B 1 342 ? 75.175 11.758 12.909 1.00 18.59 339 ILE B C 1
ATOM 5377 O O . ILE B 1 342 ? 75.439 10.894 13.732 1.00 19.88 339 ILE B O 1
ATOM 5382 N N . LEU B 1 343 ? 74.506 12.869 13.201 1.00 18.56 340 LEU B N 1
ATOM 5383 C CA . LEU B 1 343 ? 74.078 13.147 14.604 1.00 22.94 340 LEU B CA 1
ATOM 5384 C C . LEU B 1 343 ? 72.609 12.749 14.754 1.00 22.97 340 LEU B C 1
ATOM 5385 O O . LEU B 1 343 ? 71.784 13.159 13.915 1.00 22.03 340 LEU B O 1
ATOM 5390 N N . GLU B 1 344 ? 72.313 11.905 15.738 1.00 20.36 341 GLU B N 1
ATOM 5391 C CA . GLU B 1 344 ? 70.944 11.424 16.019 1.00 20.79 341 GLU B CA 1
ATOM 5392 C C . GLU B 1 344 ? 70.371 12.247 17.168 1.00 20.41 341 GLU B C 1
ATOM 5393 O O . GLU B 1 344 ? 69.141 12.305 17.279 1.00 21.33 341 GLU B O 1
ATOM 5399 N N . ALA B 1 345 ? 71.232 12.819 18.017 1.00 20.75 342 ALA B N 1
ATOM 5400 C CA . ALA B 1 345 ? 70.841 13.783 19.074 1.00 24.02 342 ALA B CA 1
ATOM 5401 C C . ALA B 1 345 ? 71.458 15.142 18.731 1.00 25.81 342 ALA B C 1
ATOM 5402 O O . ALA B 1 345 ? 72.694 15.284 18.922 1.00 32.47 342 ALA B O 1
ATOM 5404 N N . ARG B 1 346 ? 70.669 16.076 18.177 1.00 23.95 343 ARG B N 1
ATOM 5405 C CA . ARG B 1 346 ? 71.247 17.304 17.561 1.00 24.93 343 ARG B CA 1
ATOM 5406 C C . ARG B 1 346 ? 70.385 18.553 17.800 1.00 24.63 343 ARG B C 1
ATOM 5407 O O . ARG B 1 346 ? 70.339 19.425 16.906 1.00 25.15 343 ARG B O 1
ATOM 5415 N N . GLU B 1 347 ? 69.744 18.684 18.950 1.00 25.31 344 GLU B N 1
ATOM 5416 C CA . GLU B 1 347 ? 69.080 19.954 19.355 1.00 27.31 344 GLU B CA 1
ATOM 5417 C C . GLU B 1 347 ? 70.093 21.097 19.325 1.00 27.41 344 GLU B C 1
ATOM 5418 O O . GLU B 1 347 ? 71.241 20.865 19.749 1.00 29.27 344 GLU B O 1
ATOM 5424 N N . GLY B 1 348 ? 69.713 22.244 18.752 1.00 29.19 345 GLY B N 1
ATOM 5425 C CA . GLY B 1 348 ? 70.579 23.428 18.574 1.00 30.85 345 GLY B CA 1
ATOM 5426 C C . GLY B 1 348 ? 71.652 23.263 17.497 1.00 37.45 345 GLY B C 1
ATOM 5427 O O . GLY B 1 348 ? 72.527 24.146 17.409 1.00 49.11 345 GLY B O 1
ATOM 5428 N N . LEU B 1 349 ? 71.618 22.177 16.713 1.00 34.20 346 LEU B N 1
ATOM 5429 C CA . LEU B 1 349 ? 72.612 21.867 15.650 1.00 28.30 346 LEU B CA 1
ATOM 5430 C C . LEU B 1 349 ? 71.896 21.461 14.366 1.00 29.76 346 LEU B C 1
ATOM 5431 O O . LEU B 1 349 ? 71.694 20.217 14.155 1.00 37.11 346 LEU B O 1
ATOM 5436 N N . LEU B 1 350 ? 71.610 22.437 13.502 1.00 28.59 347 LEU B N 1
ATOM 5437 C CA . LEU B 1 350 ? 71.158 22.183 12.103 1.00 30.64 347 LEU B CA 1
ATOM 5438 C C . LEU B 1 350 ? 72.273 21.513 11.275 1.00 28.53 347 LEU B C 1
ATOM 5439 O O . LEU B 1 350 ? 73.452 21.840 11.435 1.00 25.41 347 LEU B O 1
ATOM 5444 N N . GLY B 1 351 ? 71.910 20.570 10.422 1.00 22.84 348 GLY B N 1
ATOM 5445 C CA . GLY B 1 351 ? 72.877 19.786 9.650 1.00 24.18 348 GLY B CA 1
ATOM 5446 C C . GLY B 1 351 ? 73.091 18.443 10.305 1.00 20.25 348 GLY B C 1
ATOM 5447 O O . GLY B 1 351 ? 73.753 18.382 11.321 1.00 35.42 348 GLY B O 1
ATOM 5448 N N . VAL B 1 352 ? 72.544 17.407 9.713 1.00 18.96 349 VAL B N 1
ATOM 5449 C CA . VAL B 1 352 ? 72.655 16.028 10.233 1.00 18.84 349 VAL B CA 1
ATOM 5450 C C . VAL B 1 352 ? 74.094 15.501 10.137 1.00 17.97 349 VAL B C 1
ATOM 5451 O O . VAL B 1 352 ? 74.456 14.713 11.002 1.00 15.70 349 VAL B O 1
ATOM 5455 N N . LEU B 1 353 ? 74.851 15.902 9.131 1.00 14.86 350 LEU B N 1
ATOM 5456 C CA . LEU B 1 353 ? 76.219 15.400 8.902 1.00 15.81 350 LEU B CA 1
ATOM 5457 C C . LEU B 1 353 ? 77.190 16.431 9.447 1.00 15.60 350 LEU B C 1
ATOM 5458 O O . LEU B 1 353 ? 77.171 17.598 8.964 1.00 14.06 350 LEU B O 1
ATOM 5463 N N . ARG B 1 354 ? 78.017 16.023 10.409 1.00 13.27 351 ARG B N 1
ATOM 5464 C CA . ARG B 1 354 ? 79.087 16.903 10.907 1.00 13.98 351 ARG B CA 1
ATOM 5465 C C . ARG B 1 354 ? 80.416 16.456 10.294 1.00 14.84 351 ARG B C 1
ATOM 5466 O O . ARG B 1 354 ? 80.752 15.278 10.403 1.00 14.87 351 ARG B O 1
ATOM 5474 N N . ILE B 1 355 ? 81.177 17.372 9.706 1.00 14.21 352 ILE B N 1
ATOM 5475 C CA . ILE B 1 355 ? 82.524 17.074 9.130 1.00 18.10 352 ILE B CA 1
ATOM 5476 C C . ILE B 1 355 ? 83.573 17.917 9.854 1.00 15.99 352 ILE B C 1
ATOM 5477 O O . ILE B 1 355 ? 83.358 19.133 9.977 1.00 17.17 352 ILE B O 1
ATOM 5482 N N . SER B 1 356 ? 84.685 17.308 10.270 1.00 15.97 353 SER B N 1
ATOM 5483 C CA . SER B 1 356 ? 85.794 18.018 10.958 1.00 16.58 353 SER B CA 1
ATOM 5484 C C . SER B 1 356 ? 86.999 18.105 10.018 1.00 17.31 353 SER B C 1
ATOM 5485 O O . SER B 1 356 ? 87.244 17.145 9.281 1.00 12.47 353 SER B O 1
ATOM 5488 N N . PHE B 1 357 ? 87.731 19.223 10.088 1.00 16.10 354 PHE B N 1
ATOM 5489 C CA . PHE B 1 357 ? 88.952 19.483 9.288 1.00 17.54 354 PHE B CA 1
ATOM 5490 C C . PHE B 1 357 ? 90.149 19.795 10.188 1.00 19.14 354 PHE B C 1
ATOM 5491 O O . PHE B 1 357 ? 89.978 20.119 11.384 1.00 19.85 354 PHE B O 1
ATOM 5499 N N . GLN B 1 358 ? 91.335 19.719 9.597 1.00 20.29 355 GLN B N 1
ATOM 5500 C CA . GLN B 1 358 ? 92.636 19.924 10.285 1.00 22.52 355 GLN B CA 1
ATOM 5501 C C . GLN B 1 358 ? 92.798 21.406 10.604 1.00 21.20 355 GLN B C 1
ATOM 5502 O O . GLN B 1 358 ? 93.558 21.713 11.520 1.00 30.83 355 GLN B O 1
ATOM 5508 N N . ARG B 1 359 ? 92.214 22.300 9.818 1.00 19.63 356 ARG B N 1
ATOM 5509 C CA . ARG B 1 359 ? 92.467 23.752 9.976 1.00 22.69 356 ARG B CA 1
ATOM 5510 C C . ARG B 1 359 ? 91.348 24.577 9.344 1.00 20.63 356 ARG B C 1
ATOM 5511 O O . ARG B 1 359 ? 90.613 24.055 8.501 1.00 16.61 356 ARG B O 1
ATOM 5519 N N . GLU B 1 360 ? 91.260 25.849 9.746 1.00 22.27 357 GLU B N 1
ATOM 5520 C CA . GLU B 1 360 ? 90.177 26.763 9.298 1.00 22.56 357 GLU B CA 1
ATOM 5521 C C . GLU B 1 360 ? 90.170 26.835 7.768 1.00 19.92 357 GLU B C 1
ATOM 5522 O O . GLU B 1 360 ? 89.072 26.792 7.191 1.00 20.60 357 GLU B O 1
ATOM 5528 N N . GLU B 1 361 ? 91.338 26.871 7.125 1.00 21.18 358 GLU B N 1
ATOM 5529 C CA . GLU B 1 361 ? 91.454 27.045 5.644 1.00 22.80 358 GLU B CA 1
ATOM 5530 C C . GLU B 1 361 ? 90.721 25.884 4.947 1.00 20.11 358 GLU B C 1
ATOM 5531 O O . GLU B 1 361 ? 89.995 26.118 3.968 1.00 18.76 358 GLU B O 1
ATOM 5537 N N . ASP B 1 362 ? 90.882 24.664 5.459 1.00 16.29 359 ASP B N 1
ATOM 5538 C CA . ASP B 1 362 ? 90.221 23.469 4.891 1.00 19.50 359 ASP B CA 1
ATOM 5539 C C . ASP B 1 362 ? 88.705 23.566 5.073 1.00 17.02 359 ASP B C 1
ATOM 5540 O O . ASP B 1 362 ? 87.947 23.247 4.129 1.00 15.34 359 ASP B O 1
ATOM 5545 N N . ARG B 1 363 ? 88.259 24.003 6.238 1.00 15.34 360 ARG B N 1
ATOM 5546 C CA . ARG B 1 363 ? 86.806 24.131 6.474 1.00 15.46 360 ARG B CA 1
ATOM 5547 C C . ARG B 1 363 ? 86.234 25.171 5.488 1.00 15.86 360 ARG B C 1
ATOM 5548 O O . ARG B 1 363 ? 85.147 24.913 4.931 1.00 13.89 360 ARG B O 1
ATOM 5556 N N . MET B 1 364 ? 86.912 26.314 5.322 1.00 17.30 361 MET B N 1
ATOM 5557 C CA . MET B 1 364 ? 86.500 27.402 4.398 1.00 22.12 361 MET B CA 1
ATOM 5558 C C . MET B 1 364 ? 86.407 26.866 2.953 1.00 24.24 361 MET B C 1
ATOM 5559 O O . MET B 1 364 ? 85.385 27.099 2.273 1.00 20.52 361 MET B O 1
ATOM 5564 N N . LYS B 1 365 ? 87.419 26.148 2.487 1.00 20.63 362 LYS B N 1
ATOM 5565 C CA . LYS B 1 365 ? 87.365 25.538 1.135 1.00 21.31 362 LYS B CA 1
ATOM 5566 C C . LYS B 1 365 ? 86.215 24.539 1.081 1.00 17.82 362 LYS B C 1
ATOM 5567 O O . LYS B 1 365 ? 85.632 24.376 -0.000 1.00 19.16 362 LYS B O 1
ATOM 5573 N N . ALA B 1 366 ? 85.965 23.797 2.156 1.00 15.72 363 ALA B N 1
ATOM 5574 C CA . ALA B 1 366 ? 84.930 22.748 2.150 1.00 18.07 363 ALA B CA 1
ATOM 5575 C C . ALA B 1 366 ? 83.562 23.440 2.003 1.00 17.33 363 ALA B C 1
ATOM 5576 O O . ALA B 1 366 ? 82.730 22.988 1.193 1.00 17.67 363 ALA B O 1
ATOM 5578 N N . LYS B 1 367 ? 83.360 24.539 2.713 1.00 17.07 364 LYS B N 1
ATOM 5579 C CA . LYS B 1 367 ? 82.098 25.318 2.657 1.00 25.44 364 LYS B CA 1
ATOM 5580 C C . LYS B 1 367 ? 81.863 25.821 1.222 1.00 26.87 364 LYS B C 1
ATOM 5581 O O . LYS B 1 367 ? 80.707 25.748 0.739 1.00 25.70 364 LYS B O 1
ATOM 5587 N N . LEU B 1 368 ? 82.907 26.299 0.548 1.00 23.50 365 LEU B N 1
ATOM 5588 C CA . LEU B 1 368 ? 82.795 26.823 -0.837 1.00 23.78 365 LEU B CA 1
ATOM 5589 C C . LEU B 1 368 ? 82.495 25.654 -1.784 1.00 23.93 365 LEU B C 1
ATOM 5590 O O . LEU B 1 368 ? 81.574 25.769 -2.580 1.00 22.90 365 LEU B O 1
ATOM 5595 N N . ALA B 1 369 ? 83.247 24.564 -1.692 1.00 20.96 366 ALA B N 1
ATOM 5596 C CA . ALA B 1 369 ? 83.098 23.380 -2.583 1.00 21.29 366 ALA B CA 1
ATOM 5597 C C . ALA B 1 369 ? 81.669 22.802 -2.473 1.00 19.56 366 ALA B C 1
ATOM 5598 O O . ALA B 1 369 ? 81.047 22.488 -3.510 1.00 22.84 366 ALA B O 1
ATOM 5600 N N . LEU B 1 370 ? 81.141 22.661 -1.253 1.00 18.65 367 LEU B N 1
ATOM 5601 C CA . LEU B 1 370 ? 79.781 22.121 -1.015 1.00 18.12 367 LEU B CA 1
ATOM 5602 C C . LEU B 1 370 ? 78.721 23.138 -1.433 1.00 21.29 367 LEU B C 1
ATOM 5603 O O . LEU B 1 370 ? 77.693 22.711 -2.026 1.00 19.39 367 LEU B O 1
ATOM 5608 N N . GLY B 1 371 ? 78.994 24.425 -1.218 1.00 26.13 368 GLY B N 1
ATOM 5609 C CA . GLY B 1 371 ? 78.122 25.532 -1.653 1.00 26.13 368 GLY B CA 1
ATOM 5610 C C . GLY B 1 371 ? 77.888 25.520 -3.151 1.00 29.00 368 GLY B C 1
ATOM 5611 O O . GLY B 1 371 ? 76.724 25.651 -3.566 1.00 30.57 368 GLY B O 1
ATOM 5612 N N . GLU B 1 372 ? 78.950 25.334 -3.938 1.00 31.63 369 GLU B N 1
ATOM 5613 C CA . GLU B 1 372 ? 78.910 25.250 -5.424 1.00 31.54 369 GLU B CA 1
ATOM 5614 C C . GLU B 1 372 ? 78.001 24.095 -5.875 1.00 32.26 369 GLU B C 1
ATOM 5615 O O . GLU B 1 372 ? 77.408 24.233 -6.931 1.00 39.27 369 GLU B O 1
ATOM 5621 N N . GLU B 1 373 ? 77.881 23.012 -5.092 1.00 28.30 370 GLU B N 1
ATOM 5622 C CA . GLU B 1 373 ? 77.006 21.858 -5.404 1.00 28.01 370 GLU B CA 1
ATOM 5623 C C . GLU B 1 373 ? 75.659 21.984 -4.691 1.00 26.31 370 GLU B C 1
ATOM 5624 O O . GLU B 1 373 ? 74.955 20.976 -4.591 1.00 27.51 370 GLU B O 1
ATOM 5630 N N . LYS B 1 374 ? 75.329 23.154 -4.151 1.00 30.30 371 LYS B N 1
ATOM 5631 C CA . LYS B 1 374 ? 73.968 23.450 -3.620 1.00 32.08 371 LYS B CA 1
ATOM 5632 C C . LYS B 1 374 ? 73.686 22.675 -2.327 1.00 26.86 371 LYS B C 1
ATOM 5633 O O . LYS B 1 374 ? 72.520 22.469 -2.021 1.00 34.65 371 LYS B O 1
ATOM 5639 N N . TYR B 1 375 ? 74.702 22.286 -1.560 1.00 26.81 372 TYR B N 1
ATOM 5640 C CA . TYR B 1 375 ? 74.529 21.821 -0.166 1.00 23.12 372 TYR B CA 1
ATOM 5641 C C . TYR B 1 375 ? 74.439 23.039 0.755 1.00 22.83 372 TYR B C 1
ATOM 5642 O O . TYR B 1 375 ? 75.230 23.946 0.627 1.00 29.24 372 TYR B O 1
ATOM 5651 N N . GLN B 1 376 ? 73.440 23.042 1.622 1.00 19.63 373 GLN B N 1
ATOM 5652 C CA . GLN B 1 376 ? 73.304 23.966 2.768 1.00 21.23 373 GLN B CA 1
ATOM 5653 C C . GLN B 1 376 ? 74.247 23.485 3.867 1.00 19.41 373 GLN B C 1
ATOM 5654 O O . GLN B 1 376 ? 74.172 22.277 4.251 1.00 19.28 373 GLN B O 1
ATOM 5660 N N . THR B 1 377 ? 75.108 24.379 4.340 1.00 18.23 374 THR B N 1
ATOM 5661 C CA . THR B 1 377 ? 76.059 24.134 5.435 1.00 16.37 374 THR B CA 1
ATOM 5662 C C . THR B 1 377 ? 75.893 25.188 6.521 1.00 17.47 374 THR B C 1
ATOM 5663 O O . THR B 1 377 ? 75.339 26.257 6.264 1.00 20.70 374 THR B O 1
ATOM 5667 N N . TYR B 1 378 ? 76.357 24.857 7.717 1.00 16.96 375 TYR B N 1
ATOM 5668 C CA . TYR B 1 378 ? 76.256 25.707 8.921 1.00 19.34 375 TYR B CA 1
ATOM 5669 C C . TYR B 1 378 ? 77.538 25.554 9.721 1.00 18.22 375 TYR B C 1
ATOM 5670 O O . TYR B 1 378 ? 78.119 24.433 9.758 1.00 17.42 375 TYR B O 1
ATOM 5679 N N . GLU B 1 379 ? 77.961 26.647 10.350 1.00 21.89 376 GLU B N 1
ATOM 5680 C CA . GLU B 1 379 ? 79.088 26.669 11.318 1.00 24.57 376 GLU B CA 1
ATOM 5681 C C . GLU B 1 379 ? 78.548 27.291 12.600 1.00 29.70 376 GLU B C 1
ATOM 5682 O O . GLU B 1 379 ? 77.779 28.257 12.485 1.00 29.58 376 GLU B O 1
ATOM 5688 N N . THR B 1 380 ? 78.948 26.773 13.766 1.00 42.30 377 THR B N 1
ATOM 5689 C CA . THR B 1 380 ? 78.453 27.233 15.089 1.00 35.55 377 THR B CA 1
ATOM 5690 C C . THR B 1 380 ? 79.046 28.615 15.313 1.00 36.46 377 THR B C 1
ATOM 5691 O O . THR B 1 380 ? 79.995 28.983 14.570 1.00 34.05 377 THR B O 1
ATOM 5695 N N . ILE B 1 381 ? 78.438 29.379 16.217 1.00 57.03 378 ILE B N 1
ATOM 5696 C CA . ILE B 1 381 ? 79.028 30.628 16.787 1.00 89.56 378 ILE B CA 1
ATOM 5697 C C . ILE B 1 381 ? 78.747 30.640 18.296 1.00 73.03 378 ILE B C 1
ATOM 5698 O O . ILE B 1 381 ? 79.497 31.247 19.035 1.00 61.19 378 ILE B O 1
#

Sequence (730 aa):
RKKVVLIGTGLIGGSLALAIKKDHDVTITGYDIFQEQVERAKELHVVDEIAVDLQHACEEAHLIVFASPVEETKKLLHKLASFHLREDVIVTDVGSTKGSIMNEAEALFSKEISFIGGHPMAGSHKTGVESAKAHLFENAFYILTPMHHVPNEHVEELKDWLKGTGSHFLVLNTEEHDYVTGIVSHFPHLIAAGLVKQVEKHAGDNPLIHQLAAGGFKDITRIASSSPKMWSDIVKQNREHLMVLLKEWISEMEDLYDTVSSGDAGEIQNYFADAKEYRDSLPVRKRGAIPAYHDLYVDVLDKVGALAHVTSILAREEISITNLQILEAREGLLGVLRISFQREEDRMKAKLALGEEKYQTYETIRKKVVLIGTGLIGGSLALAIKKDHDVTITGYDIFQEQVERAKELHVVDEIAVDLQHACEEAHLIVFASPVEETKKLLHKLASFHLREDVIVTDVGSTKGSIMNEAEALFSKEISFIGGHPMAGSHKTGVESAKAHLFENAFYILTPMHHVPNEHVEELKDWLKGTGSHFLVLNTEEHDYVTGIVSHFPHLIAAGLVKQVEKHAGDNPLIHQLAAGGFKDITRIASSSPKMWSDIVKQNREHLMVLLKEWISEMEDLYDTVSSGDAGEIQNYFADAKEYRDSLPVRKRGAIPAYHDLYVDVLDKVGALAHVTSILAREEISITNLQILEAREGLLGVLRISFQREEDRMKAKLALGEEKYQTYETI

Secondary structure (DSSP, 8-state):
-EEEEEE--SHHHHHHHHHHHHH--EEEEEE-SSHHHHHHHHHTTSSSEE-S-HHHHHHT-SEEEE-S-HHHHHHHHHHHHHS---TT-EEEE--S--HHHHHHHHHHHTTTSEEEEEEESEE-SSS-GGG--TTTTTT-EEEEEE-TT--HHHHHHHHHHTGGG--EEEE--HHHHHHHHIIIIIHHHHHHHHHHHHHHHHHTT-THHHHHTTTHHHHHTGGGGS-HHHHHHHHHHTHHHHHHHHHHHHHHHHHHHHHHHT--HHHHHHHHHHHHHHHHH-S---TT-SS--EEEEEEEESSTTHHHHHHHHHHHTTPPPSEEEEE--SSSSEEEEEEEESSHHHHHHHHHHHHHTT--EES--/-EEEEEES-SHHHHHHHHHHHHH--EEEEEE-SSHHHHHHHHHTTS-SEE-SSHHHHHHT-SEEEE-S-HHHHHHHHHHHHHS---TT-EEEE--S--HHHHHHHHHHHTTTSEEEEEEE----S--SGGG--TTTTTT-EEEEEE-TT--HHHHHHHHHHTGGG--EEEE--HHHHHHHHIIIIIHHHHHHHHHHHHHHHHHTT-TTHHHHTSSSHHHHHGGGGS-HHHHHHHHHHTHHHHHHHHHHHHHHHHHHHHHHHTT-HHHHHHHHHHHHHHHHTSPSS---SS----EEEE---S-TTHHHHHHHHHHHTTPPP-EEEE-SSEET---SEEEE-SSHHHHHHHHHHHHHTT--EE---

Foldseek 3Di:
DAEEEQEAQWQVSLLQLVLLVVQDDYAYEYEYPPVVQSVVCCVVVSHVHHPPDPLVRQQRHQEYEAADEPVVLLVCVQVSLPHNHDQNHEYEYAYLACVSVLVSCCVRQPPRYWYKYKHQPFDDRPGTSVNHHNQRRAQTEMEIATHPNHDPVSVVVVCSSNVSNNHDYDYDHRVVSLLVCLPPPLLLLVVLLVLVVVLVVCCVVPVCSVVVCPDPVCVSSVSPPGDPVSSVVSCVSSVVSNVVVVVVVVVVVVVVCVQVVVVPPVSVVVVVVVVVVVVLCPPPQDPVPVLHKFKKKWKFFQDPCRVVVLVVLLVVVVQDWSDWDWAQPDDPRIIIIITIGSDPVSNVVSCVSVVVVVIDMDRDD/DAEEEQEAQKAVSLLQLLLLVVQDDYAYEYEYPPVVQVVVSCVVVSGVHYDPDDAVRQQRHQEYEYADELVVLLVCVVVSLPHNHDQNHEYEYAYLAQVSVLVSCCVRANPHHWYKYKHQQFDFLDMGNVNHHNARRALTEMEIATHPPRPVVSVVVVCVSRVSNNHDYDYDHRVVSLLVCLPPPLLLLVVLLVLVVVLVVCCVVPVVSVVLCPFDVCVSNVSPPPDPVSSVVSCVSSVVSNVVVVVVVVVVVVVVCVQVVVVPPVSPVVVVVVVVVVVVPPDDQHHDNHGDFLKKAWDFDPDPCRVVVLVVLLVVVVFDWSDKDQHPNAVVHPHRIITTGSGNVSSVVSCVSVVVVVIDMDDDD

InterPro domains:
  IPR002912 ACT domain [PS51671] (308-378)
  IPR003099 Prephenate dehydrogenase [PS51176] (15-303)
  IPR008927 6-phosphogluconate dehydrogenase-like, C-terminal domain superfamily [SSF48179] (187-295)
  IPR036291 NAD(P)-binding domain superfamily [SSF51735] (16-182)
  IPR045865 ACT-like domain [SSF55021] (301-359)
  IPR046825 Prephenate dehydrogenase, dimerization domain [PF20463] (187-285)
  IPR046826 Prephenate dehydrogenase, nucleotide-binding domain [PF02153] (29-183)
  IPR050812 Prephenate/Arogenate Dehydrogenase [PTHR21363] (12-361)
  IPR054480 Acetolactate synthase small subunit-like, ACT domain [PF22629] (309-369)

CATH classification: 3.40.50.720